Protein AF-A0ABD1CEY0-F1 (afdb_monomer)

Radius of gyration: 34.88 Å; Cα contacts (8 Å, |Δi|>4): 1159; chains: 1; bounding box: 70×97×86 Å

Mean predicted aligned error: 14.55 Å

Foldseek 3Di:
DADADEAEALAPVSLLVVLVCVLVPDDNYHYHHPDPDHHVQADWDDDDPFIDRPGDFFQFACAPGPLNVQCVVVVQKDFDPPPPDDWDADPVGDTDPPVLVCLLVVQQVCQLPDPCLLVAFFFQLVSRVVSSVVSCPDPVNVVPDPVNSVVVSVVVQVVCCVVVVDPGSRVHRSSNSVPDDTYHDRGGMGRNRPGPCVSVVSSCVVSVNDVVVVPPPPPPAFAAEAQAPDPDVQADWDDDPPAIDGFFDFFQFACAPFVLNVLQVVLVQKDAFLFPVDEWEFELQQDTDPRVLVVVLVVQQVCQLPDPCLLVDDAFQLVSRVVSSVVVCPDPVNPVPDPLNSVLVSLLVQLVVCQVFQHQTSRFHRSSQSVLADGYHDRTGMGRQRPGPCVSVCSVQVNDVSSVDDGNPVVVNYDHSFAWQAWEDAQDDPAFIWTAGPVGDIDTHQADEDAFALLLCLVRQPGHYVPHDPPQQVLLSVFWDFHAKKKKKFFAPDDFCLVPRFKYAYRYDPVRLVVCCVDPLVLCSQFSIWGDDGPRNRMIMTMGTHPSNQVVLPDDVVVVQVSVQVSCCSRNVVTDDDGTPDMDMDNQLPPSRHNHRWITGTPSCVVSVHALCSNQDFDAHNVRHRHYGYAYQRNASHRTRDPSRRVVSVVVVVVVNVVVVVD

Structure (mmCIF, N/CA/C/O backbone):
data_AF-A0ABD1CEY0-F1
#
_entry.id   AF-A0ABD1CEY0-F1
#
loop_
_atom_site.group_PDB
_atom_site.id
_atom_site.type_symbol
_atom_site.label_atom_id
_atom_site.label_alt_id
_atom_site.label_comp_id
_atom_site.label_asym_id
_atom_site.label_entity_id
_atom_site.label_seq_id
_atom_site.pdbx_PDB_ins_code
_atom_site.Cartn_x
_atom_site.Cartn_y
_atom_site.Cartn_z
_atom_site.occupancy
_atom_site.B_iso_or_equiv
_atom_site.auth_seq_id
_atom_site.auth_comp_id
_atom_site.auth_asym_id
_atom_site.auth_atom_id
_atom_site.pdbx_PDB_model_num
ATOM 1 N N . MET A 1 1 ? -22.272 -0.059 44.374 1.00 47.97 1 MET A N 1
ATOM 2 C CA . MET A 1 1 ? -20.973 -0.210 45.054 1.00 47.97 1 MET A CA 1
ATOM 3 C C . MET A 1 1 ? -19.928 0.180 44.034 1.00 47.97 1 MET A C 1
ATOM 5 O O . MET A 1 1 ? -19.949 -0.377 42.935 1.00 47.97 1 MET A O 1
ATOM 9 N N . ASP A 1 2 ? -19.142 1.200 44.369 1.00 63.88 2 ASP A N 1
ATOM 10 C CA . ASP A 1 2 ? -18.241 1.919 43.454 1.00 63.88 2 ASP A CA 1
ATOM 11 C C . ASP A 1 2 ? -16.777 1.483 43.612 1.00 63.88 2 ASP A C 1
ATOM 13 O O . ASP A 1 2 ? -15.894 1.976 42.911 1.00 63.88 2 ASP A O 1
ATOM 17 N N . GLU A 1 3 ? -16.506 0.536 44.511 1.00 74.69 3 GLU A N 1
ATOM 18 C CA . GLU A 1 3 ? -15.189 -0.036 44.741 1.00 74.69 3 GLU A CA 1
ATOM 19 C C . GLU A 1 3 ? -14.666 -0.714 43.471 1.00 74.69 3 GLU A C 1
ATOM 21 O O . GLU A 1 3 ? -15.310 -1.604 42.910 1.00 74.69 3 GLU A O 1
ATOM 26 N N . LYS A 1 4 ? -13.479 -0.290 43.027 1.00 82.62 4 LYS A N 1
ATOM 27 C CA . LYS A 1 4 ? -12.803 -0.863 41.864 1.00 82.62 4 LYS A CA 1
ATOM 28 C C . LYS A 1 4 ? -12.278 -2.257 42.200 1.00 82.62 4 LYS A C 1
ATOM 30 O O . LYS A 1 4 ? -11.431 -2.397 43.079 1.00 82.62 4 LYS A O 1
ATOM 35 N N . ILE A 1 5 ? -12.740 -3.273 41.475 1.00 84.12 5 ILE A N 1
ATOM 36 C CA . ILE A 1 5 ? -12.254 -4.653 41.596 1.00 84.12 5 ILE A CA 1
ATOM 37 C C . ILE A 1 5 ? -11.523 -5.025 40.310 1.00 84.12 5 ILE A C 1
ATOM 39 O O . ILE A 1 5 ? -12.107 -4.990 39.227 1.00 84.12 5 ILE A O 1
ATOM 43 N N . ILE A 1 6 ? -10.253 -5.400 40.448 1.00 86.50 6 ILE A N 1
ATOM 44 C CA . ILE A 1 6 ? -9.409 -5.848 39.340 1.00 86.50 6 ILE A CA 1
ATOM 45 C C . ILE A 1 6 ? -9.277 -7.370 39.403 1.00 86.50 6 ILE A C 1
ATOM 47 O O . ILE A 1 6 ? -8.931 -7.932 40.440 1.00 86.50 6 ILE A O 1
ATOM 51 N N . ILE A 1 7 ? -9.542 -8.029 38.281 1.00 87.25 7 ILE A N 1
ATOM 52 C CA . ILE A 1 7 ? -9.384 -9.467 38.074 1.00 87.25 7 ILE A CA 1
ATOM 53 C C . ILE A 1 7 ? -8.243 -9.657 37.076 1.00 87.25 7 ILE A C 1
ATOM 55 O O . ILE A 1 7 ? -8.235 -9.038 36.018 1.00 87.25 7 ILE A O 1
ATOM 59 N N . ILE A 1 8 ? -7.273 -10.511 37.389 1.00 92.19 8 ILE A N 1
ATOM 60 C CA . ILE A 1 8 ? -6.150 -10.799 36.490 1.00 92.19 8 ILE A CA 1
ATOM 61 C C . ILE A 1 8 ? -6.406 -12.150 35.815 1.00 92.19 8 ILE A C 1
ATOM 63 O O . ILE A 1 8 ? -6.554 -13.169 36.488 1.00 92.19 8 ILE A O 1
ATOM 67 N N . GLY A 1 9 ? -6.464 -12.138 34.486 1.00 86.81 9 GLY A N 1
ATOM 68 C CA . GLY A 1 9 ? -6.785 -13.262 33.613 1.00 86.81 9 GLY A CA 1
ATOM 69 C C . GLY A 1 9 ? -8.266 -13.309 33.230 1.00 86.81 9 GLY A C 1
ATOM 70 O O . GLY A 1 9 ? -9.138 -13.486 34.076 1.00 86.81 9 GLY A O 1
ATOM 71 N N . ALA A 1 10 ? -8.561 -13.242 31.932 1.00 88.56 10 ALA A N 1
ATOM 72 C CA . ALA A 1 10 ? -9.896 -13.406 31.354 1.00 88.56 10 ALA A CA 1
ATOM 73 C C . ALA A 1 10 ? -10.166 -14.855 30.906 1.00 88.56 10 ALA A C 1
ATOM 75 O O . ALA A 1 10 ? -10.847 -15.101 29.909 1.00 88.56 10 ALA A O 1
ATOM 76 N N . GLY A 1 11 ? -9.634 -15.837 31.639 1.00 90.38 11 GLY A N 1
ATOM 77 C CA . GLY A 1 11 ? -10.026 -17.243 31.515 1.00 90.38 11 GLY A CA 1
ATOM 78 C C . GLY A 1 11 ? -11.413 -17.523 32.106 1.00 90.38 11 GLY A C 1
ATOM 79 O O . GLY A 1 11 ? -12.067 -16.625 32.638 1.00 90.38 11 GLY A O 1
ATOM 80 N N . ALA A 1 12 ? -11.849 -18.787 32.074 1.00 88.56 12 ALA A N 1
ATOM 81 C CA . ALA A 1 12 ? -13.147 -19.198 32.626 1.00 88.56 12 ALA A CA 1
ATOM 82 C C . ALA A 1 12 ? -13.362 -18.718 34.078 1.00 88.56 12 ALA A C 1
ATOM 84 O O . ALA A 1 12 ? -14.429 -18.201 34.402 1.00 88.56 12 ALA A O 1
ATOM 85 N N . ALA A 1 13 ? -12.332 -18.813 34.928 1.00 90.62 13 ALA A N 1
ATOM 86 C CA . ALA A 1 13 ? -12.392 -18.375 36.324 1.00 90.62 13 ALA A CA 1
ATOM 87 C C . ALA A 1 13 ? -12.559 -16.852 36.472 1.00 90.62 13 ALA A C 1
ATOM 89 O O . ALA A 1 13 ? -13.371 -16.394 37.277 1.00 90.62 13 ALA A O 1
ATOM 90 N N . GLY A 1 14 ? -11.827 -16.058 35.684 1.00 89.94 14 GLY A N 1
ATOM 91 C CA . GLY A 1 14 ? -11.911 -14.598 35.736 1.00 89.94 14 GLY A CA 1
ATOM 92 C C . GLY A 1 14 ? -13.248 -14.072 35.219 1.00 89.94 14 GLY A C 1
ATOM 93 O O . GLY A 1 14 ? -13.874 -13.234 35.865 1.00 89.94 14 GLY A O 1
ATOM 94 N N . ILE A 1 15 ? -13.742 -14.643 34.117 1.00 87.19 15 ILE A N 1
ATOM 95 C CA . ILE A 1 15 ? -15.067 -14.324 33.568 1.00 87.19 15 ILE A CA 1
ATOM 96 C C . ILE A 1 15 ? -16.169 -14.711 34.559 1.00 87.19 15 ILE A C 1
ATOM 98 O O . ILE A 1 15 ? -17.038 -13.890 34.842 1.00 87.19 15 ILE A O 1
ATOM 102 N N . ALA A 1 16 ? -16.124 -15.915 35.141 1.00 86.38 16 ALA A N 1
ATOM 103 C CA . ALA A 1 16 ? -17.116 -16.349 36.127 1.00 86.38 16 ALA A CA 1
ATOM 104 C C . ALA A 1 16 ? -17.104 -15.472 37.394 1.00 86.38 16 ALA A C 1
ATOM 106 O O . ALA A 1 16 ? -18.159 -15.185 37.962 1.00 86.38 16 ALA A O 1
ATOM 107 N N . SER A 1 17 ? -15.923 -15.009 37.816 1.00 85.94 17 SER A N 1
ATOM 108 C CA . SER A 1 17 ? -15.769 -14.085 38.945 1.00 85.94 17 SER A CA 1
ATOM 109 C C . SER A 1 17 ? -16.394 -12.724 38.640 1.00 85.94 17 SER A C 1
ATOM 111 O O . SER A 1 17 ? -17.197 -12.224 39.429 1.00 85.94 17 SER A O 1
ATOM 113 N N . ALA A 1 18 ? -16.087 -12.151 37.472 1.00 84.44 18 ALA A N 1
ATOM 114 C CA . ALA A 1 18 ? -16.653 -10.882 37.025 1.00 84.44 18 ALA A CA 1
ATOM 115 C C . ALA A 1 18 ? -18.178 -10.953 36.901 1.00 84.44 18 ALA A C 1
ATOM 117 O O . ALA A 1 18 ? -18.881 -10.080 37.406 1.00 84.44 18 ALA A O 1
ATOM 118 N N . ALA A 1 19 ? -18.690 -12.026 36.300 1.00 78.06 19 ALA A N 1
ATOM 119 C CA . ALA A 1 19 ? -20.116 -12.267 36.136 1.00 78.06 19 ALA A CA 1
ATOM 120 C C . ALA A 1 19 ? -20.832 -12.347 37.494 1.00 78.06 19 ALA A C 1
ATOM 122 O O . ALA A 1 19 ? -21.793 -11.607 37.750 1.00 78.06 19 ALA A O 1
ATOM 123 N N . ARG A 1 20 ? -20.281 -13.124 38.437 1.00 82.50 20 ARG A N 1
ATOM 124 C CA . ARG A 1 20 ? -20.859 -13.265 39.777 1.00 82.50 20 ARG A CA 1
ATOM 125 C C . ARG A 1 20 ? -20.854 -11.944 40.550 1.00 82.50 20 ARG A C 1
ATOM 127 O O . ARG A 1 20 ? -21.849 -11.633 41.211 1.00 82.50 20 ARG A O 1
ATOM 134 N N . LEU A 1 21 ? -19.766 -11.172 40.476 1.00 80.06 21 LEU A N 1
ATOM 135 C CA . LEU A 1 21 ? -19.653 -9.843 41.094 1.00 80.06 21 LEU A CA 1
ATOM 136 C C . LEU A 1 21 ? -20.657 -8.863 40.482 1.00 80.06 21 LEU A C 1
ATOM 138 O O . LEU A 1 21 ? -21.376 -8.169 41.204 1.00 80.06 21 LEU A O 1
ATOM 142 N N . TYR A 1 22 ? -20.782 -8.868 39.158 1.00 77.25 22 TYR A N 1
ATOM 143 C CA . TYR A 1 22 ? -21.741 -8.032 38.451 1.00 77.25 22 TYR A CA 1
ATOM 144 C C . TYR A 1 22 ? -23.178 -8.341 38.881 1.00 77.25 22 TYR A C 1
ATOM 146 O O . TYR A 1 22 ? -23.940 -7.443 39.250 1.00 77.25 22 TYR A O 1
ATOM 154 N N . LYS A 1 23 ? -23.547 -9.620 38.975 1.00 72.31 23 LYS A N 1
ATOM 155 C CA . LYS A 1 23 ? -24.862 -10.040 39.476 1.00 72.31 23 LYS A CA 1
ATOM 156 C C . LYS A 1 23 ? -25.138 -9.590 40.916 1.00 72.31 23 LYS A C 1
ATOM 158 O O . LYS A 1 23 ? -26.290 -9.373 41.285 1.00 72.31 23 LYS A O 1
ATOM 163 N N . LYS A 1 24 ? -24.096 -9.430 41.735 1.00 79.31 24 LYS A N 1
ATOM 164 C CA . LYS A 1 24 ? -24.191 -8.939 43.120 1.00 79.31 24 LYS A CA 1
ATOM 165 C C . LYS A 1 24 ? -24.210 -7.410 43.244 1.00 79.31 24 LYS A C 1
ATOM 167 O O . LYS A 1 24 ? -24.276 -6.909 44.361 1.00 79.31 24 LYS A O 1
ATOM 172 N N . GLY A 1 25 ? -24.225 -6.679 42.128 1.00 73.44 25 GLY A N 1
ATOM 173 C CA . GLY A 1 25 ? -24.388 -5.221 42.111 1.00 73.44 25 GLY A CA 1
ATOM 174 C C . GLY A 1 25 ? -23.082 -4.428 42.045 1.00 73.44 25 GLY A C 1
ATOM 175 O O . GLY A 1 25 ? -23.121 -3.199 42.106 1.00 73.44 25 GLY A O 1
ATOM 176 N N . PHE A 1 26 ? -21.936 -5.097 41.890 1.00 75.62 26 PHE A N 1
ATOM 177 C CA . PHE A 1 26 ? -20.674 -4.425 41.587 1.00 75.62 26 PHE A CA 1
ATOM 178 C C . PHE A 1 26 ? -20.675 -3.981 40.123 1.00 75.62 26 PHE A C 1
ATOM 180 O O . PHE A 1 26 ? -21.121 -4.714 39.237 1.00 75.62 26 PHE A O 1
ATOM 187 N N . ARG A 1 27 ? -20.245 -2.746 39.866 1.00 79.31 27 ARG A N 1
ATOM 188 C CA . ARG A 1 27 ? -20.231 -2.163 38.512 1.00 79.31 27 ARG A CA 1
ATOM 189 C C . ARG A 1 27 ? -18.848 -1.671 38.093 1.00 79.31 27 ARG A C 1
ATOM 191 O O . ARG A 1 27 ? -18.568 -1.640 36.902 1.00 79.31 27 ARG A O 1
ATOM 198 N N . ASN A 1 28 ? -17.973 -1.367 39.052 1.00 80.75 28 ASN A N 1
ATOM 199 C CA . ASN A 1 28 ? -16.597 -0.944 38.806 1.00 80.75 28 ASN A CA 1
ATOM 200 C C . ASN A 1 28 ? -15.647 -2.158 38.733 1.00 80.75 28 ASN A C 1
ATOM 202 O O . ASN A 1 28 ? -14.872 -2.422 39.651 1.00 80.75 28 ASN A O 1
ATOM 206 N N . LEU A 1 29 ? -15.779 -2.953 37.666 1.00 80.19 29 LEU A N 1
ATOM 207 C CA . LEU A 1 29 ? -14.990 -4.169 37.438 1.00 80.19 29 LEU A CA 1
ATOM 208 C C . LEU A 1 29 ? -14.008 -3.972 36.277 1.00 80.19 29 LEU A C 1
ATOM 210 O O . LEU A 1 29 ? -14.391 -3.501 35.205 1.00 80.19 29 LEU A O 1
ATOM 214 N N . GLU A 1 30 ? -12.765 -4.403 36.466 1.00 84.88 30 GLU A N 1
ATOM 215 C CA . GLU A 1 30 ? -11.731 -4.437 35.432 1.00 84.88 30 GLU A CA 1
ATOM 216 C C . GLU A 1 30 ? -11.126 -5.842 35.349 1.00 84.88 30 GLU A C 1
ATOM 218 O O . GLU A 1 30 ? -10.833 -6.451 36.374 1.00 84.88 30 GLU A O 1
ATOM 223 N N . ILE A 1 31 ? -10.950 -6.369 34.134 1.00 84.50 31 ILE A N 1
ATOM 224 C CA . ILE A 1 31 ? -10.246 -7.635 33.902 1.00 84.50 31 ILE A CA 1
ATOM 225 C C . ILE A 1 31 ? -9.011 -7.342 33.055 1.00 84.50 31 ILE A C 1
ATOM 227 O O . ILE A 1 31 ? -9.139 -6.804 31.958 1.00 84.50 31 ILE A O 1
ATOM 231 N N . LEU A 1 32 ? -7.835 -7.716 33.551 1.00 76.31 32 LEU A N 1
ATOM 232 C CA . LEU A 1 32 ? -6.564 -7.592 32.844 1.00 76.31 32 LEU A CA 1
ATOM 233 C C . LEU A 1 32 ? -6.212 -8.940 32.216 1.00 76.31 32 LEU A C 1
ATOM 235 O O . LEU A 1 32 ? -6.010 -9.917 32.929 1.00 76.31 32 LEU A O 1
ATOM 239 N N . GLU A 1 33 ? -6.144 -9.005 30.891 1.00 87.94 33 GLU A N 1
ATOM 240 C CA . GLU A 1 33 ? -5.800 -10.215 30.139 1.00 87.94 33 GLU A CA 1
ATOM 241 C C . GLU A 1 33 ? -4.515 -9.976 29.346 1.00 87.94 33 GLU A C 1
ATOM 243 O O . GLU A 1 33 ? -4.362 -8.940 28.704 1.00 87.94 33 GLU A O 1
ATOM 248 N N . ALA A 1 34 ? -3.584 -10.929 29.412 1.00 76.56 34 ALA A N 1
ATOM 249 C CA . ALA A 1 34 ? -2.277 -10.803 28.769 1.00 76.56 34 ALA A CA 1
ATOM 250 C C . ALA A 1 34 ? -2.350 -10.980 27.243 1.00 76.56 34 ALA A C 1
ATOM 252 O O . ALA A 1 34 ? -1.450 -10.554 26.522 1.00 76.56 34 ALA A O 1
ATOM 253 N N . THR A 1 35 ? -3.404 -11.630 26.745 1.00 77.25 35 THR A N 1
ATOM 254 C CA . THR A 1 35 ? -3.609 -11.902 25.319 1.00 77.25 35 THR A CA 1
ATOM 255 C C . THR A 1 35 ? -4.671 -10.991 24.693 1.00 77.25 35 THR A C 1
ATOM 257 O O . THR A 1 35 ? -5.425 -10.296 25.366 1.00 77.25 35 THR A O 1
ATOM 260 N N . ASN A 1 36 ? -4.776 -11.004 23.361 1.00 77.38 36 ASN A N 1
ATOM 261 C CA . ASN A 1 36 ? -5.800 -10.252 22.624 1.00 77.38 36 ASN A CA 1
ATOM 262 C C . ASN A 1 36 ? -7.167 -10.966 22.557 1.00 77.38 36 ASN A C 1
ATOM 264 O O . ASN A 1 36 ? -8.027 -10.575 21.762 1.00 77.38 36 ASN A O 1
ATOM 268 N N . ARG A 1 37 ? -7.373 -12.027 23.350 1.00 82.62 37 ARG A N 1
ATOM 269 C CA . ARG A 1 37 ? -8.615 -12.802 23.397 1.00 82.62 37 ARG A CA 1
ATOM 270 C C . ARG A 1 37 ? -8.968 -13.187 24.829 1.00 82.62 37 ARG A C 1
ATOM 272 O O . ARG A 1 37 ? -8.101 -13.452 25.646 1.00 82.62 37 ARG A O 1
ATOM 279 N N . ILE A 1 38 ? -10.258 -13.315 25.103 1.00 81.50 38 ILE A N 1
ATOM 280 C CA . ILE A 1 38 ? -10.737 -13.911 26.353 1.00 81.50 38 ILE A CA 1
ATOM 281 C C . ILE A 1 38 ? -10.863 -15.438 26.209 1.00 81.50 38 ILE A C 1
ATOM 283 O O . ILE A 1 38 ? -10.803 -15.981 25.102 1.00 81.50 38 ILE A O 1
ATOM 287 N N . GLY A 1 39 ? -11.048 -16.135 27.328 1.00 84.94 39 GLY A N 1
ATOM 288 C CA . GLY A 1 39 ? -11.336 -17.570 27.385 1.00 84.94 39 GLY A CA 1
ATOM 289 C C . GLY A 1 39 ? -10.214 -18.442 27.945 1.00 84.94 39 GLY A C 1
ATOM 290 O O . GLY A 1 39 ? -10.469 -19.585 28.323 1.00 84.94 39 GLY A O 1
ATOM 291 N N . GLY A 1 40 ? -8.983 -17.933 28.072 1.00 88.69 40 GLY A N 1
ATOM 292 C CA . GLY A 1 40 ? -7.847 -18.729 28.557 1.00 88.69 40 GLY A CA 1
ATOM 293 C C . GLY A 1 40 ? -7.629 -19.968 27.678 1.00 88.69 40 GLY A C 1
ATOM 294 O O . GLY A 1 40 ? -7.502 -19.840 26.463 1.00 88.69 40 GLY A O 1
ATOM 295 N N . ARG A 1 41 ? -7.655 -21.180 28.251 1.00 91.12 41 ARG A N 1
ATOM 296 C CA . ARG A 1 41 ? -7.571 -22.439 27.476 1.00 91.12 41 ARG A CA 1
ATOM 297 C C . ARG A 1 41 ? -8.797 -22.724 26.593 1.00 91.12 41 ARG A C 1
ATOM 299 O O . ARG A 1 41 ? -8.734 -23.614 25.758 1.00 91.12 41 ARG A O 1
ATOM 306 N N . ILE A 1 42 ? -9.907 -22.004 26.748 1.00 91.75 42 ILE A N 1
ATOM 307 C CA . ILE A 1 42 ? -11.076 -22.166 25.875 1.00 91.75 42 ILE A CA 1
ATOM 308 C C . ILE A 1 42 ? -10.822 -21.380 24.587 1.00 91.75 42 ILE A C 1
ATOM 310 O O . ILE A 1 42 ? -10.845 -20.147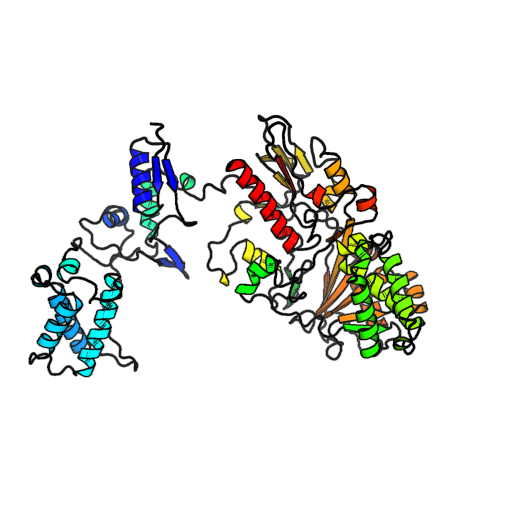 24.590 1.00 91.75 42 ILE A O 1
ATOM 314 N N . GLN A 1 43 ? -10.557 -22.095 23.493 1.00 91.00 43 GLN A N 1
ATOM 315 C CA . GLN A 1 43 ? -10.278 -21.506 22.185 1.00 91.00 43 GLN A CA 1
ATOM 316 C C . GLN A 1 43 ? -10.897 -22.339 21.062 1.00 91.00 43 GLN A C 1
ATOM 318 O O . GLN A 1 43 ? -10.234 -23.151 20.425 1.00 91.00 43 GLN A O 1
ATOM 323 N N . THR A 1 44 ? -12.169 -22.077 20.790 1.00 90.88 44 THR A N 1
ATOM 324 C CA . THR A 1 44 ? -12.867 -22.601 19.615 1.00 90.88 44 THR A CA 1
ATOM 325 C C . THR A 1 44 ? -12.534 -21.754 18.389 1.00 90.88 44 THR A C 1
ATOM 327 O O . THR A 1 44 ? -12.757 -20.538 18.399 1.00 90.88 44 THR A O 1
ATOM 330 N N . VAL A 1 45 ? -12.028 -22.379 17.327 1.00 89.50 45 VAL A N 1
ATOM 331 C CA . VAL A 1 45 ? -11.709 -21.728 16.048 1.00 89.50 45 VAL A CA 1
ATOM 332 C C . VAL A 1 45 ? -12.518 -22.334 14.900 1.00 89.50 45 VAL A C 1
ATOM 334 O O . VAL A 1 45 ? -12.797 -23.532 14.917 1.00 89.50 45 VAL A O 1
ATOM 337 N N . PRO A 1 46 ? -12.896 -21.548 13.877 1.00 87.62 46 PRO A N 1
ATOM 338 C CA . PRO A 1 46 ? -13.484 -22.095 12.659 1.00 87.62 46 PRO A CA 1
ATOM 339 C C . PRO A 1 46 ? -12.502 -23.029 11.942 1.00 87.62 46 PRO A C 1
ATOM 341 O O . PRO A 1 46 ? -11.338 -22.677 11.752 1.00 87.62 46 PRO A O 1
ATOM 344 N N . PHE A 1 47 ? -12.980 -24.188 11.496 1.00 87.31 47 PHE A N 1
ATOM 345 C CA . PHE A 1 47 ? -12.198 -25.146 10.722 1.00 87.31 47 PHE A CA 1
ATOM 346 C C . PHE A 1 47 ? -13.092 -25.889 9.720 1.00 87.31 47 PHE A C 1
ATOM 348 O O . PHE A 1 47 ? -13.944 -26.706 10.077 1.00 87.31 47 PHE A O 1
ATOM 355 N N . GLY A 1 48 ? -12.911 -25.586 8.432 1.00 87.44 48 GLY A N 1
ATOM 356 C CA . GLY A 1 48 ? -13.788 -26.091 7.376 1.00 87.44 48 GLY A CA 1
ATOM 357 C C . GLY A 1 48 ? -15.233 -25.613 7.560 1.00 87.44 48 GLY A C 1
ATOM 358 O O . GLY A 1 48 ? -15.476 -24.421 7.732 1.00 87.44 48 GLY A O 1
ATOM 359 N N . ALA A 1 49 ? -16.188 -26.545 7.509 1.00 84.44 49 ALA A N 1
ATOM 360 C CA . ALA A 1 49 ? -17.611 -26.270 7.737 1.00 84.44 49 ALA A CA 1
ATOM 361 C C . ALA A 1 49 ? -18.017 -26.285 9.227 1.00 84.44 49 ALA A C 1
ATOM 363 O O . ALA A 1 49 ? -19.183 -26.057 9.534 1.00 84.44 49 ALA A O 1
ATOM 364 N N . ASN A 1 50 ? -17.072 -26.560 10.132 1.00 84.94 50 ASN A N 1
ATOM 365 C CA . ASN A 1 50 ? -17.298 -26.740 11.566 1.00 84.94 50 ASN A CA 1
ATOM 366 C C . ASN A 1 50 ? -16.332 -25.871 12.386 1.00 84.94 50 ASN A C 1
ATOM 368 O O . ASN A 1 50 ? -15.680 -24.959 11.871 1.00 84.94 50 ASN A O 1
ATOM 372 N N . VAL A 1 51 ? -16.261 -26.144 13.685 1.00 88.81 51 VAL A N 1
ATOM 373 C CA . VAL A 1 51 ? -15.281 -25.567 14.599 1.00 88.81 51 VAL A CA 1
ATOM 374 C C . VAL A 1 51 ? -14.402 -26.656 15.203 1.00 88.81 51 VAL A C 1
ATOM 376 O O . VAL A 1 51 ? -14.816 -27.810 15.291 1.00 88.81 51 VAL A O 1
ATOM 379 N N . VAL A 1 52 ? -13.201 -26.275 15.628 1.00 90.75 52 VAL A N 1
ATOM 380 C CA . VAL A 1 52 ? -12.268 -27.118 16.381 1.00 90.75 52 VAL A CA 1
ATOM 381 C C . VAL A 1 52 ? -11.846 -26.367 17.636 1.00 90.75 52 VAL A C 1
ATOM 383 O O . VAL A 1 52 ? -11.617 -25.157 17.596 1.00 90.75 52 VAL A O 1
ATOM 386 N N . ASP A 1 53 ? -11.734 -27.079 18.749 1.00 91.56 53 ASP A N 1
ATOM 387 C CA . ASP A 1 53 ? -11.199 -26.538 19.991 1.00 91.56 53 ASP A CA 1
ATOM 388 C C . ASP A 1 53 ? -9.686 -26.755 20.056 1.00 91.56 53 ASP A C 1
ATOM 390 O O . ASP A 1 53 ? -9.209 -27.884 20.021 1.00 91.56 53 ASP A O 1
ATOM 394 N N . LEU A 1 54 ? -8.925 -25.663 20.154 1.00 90.19 54 LEU A N 1
ATOM 395 C CA . LEU A 1 54 ? -7.463 -25.685 20.298 1.00 90.19 54 LEU A CA 1
ATOM 396 C C . LEU A 1 54 ? -7.007 -25.851 21.758 1.00 90.19 54 LEU A C 1
ATOM 398 O O . LEU A 1 54 ? -5.817 -25.757 22.049 1.00 90.19 54 LEU A O 1
ATOM 402 N N . GLY A 1 55 ? -7.949 -26.038 22.682 1.00 88.38 55 GLY A N 1
ATOM 403 C CA . GLY A 1 55 ? -7.681 -26.253 24.100 1.00 88.38 55 GLY A CA 1
ATOM 404 C C . GLY A 1 55 ? -8.719 -27.188 24.711 1.00 88.38 55 GLY A C 1
ATOM 405 O O . GLY A 1 55 ? -8.798 -28.335 24.297 1.00 88.38 55 GLY A O 1
ATOM 406 N N . GLY A 1 56 ? -9.502 -26.728 25.694 1.00 85.44 56 GLY A N 1
ATOM 407 C CA . GLY A 1 56 ? -10.526 -27.578 26.329 1.00 85.44 56 GLY A CA 1
ATOM 408 C C . GLY A 1 56 ? -11.492 -28.182 25.302 1.00 85.44 56 GLY A C 1
ATOM 409 O O . GLY A 1 56 ? -12.009 -27.442 24.469 1.00 85.44 56 GLY A O 1
ATOM 410 N N . HIS A 1 57 ? -11.710 -29.501 25.361 1.00 85.69 57 HIS A N 1
ATOM 411 C CA . HIS A 1 57 ? -12.402 -30.258 24.311 1.00 85.69 57 HIS A CA 1
ATOM 412 C C . HIS A 1 57 ? -13.662 -30.983 24.815 1.00 85.69 57 HIS A C 1
ATOM 414 O O . HIS A 1 57 ? -14.742 -30.771 24.264 1.00 85.69 57 HIS A O 1
ATOM 420 N N . TRP A 1 58 ? -13.560 -31.755 25.902 1.00 88.88 58 TRP A N 1
ATOM 421 C CA . TRP A 1 58 ? -14.670 -32.545 26.456 1.00 88.88 58 TRP A CA 1
ATOM 422 C C . TRP A 1 58 ? -15.250 -31.965 27.743 1.00 88.88 58 TRP A C 1
ATOM 424 O O . TRP A 1 58 ? -14.543 -31.367 28.555 1.00 88.88 58 TRP A O 1
ATOM 434 N N . CYS A 1 59 ? -16.553 -32.160 27.935 1.00 91.12 59 CYS A N 1
ATOM 435 C CA . CYS A 1 59 ? -17.206 -31.970 29.223 1.00 91.12 59 CYS A CA 1
ATOM 436 C C . CYS A 1 59 ? -17.286 -33.322 29.949 1.00 91.12 59 CYS A C 1
ATOM 438 O O . CYS A 1 59 ? -18.017 -34.206 29.518 1.00 91.12 59 CYS A O 1
ATOM 440 N N . HIS A 1 60 ? -16.555 -33.464 31.055 1.00 91.00 60 HIS A N 1
ATOM 441 C CA . HIS A 1 60 ? -16.447 -34.723 31.798 1.00 91.00 60 HIS A CA 1
ATOM 442 C C . HIS A 1 60 ? -17.559 -34.873 32.849 1.00 91.00 60 HIS A C 1
ATOM 444 O O . HIS A 1 60 ? -17.567 -34.156 33.854 1.00 91.00 60 HIS A O 1
ATOM 450 N N . GLY A 1 61 ? -18.506 -35.778 32.617 1.00 91.69 61 GLY A N 1
ATOM 451 C CA . GLY A 1 61 ? -19.574 -36.128 33.548 1.00 91.69 61 GLY A CA 1
ATOM 452 C C . GLY A 1 61 ? -20.803 -35.216 33.488 1.00 91.69 61 GLY A C 1
ATOM 453 O O . GLY A 1 61 ? -20.754 -34.035 33.129 1.00 91.69 61 GLY A O 1
ATOM 454 N N . GLU A 1 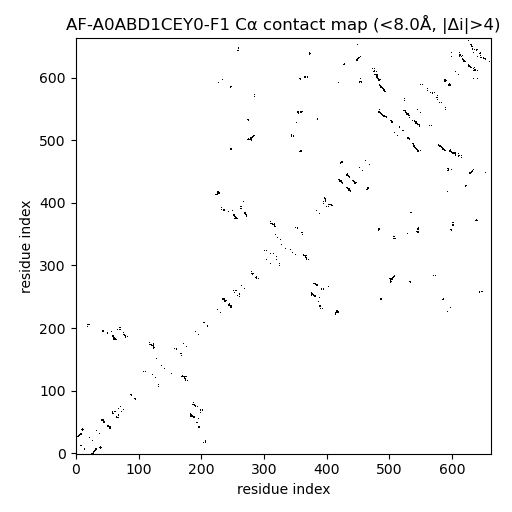62 ? -21.937 -35.778 33.901 1.00 93.38 62 GLU A N 1
ATOM 455 C CA . GLU A 1 62 ? -23.252 -35.126 33.895 1.00 93.38 62 GLU A CA 1
ATOM 456 C C . GLU A 1 62 ? -23.679 -34.654 35.292 1.00 93.38 62 GLU A C 1
ATOM 458 O O . GLU A 1 62 ? -24.505 -33.747 35.438 1.00 93.38 62 GLU A O 1
ATOM 463 N N . LYS A 1 63 ? -23.106 -35.240 36.349 1.00 90.62 63 LYS A N 1
ATOM 464 C CA . LYS A 1 63 ? -23.377 -34.861 37.741 1.00 90.62 63 LYS A CA 1
ATOM 465 C C . LYS A 1 63 ? -22.145 -34.247 38.382 1.00 90.62 63 LYS A C 1
ATOM 467 O O . LYS A 1 63 ? -21.030 -34.678 38.148 1.00 90.62 63 LYS A O 1
ATOM 472 N N . GLY A 1 64 ? -22.346 -33.217 39.201 1.00 86.12 64 GLY A N 1
ATOM 473 C CA . GLY A 1 64 ? -21.243 -32.494 39.851 1.00 86.12 64 GLY A CA 1
ATOM 474 C C . GLY A 1 64 ? -20.472 -31.535 38.931 1.00 86.12 64 GLY A C 1
ATOM 475 O O . GLY A 1 64 ? -19.837 -30.612 39.432 1.00 86.12 64 GLY A O 1
ATOM 476 N N . ASN A 1 65 ? -20.612 -31.647 37.605 1.00 91.25 65 ASN A N 1
ATOM 477 C CA . ASN A 1 65 ? -19.926 -30.780 36.650 1.00 91.25 65 ASN A CA 1
ATOM 478 C C . ASN A 1 65 ? -20.699 -29.470 36.364 1.00 91.25 65 ASN A C 1
ATOM 480 O O . ASN A 1 65 ? -21.806 -29.469 35.819 1.00 91.25 65 ASN A O 1
ATOM 484 N N . VAL A 1 66 ? -20.092 -28.321 36.684 1.00 90.12 66 VAL A N 1
ATOM 485 C CA . VAL A 1 66 ? -20.683 -26.984 36.461 1.00 90.12 66 VAL A CA 1
ATOM 486 C C . VAL A 1 66 ? -20.880 -26.665 34.972 1.00 90.12 66 VAL A C 1
ATOM 488 O O . VAL A 1 66 ? -21.842 -25.989 34.611 1.00 90.12 66 VAL A O 1
ATOM 491 N N . VAL A 1 67 ? -20.003 -27.151 34.094 1.00 91.44 67 VAL A N 1
ATOM 492 C CA . VAL A 1 67 ? -20.121 -26.973 32.640 1.00 91.44 67 VAL A CA 1
ATOM 493 C C . VAL A 1 67 ? -21.356 -27.702 32.114 1.00 91.44 67 VAL A C 1
ATOM 495 O O . VAL A 1 67 ? -22.156 -27.092 31.400 1.00 91.44 67 VAL A O 1
ATOM 498 N N . TYR A 1 68 ? -21.579 -28.950 32.538 1.00 92.06 68 TYR A N 1
ATOM 499 C CA . TYR A 1 68 ? -22.790 -29.690 32.180 1.00 92.06 68 TYR A CA 1
ATOM 500 C C . TYR A 1 68 ? -24.052 -29.001 32.709 1.00 92.06 68 TYR A C 1
ATOM 502 O O . TYR A 1 68 ? -25.011 -28.804 31.967 1.00 92.06 68 TYR A O 1
ATOM 510 N N . GLN A 1 69 ? -24.042 -28.532 33.961 1.00 90.19 69 GLN A N 1
ATOM 511 C CA . GLN A 1 69 ? -25.172 -27.790 34.540 1.00 90.19 69 GLN A CA 1
ATOM 512 C C . GLN A 1 69 ? -25.542 -26.528 33.740 1.00 90.19 69 GLN A C 1
ATOM 514 O O . GLN A 1 69 ? -26.702 -26.103 33.750 1.00 90.19 69 GLN A O 1
ATOM 519 N N . LEU A 1 70 ? -24.570 -25.911 33.061 1.00 85.88 70 LEU A N 1
ATOM 520 C CA . LEU A 1 70 ? -24.792 -24.756 32.194 1.00 85.88 70 LEU A CA 1
ATOM 521 C C . LEU A 1 70 ? -25.295 -25.160 30.802 1.00 85.88 70 LEU A C 1
ATOM 523 O O . LEU A 1 70 ? -26.246 -24.554 30.309 1.00 85.88 70 LEU A O 1
ATOM 527 N N . ALA A 1 71 ? -24.658 -26.147 30.171 1.00 89.88 71 ALA A N 1
ATOM 528 C CA . ALA A 1 71 ? -24.842 -26.458 28.753 1.00 89.88 71 ALA A CA 1
ATOM 529 C C . ALA A 1 71 ? -25.828 -27.609 28.474 1.00 89.88 71 ALA A C 1
ATOM 531 O O . ALA A 1 71 ? -26.566 -27.558 27.487 1.00 89.88 71 ALA A O 1
ATOM 532 N N . GLY A 1 72 ? -25.878 -28.617 29.346 1.00 87.88 72 GLY A N 1
ATOM 533 C CA . GLY A 1 72 ? -26.704 -29.821 29.210 1.00 87.88 72 GLY A CA 1
ATOM 534 C C . GLY A 1 72 ? -28.200 -29.522 29.063 1.00 87.88 72 GLY A C 1
ATOM 535 O O . GLY A 1 72 ? -28.788 -29.917 28.056 1.00 87.88 72 GLY A O 1
ATOM 536 N N . PRO A 1 73 ? -28.824 -28.728 29.962 1.00 88.75 73 PRO A N 1
ATOM 537 C CA . PRO A 1 73 ? -30.243 -28.364 29.853 1.00 88.75 73 PRO A CA 1
ATOM 538 C C . PRO A 1 73 ? -30.614 -27.590 28.579 1.00 88.75 73 PRO A C 1
ATOM 540 O O . PRO A 1 73 ? -31.790 -27.487 28.241 1.00 88.75 73 PRO A O 1
ATOM 543 N N . LEU A 1 74 ? -29.625 -27.019 27.885 1.00 87.00 74 LEU A N 1
ATOM 544 C CA . LEU A 1 74 ? -29.806 -26.297 26.623 1.00 87.00 74 LEU A CA 1
ATOM 545 C C . LEU A 1 74 ? -29.622 -27.202 25.398 1.00 87.00 74 LEU A C 1
ATOM 547 O O . LEU A 1 74 ? -29.704 -26.730 24.266 1.00 87.00 74 LEU A O 1
ATOM 551 N N . GLY A 1 75 ? -29.358 -28.493 25.615 1.00 90.25 75 GLY A N 1
ATOM 552 C CA . GLY A 1 75 ? -29.169 -29.476 24.558 1.00 90.25 75 GLY A CA 1
ATOM 553 C C . GLY A 1 75 ? -27.891 -29.270 23.748 1.00 90.25 75 GLY A C 1
ATOM 554 O O . GLY A 1 75 ? -27.845 -29.726 22.607 1.00 90.25 75 GLY A O 1
ATOM 555 N N . LEU A 1 76 ? -26.875 -28.597 24.301 1.00 89.88 76 LEU A N 1
ATOM 556 C CA . LEU A 1 76 ? -25.618 -28.281 23.603 1.00 89.88 76 LEU A CA 1
ATOM 557 C C . LEU A 1 76 ? -24.590 -29.422 23.609 1.00 89.88 76 LEU A C 1
ATOM 559 O O . LEU A 1 76 ? -23.597 -29.325 22.895 1.00 89.88 76 LEU A O 1
ATOM 563 N N . LEU A 1 77 ? -24.829 -30.470 24.401 1.00 93.12 77 LEU A N 1
ATOM 564 C CA . LEU A 1 77 ? -23.912 -31.593 24.591 1.00 93.12 77 LEU A CA 1
ATOM 565 C C . LEU A 1 77 ? -24.482 -32.905 24.023 1.00 93.12 77 LEU A C 1
ATOM 567 O O . LEU A 1 77 ? -25.706 -33.088 24.003 1.00 93.12 77 LEU A O 1
ATOM 571 N N . GLU A 1 78 ? -23.600 -33.787 23.551 1.00 91.38 78 GLU A N 1
ATOM 572 C CA . GLU A 1 78 ? -23.861 -35.188 23.163 1.00 91.38 78 GLU A CA 1
ATOM 573 C C . GLU A 1 78 ? -22.633 -36.070 23.404 1.00 91.38 78 GLU A C 1
ATOM 575 O O . GLU A 1 78 ? -21.515 -35.559 23.378 1.00 91.38 78 GLU A O 1
ATOM 580 N N . SER A 1 79 ? -22.830 -37.376 23.583 1.00 89.69 79 SER A N 1
ATOM 581 C CA . SER A 1 79 ? -21.741 -38.354 23.687 1.00 89.69 79 SER A CA 1
ATOM 582 C C . SER A 1 79 ? -20.824 -38.299 22.463 1.00 89.69 79 SER A C 1
ATOM 584 O O . SER A 1 79 ? -21.294 -38.223 21.324 1.00 89.69 79 SER A O 1
ATOM 586 N N . SER A 1 80 ? -19.514 -38.286 22.699 1.00 83.56 80 SER A N 1
ATOM 587 C CA . SER A 1 80 ? -18.499 -38.337 21.648 1.00 83.56 80 SER A CA 1
ATOM 588 C C . SER A 1 80 ? -18.560 -39.667 20.892 1.00 83.56 80 SER A C 1
ATOM 590 O O . SER A 1 80 ? -18.820 -40.712 21.469 1.00 83.56 80 SER A O 1
ATOM 592 N N . ILE A 1 81 ? -18.267 -39.632 19.591 1.00 76.31 81 ILE A N 1
ATOM 593 C CA . ILE A 1 81 ? -18.150 -40.835 18.746 1.00 76.31 81 ILE A CA 1
ATOM 594 C C . ILE A 1 81 ? -16.789 -41.539 18.886 1.00 76.31 81 ILE A C 1
ATOM 596 O O . ILE A 1 81 ? -16.519 -42.496 18.169 1.00 76.31 81 ILE A O 1
ATOM 600 N N . VAL A 1 82 ? -15.890 -41.004 19.717 1.00 68.00 82 VAL A N 1
ATOM 601 C CA . VAL A 1 82 ? -14.483 -41.433 19.807 1.00 68.00 82 VAL A CA 1
ATOM 602 C C . VAL A 1 82 ? -14.305 -42.666 20.707 1.00 68.00 82 VAL A C 1
ATOM 604 O O . VAL A 1 82 ? -13.316 -43.375 20.544 1.00 68.00 82 VAL A O 1
ATOM 607 N N . SER A 1 83 ? -15.256 -42.976 21.593 1.00 58.38 83 SER A N 1
ATOM 608 C CA . SER A 1 83 ? -15.099 -44.027 22.608 1.00 58.38 83 SER A CA 1
ATOM 609 C C . SER A 1 83 ? -15.212 -45.466 22.091 1.00 58.38 83 SER A C 1
ATOM 611 O O . SER A 1 83 ? -14.688 -46.374 22.731 1.00 58.38 83 SER A O 1
ATOM 613 N N . ASP A 1 84 ? -15.879 -45.705 20.958 1.00 58.12 84 ASP A N 1
ATOM 614 C CA . ASP A 1 84 ? -16.453 -47.036 20.705 1.00 58.12 84 ASP A CA 1
ATOM 615 C C . ASP A 1 84 ? -15.586 -47.980 19.842 1.00 58.12 84 ASP A C 1
ATOM 617 O O . ASP A 1 84 ? -15.845 -49.179 19.842 1.00 58.12 84 ASP A O 1
ATOM 621 N N . ASP A 1 85 ? -14.529 -47.496 19.167 1.00 67.69 85 ASP A N 1
ATOM 622 C CA . ASP A 1 85 ? -13.754 -48.284 18.179 1.00 67.69 85 ASP A CA 1
ATOM 623 C C . ASP A 1 85 ? -12.232 -47.970 18.167 1.00 67.69 85 ASP A C 1
ATOM 625 O O . ASP A 1 85 ? -11.616 -47.746 17.117 1.00 67.69 85 ASP A O 1
ATOM 629 N N . ASN A 1 86 ? -11.581 -47.929 19.335 1.00 74.44 86 ASN A N 1
ATOM 630 C CA . ASN A 1 86 ? -10.137 -47.667 19.410 1.00 74.44 86 ASN A CA 1
ATOM 631 C C . ASN A 1 86 ? -9.295 -48.841 18.869 1.00 74.44 86 ASN A C 1
ATOM 633 O O . ASN A 1 86 ? -9.410 -49.979 19.326 1.00 74.44 86 ASN A O 1
ATOM 637 N N . VAL A 1 87 ? -8.377 -48.547 17.939 1.00 86.06 87 VAL A N 1
ATOM 638 C CA . VAL A 1 87 ? -7.425 -49.521 17.376 1.00 86.06 87 VAL A CA 1
ATOM 639 C C . VAL A 1 87 ? -5.978 -49.133 17.667 1.00 86.06 87 VAL A C 1
ATOM 641 O O . VAL A 1 87 ? -5.596 -47.967 17.565 1.00 86.06 87 VAL A O 1
ATOM 644 N N . ILE A 1 88 ? -5.136 -50.124 17.974 1.00 88.31 88 ILE A N 1
ATOM 645 C CA . ILE A 1 88 ? -3.696 -49.922 18.181 1.00 88.31 88 ILE A CA 1
ATOM 646 C C . ILE A 1 88 ? -2.940 -50.332 16.915 1.00 88.31 88 ILE A C 1
ATOM 648 O O . ILE A 1 88 ? -3.041 -51.466 16.445 1.00 88.31 88 ILE A O 1
ATOM 652 N N . LEU A 1 89 ? -2.147 -49.405 16.377 1.00 89.81 89 LEU A N 1
ATOM 653 C CA . LEU A 1 89 ? -1.340 -49.599 15.172 1.00 89.81 89 LEU A CA 1
ATOM 654 C C . LEU A 1 89 ? 0.148 -49.674 15.508 1.00 89.81 89 LEU A C 1
ATOM 656 O O . LEU A 1 89 ? 0.675 -48.913 16.321 1.00 89.81 89 LEU A O 1
ATOM 660 N N . ARG A 1 90 ? 0.853 -50.564 14.815 1.00 90.00 90 ARG A N 1
ATOM 661 C CA . ARG A 1 90 ? 2.315 -50.610 14.795 1.00 90.00 90 ARG A CA 1
ATOM 662 C C . ARG A 1 90 ? 2.861 -49.585 13.797 1.00 90.00 90 ARG A C 1
ATOM 664 O O . ARG A 1 90 ? 2.194 -49.197 12.841 1.00 90.00 90 ARG A O 1
ATOM 671 N N . SER A 1 91 ? 4.124 -49.190 13.965 1.00 89.19 91 SER A N 1
ATOM 672 C CA . SER A 1 91 ? 4.795 -48.231 13.069 1.00 89.19 91 SER A CA 1
ATOM 673 C C . SER A 1 91 ? 4.970 -48.727 11.626 1.00 89.19 91 SER A C 1
ATOM 675 O O . SER A 1 91 ? 5.215 -47.921 10.734 1.00 89.19 91 SER A O 1
ATOM 677 N N . ASN A 1 92 ? 4.832 -50.033 11.384 1.00 90.88 92 ASN A N 1
ATOM 678 C CA . ASN A 1 92 ? 4.805 -50.634 10.049 1.00 90.88 92 ASN A CA 1
ATOM 679 C C . ASN A 1 92 ? 3.405 -50.604 9.395 1.00 90.88 92 ASN A C 1
ATOM 681 O O . ASN A 1 92 ? 3.261 -51.077 8.271 1.00 90.88 92 ASN A O 1
ATOM 685 N N . GLY A 1 93 ? 2.392 -50.057 10.075 1.00 90.69 93 GLY A N 1
ATOM 686 C CA . GLY A 1 93 ? 1.013 -49.966 9.591 1.00 90.69 93 GLY A CA 1
ATOM 687 C C . GLY A 1 93 ? 0.139 -51.186 9.898 1.00 90.69 93 GLY A C 1
ATOM 688 O O . GLY A 1 93 ? -1.030 -51.186 9.525 1.00 90.69 93 GLY A O 1
ATOM 689 N N . GLU A 1 94 ? 0.663 -52.212 10.571 1.00 93.56 94 GLU A N 1
ATOM 690 C CA . GLU A 1 94 ? -0.123 -53.385 10.966 1.00 93.56 94 GLU A CA 1
ATOM 691 C C . GLU A 1 94 ? -0.939 -53.114 12.236 1.00 93.56 94 GLU A C 1
ATOM 693 O O . GLU A 1 94 ? -0.451 -52.507 13.193 1.00 93.56 94 GLU A O 1
ATOM 698 N N . LEU A 1 95 ? -2.177 -53.609 12.261 1.00 93.81 95 LEU A N 1
ATOM 699 C CA . LEU A 1 95 ? -3.029 -53.584 13.448 1.00 93.81 95 LEU A CA 1
ATOM 700 C C . LEU A 1 95 ? -2.537 -54.604 14.479 1.00 93.81 95 LEU A C 1
ATOM 702 O O . LEU A 1 95 ? -2.194 -55.740 14.139 1.00 93.81 95 LEU A O 1
ATOM 706 N N . VAL A 1 96 ? -2.540 -54.217 15.752 1.00 93.50 96 VAL A N 1
ATOM 707 C CA . VAL A 1 96 ? -2.469 -55.181 16.854 1.00 93.50 96 VAL A CA 1
ATOM 708 C C . VAL A 1 96 ? -3.811 -55.923 16.905 1.00 93.50 96 VAL A C 1
ATOM 710 O O . VAL A 1 96 ? -4.846 -55.259 16.841 1.00 93.50 96 VAL A O 1
ATOM 713 N N . PRO A 1 97 ? -3.835 -57.270 16.999 1.00 93.94 97 PRO A N 1
ATOM 714 C CA . PRO A 1 97 ? -5.084 -58.016 17.138 1.00 93.94 97 PRO A CA 1
ATOM 715 C C . PRO A 1 97 ? -5.942 -57.464 18.280 1.00 93.94 97 PRO A C 1
ATOM 717 O O . PRO A 1 97 ? -5.424 -57.230 19.374 1.00 93.94 97 PRO A O 1
ATOM 720 N N . GLN A 1 98 ? -7.233 -57.241 18.019 1.00 91.56 98 GLN A N 1
ATOM 721 C CA . GLN A 1 98 ? -8.120 -56.539 18.952 1.00 91.56 98 GLN A CA 1
ATOM 722 C C . GLN A 1 98 ? -8.172 -57.229 20.321 1.00 91.56 98 GLN A C 1
ATOM 724 O O . GLN A 1 98 ? -8.037 -56.571 21.342 1.00 91.56 98 GLN A O 1
ATOM 729 N N . ASP A 1 99 ? -8.221 -58.563 20.359 1.00 92.19 99 ASP A N 1
ATOM 730 C CA . ASP A 1 99 ? -8.227 -59.336 21.606 1.00 92.19 99 ASP A CA 1
ATOM 731 C C . ASP A 1 99 ? -6.946 -59.154 22.446 1.00 92.19 99 ASP A C 1
ATOM 733 O O . ASP A 1 99 ? -6.975 -59.278 23.672 1.00 92.19 99 ASP A O 1
ATOM 737 N N . ILE A 1 100 ? -5.807 -58.875 21.803 1.00 93.81 100 ILE A N 1
ATOM 738 C CA . ILE A 1 100 ? -4.538 -58.572 22.473 1.00 93.81 100 ILE A CA 1
ATOM 739 C C . ILE A 1 100 ? -4.554 -57.129 22.984 1.00 93.81 100 ILE A C 1
ATOM 741 O O . ILE A 1 100 ? -4.177 -56.887 24.132 1.00 93.81 100 ILE A O 1
ATOM 745 N N . ALA A 1 101 ? -4.998 -56.181 22.152 1.00 92.38 101 ALA A N 1
ATOM 746 C CA . ALA A 1 101 ? -5.119 -54.774 22.525 1.00 92.38 101 ALA A CA 1
ATOM 747 C C . ALA A 1 101 ? -6.061 -54.597 23.728 1.00 92.38 101 ALA A C 1
ATOM 749 O O . ALA A 1 101 ? -5.649 -54.024 24.737 1.00 92.38 101 ALA A O 1
ATOM 750 N N . ASP A 1 102 ? -7.253 -55.193 23.671 1.00 91.25 102 ASP A N 1
ATOM 751 C CA . ASP A 1 102 ? -8.259 -55.165 24.735 1.00 91.25 102 ASP A CA 1
ATOM 752 C C . ASP A 1 102 ? -7.711 -55.758 26.039 1.00 91.25 102 ASP A C 1
ATOM 754 O O . ASP A 1 102 ? -7.913 -55.207 27.119 1.00 91.25 102 ASP A O 1
ATOM 758 N N . ARG A 1 103 ? -6.959 -56.868 25.966 1.00 93.44 103 ARG A N 1
ATOM 759 C CA . ARG A 1 103 ? -6.333 -57.475 27.153 1.00 93.44 103 ARG A CA 1
ATOM 760 C C . ARG A 1 103 ? -5.292 -56.565 27.796 1.00 93.44 103 ARG A C 1
ATOM 762 O O . ARG A 1 103 ? -5.245 -56.502 29.025 1.00 93.44 103 ARG A O 1
ATOM 769 N N . MET A 1 104 ? -4.452 -55.898 27.003 1.00 94.94 104 MET A N 1
ATOM 770 C CA . MET A 1 104 ? -3.459 -54.959 27.533 1.00 94.94 104 MET A CA 1
ATOM 771 C C . MET A 1 104 ? -4.138 -53.726 28.134 1.00 94.94 104 MET A C 1
ATOM 773 O O . MET A 1 104 ? -3.816 -53.372 29.264 1.00 94.94 104 MET A O 1
ATOM 777 N N . MET A 1 105 ? -5.122 -53.140 27.444 1.00 93.00 105 MET A N 1
ATOM 778 C CA . MET A 1 105 ? -5.896 -51.993 27.936 1.00 93.00 105 MET A CA 1
ATOM 779 C C . MET A 1 105 ? -6.654 -52.318 29.229 1.00 93.00 105 MET A C 1
ATOM 781 O O . MET A 1 105 ? -6.485 -51.611 30.216 1.00 93.00 105 MET A O 1
ATOM 785 N N . ALA A 1 106 ? -7.360 -53.451 29.296 1.00 93.06 106 ALA A N 1
ATOM 786 C CA . ALA A 1 106 ? -8.089 -53.864 30.498 1.00 93.06 106 ALA A CA 1
ATOM 787 C C . ALA A 1 106 ? -7.168 -54.114 31.708 1.00 93.06 106 ALA A C 1
ATOM 789 O O . ALA A 1 106 ? -7.555 -53.927 32.863 1.00 93.06 106 ALA A O 1
ATOM 790 N N . VAL A 1 107 ? -5.933 -54.575 31.473 1.00 95.56 107 VAL A N 1
ATOM 791 C CA . VAL A 1 107 ? -4.923 -54.666 32.537 1.00 95.56 107 VAL A CA 1
ATOM 792 C C . VAL A 1 107 ? -4.481 -53.271 32.973 1.00 95.56 107 VAL A C 1
ATOM 794 O O . VAL A 1 107 ? -4.372 -53.045 34.178 1.00 95.56 107 VAL A O 1
ATOM 797 N N . SER A 1 108 ? -4.242 -52.359 32.030 1.00 94.88 108 SER A N 1
ATOM 798 C CA . SER A 1 108 ? -3.862 -50.974 32.316 1.00 94.88 108 SER A CA 1
ATOM 799 C C . SER A 1 108 ? -4.917 -50.249 33.147 1.00 94.88 108 SER A C 1
ATOM 801 O O . SER A 1 108 ? -4.584 -49.738 34.212 1.00 94.88 108 SER A O 1
ATOM 803 N N . GLU A 1 109 ? -6.180 -50.277 32.717 1.00 91.38 109 GLU A N 1
ATOM 804 C CA . GLU A 1 109 ? -7.326 -49.687 33.425 1.00 91.38 109 GLU A CA 1
ATOM 805 C C . GLU A 1 109 ? -7.409 -50.217 34.854 1.00 91.38 109 GLU A C 1
ATOM 807 O O . GLU A 1 109 ? -7.357 -49.453 35.813 1.00 91.38 109 GLU A O 1
ATOM 812 N N . LYS A 1 110 ? -7.375 -51.544 35.025 1.00 94.31 110 LYS A N 1
ATOM 813 C CA . LYS A 1 110 ? -7.411 -52.167 36.353 1.00 94.31 110 LYS A CA 1
ATOM 814 C C . LYS A 1 110 ? -6.259 -51.726 37.263 1.00 94.31 110 LYS A C 1
ATOM 816 O O . LYS A 1 110 ? -6.420 -51.691 38.485 1.00 94.31 110 LYS A O 1
ATOM 821 N N . ILE A 1 111 ? -5.074 -51.481 36.704 1.00 94.75 111 ILE A N 1
ATOM 822 C CA . ILE A 1 111 ? -3.929 -50.980 37.473 1.00 94.75 111 ILE A CA 1
ATOM 823 C C . ILE A 1 111 ? -4.176 -49.525 37.882 1.00 94.75 111 ILE A C 1
ATOM 825 O O . ILE A 1 111 ? -3.954 -49.200 39.047 1.00 94.75 111 ILE A O 1
ATOM 829 N N . MET A 1 112 ? -4.644 -48.684 36.960 1.00 90.06 112 MET A N 1
ATOM 830 C CA . MET A 1 112 ? -4.891 -47.258 37.196 1.00 90.06 112 MET A CA 1
ATOM 831 C C . MET A 1 112 ? -6.054 -47.012 38.172 1.00 90.06 112 MET A C 1
ATOM 833 O O . MET A 1 112 ? -5.944 -46.157 39.042 1.00 90.06 112 MET A O 1
ATOM 837 N N . GLU A 1 113 ? -7.114 -47.821 38.115 1.00 89.12 113 GLU A N 1
ATOM 838 C CA . GLU A 1 113 ? -8.287 -47.748 39.005 1.00 89.12 113 GLU A CA 1
ATOM 839 C C . GLU A 1 113 ? -8.056 -48.372 40.396 1.00 89.12 113 GLU A C 1
ATOM 841 O O . GLU A 1 113 ? -8.920 -48.346 41.281 1.00 89.12 113 GLU A O 1
ATOM 846 N N . SER A 1 114 ? -6.903 -49.005 40.617 1.00 90.94 114 SER A N 1
ATOM 847 C CA . SER A 1 114 ? -6.630 -49.700 41.870 1.00 90.94 114 SER A CA 1
ATOM 848 C C . SER A 1 114 ? -6.446 -48.719 43.022 1.00 90.94 114 SER A C 1
ATOM 850 O O . SER A 1 114 ? -5.480 -47.966 43.049 1.00 90.94 114 SER A O 1
ATOM 852 N N . LYS A 1 115 ? -7.249 -48.844 44.086 1.00 88.69 115 LYS A N 1
ATOM 853 C CA . LYS A 1 115 ? -7.069 -48.077 45.341 1.00 88.69 115 LYS A CA 1
ATOM 854 C C . LYS A 1 115 ? -5.696 -48.248 46.000 1.00 88.69 115 LYS A C 1
ATOM 856 O O . LYS A 1 115 ? -5.335 -47.500 46.904 1.00 88.69 115 LYS A O 1
ATOM 861 N N . GLU A 1 116 ? -4.916 -49.254 45.601 1.00 90.19 116 GLU A N 1
ATOM 862 C CA . GLU A 1 116 ? -3.538 -49.394 46.077 1.00 90.19 116 GLU A CA 1
ATOM 863 C C . GLU A 1 116 ? -2.629 -48.254 45.604 1.00 90.19 116 GLU A C 1
ATOM 865 O O . GLU A 1 116 ? -1.609 -47.997 46.246 1.00 90.19 116 GLU A O 1
ATOM 870 N N . ILE A 1 117 ? -2.980 -47.589 44.499 1.00 90.94 117 ILE A N 1
ATOM 871 C CA . ILE A 1 117 ? -2.200 -46.501 43.908 1.00 90.94 117 ILE A CA 1
ATOM 872 C C . ILE A 1 117 ? -2.068 -45.308 44.871 1.00 90.94 117 ILE A C 1
ATOM 874 O O . ILE A 1 117 ? -0.979 -44.755 45.012 1.00 90.94 117 ILE A O 1
ATOM 878 N N . GLU A 1 118 ? -3.111 -45.031 45.665 1.00 89.88 118 GLU A N 1
ATOM 879 C CA . GLU A 1 118 ? -3.145 -44.009 46.727 1.00 89.88 118 GLU A CA 1
ATOM 880 C C . GLU A 1 118 ? -2.095 -44.238 47.828 1.00 89.88 118 GLU A C 1
ATOM 882 O O . GLU A 1 118 ? -1.678 -43.307 48.516 1.00 89.88 118 GLU A O 1
ATOM 887 N N . ARG A 1 119 ? -1.679 -45.494 48.036 1.00 91.06 119 ARG A N 1
ATOM 888 C CA . ARG A 1 119 ? -0.762 -45.891 49.119 1.00 91.06 119 ARG A CA 1
ATOM 889 C C . ARG A 1 119 ? 0.672 -46.089 48.646 1.00 91.06 119 ARG A C 1
ATOM 891 O O . ARG A 1 119 ? 1.552 -46.339 49.471 1.00 91.06 119 ARG A O 1
ATOM 898 N N . TYR A 1 120 ? 0.919 -46.030 47.340 1.00 93.69 120 TYR A N 1
ATOM 899 C CA . TYR A 1 120 ? 2.248 -46.236 46.788 1.00 93.69 120 TYR A CA 1
ATOM 900 C C . TYR A 1 120 ? 3.081 -44.955 46.880 1.00 93.69 120 TYR A C 1
ATOM 902 O O . TYR A 1 120 ? 2.656 -43.882 46.462 1.00 93.69 120 TYR A O 1
ATOM 910 N N . THR A 1 121 ? 4.288 -45.075 47.432 1.00 92.31 121 THR A N 1
ATOM 911 C CA . THR A 1 121 ? 5.175 -43.936 47.718 1.00 92.31 121 THR A CA 1
ATOM 912 C C . THR A 1 121 ? 6.120 -43.580 46.572 1.00 92.31 121 THR A C 1
ATOM 914 O O . THR A 1 121 ? 6.775 -42.542 46.631 1.00 92.31 121 THR A O 1
ATOM 917 N N . GLY A 1 122 ? 6.221 -44.438 45.554 1.00 94.12 122 GLY A N 1
ATOM 918 C CA . GLY A 1 122 ? 7.020 -44.188 44.358 1.00 94.12 122 GLY A CA 1
ATOM 919 C C . GLY A 1 122 ? 6.253 -43.426 43.275 1.00 94.12 122 GLY A C 1
ATOM 920 O O . GLY A 1 122 ? 5.158 -42.893 43.481 1.00 94.12 122 GLY A O 1
ATOM 921 N N . THR A 1 123 ? 6.848 -43.386 42.091 1.00 96.06 123 THR A N 1
ATOM 922 C CA . THR A 1 123 ? 6.293 -42.663 40.944 1.00 96.06 123 THR A CA 1
ATOM 923 C C . THR A 1 123 ? 5.202 -43.482 40.253 1.00 96.06 123 THR A C 1
ATOM 925 O O . THR A 1 123 ? 5.171 -44.712 40.370 1.00 96.06 123 THR A O 1
ATOM 928 N N . LEU A 1 124 ? 4.307 -42.821 39.516 1.00 94.44 124 LEU A N 1
ATOM 929 C CA . LEU A 1 124 ? 3.261 -43.488 38.739 1.00 94.44 124 LEU A CA 1
ATOM 930 C C . LEU A 1 124 ? 3.875 -44.490 37.751 1.00 94.44 124 LEU A C 1
ATOM 932 O O . LEU A 1 124 ? 3.438 -45.637 37.668 1.00 94.44 124 LEU A O 1
ATOM 936 N N . GLY A 1 125 ? 4.953 -44.096 37.072 1.00 95.12 125 GLY A N 1
ATOM 937 C CA . GLY A 1 125 ? 5.651 -44.965 36.132 1.00 95.12 125 GLY A CA 1
ATOM 938 C C . GLY A 1 125 ? 6.241 -46.217 36.776 1.00 95.12 125 GLY A C 1
ATOM 939 O O . GLY A 1 125 ? 6.163 -47.295 36.187 1.00 95.12 125 GLY A O 1
ATOM 940 N N . GLN A 1 126 ? 6.795 -46.117 37.991 1.00 96.25 126 GLN A N 1
ATOM 941 C CA . GLN A 1 126 ? 7.268 -47.290 38.739 1.00 96.25 126 GLN A CA 1
ATOM 942 C C . GLN A 1 126 ? 6.098 -48.202 39.118 1.00 96.25 126 GLN A C 1
ATOM 944 O O . GLN A 1 126 ? 6.133 -49.399 38.831 1.00 96.25 126 GLN A O 1
ATOM 949 N N . TYR A 1 127 ? 5.039 -47.621 39.693 1.00 96.38 127 TYR A N 1
ATOM 950 C CA . TYR A 1 127 ? 3.839 -48.347 40.104 1.00 96.38 127 TYR A CA 1
ATOM 951 C C . TYR A 1 127 ? 3.236 -49.154 38.954 1.00 96.38 127 TYR A C 1
ATOM 953 O O . TYR A 1 127 ? 2.969 -50.352 39.115 1.00 96.38 127 TYR A O 1
ATOM 961 N N . PHE A 1 128 ? 3.043 -48.491 37.810 1.00 96.62 128 PHE A N 1
ATOM 962 C CA . PHE A 1 128 ? 2.428 -49.071 36.629 1.00 96.62 128 PHE A CA 1
ATOM 963 C C . PHE A 1 128 ? 3.329 -50.126 35.995 1.00 96.62 128 PHE A C 1
ATOM 965 O O . PHE A 1 128 ? 2.900 -51.264 35.823 1.00 96.62 128 PHE A O 1
ATOM 972 N N . THR A 1 129 ? 4.591 -49.788 35.701 1.00 96.44 129 THR A N 1
ATOM 973 C CA . THR A 1 129 ? 5.510 -50.687 34.980 1.00 96.44 129 THR A CA 1
ATOM 974 C C . THR A 1 129 ? 5.695 -52.006 35.728 1.00 96.44 129 THR A C 1
ATOM 976 O O . THR A 1 129 ? 5.584 -53.076 35.133 1.00 96.44 129 THR A O 1
ATOM 979 N N . GLU A 1 130 ? 5.912 -51.957 37.047 1.00 95.81 130 GLU A N 1
ATOM 980 C CA . GLU A 1 130 ? 6.097 -53.163 37.863 1.00 95.81 130 GLU A CA 1
ATOM 981 C C . GLU A 1 130 ? 4.873 -54.086 37.836 1.00 95.81 130 GLU A C 1
ATOM 983 O O . GLU A 1 130 ? 5.011 -55.311 37.790 1.00 95.81 130 GLU A O 1
ATOM 988 N N . ARG A 1 131 ? 3.665 -53.515 37.889 1.00 96.94 131 ARG A N 1
ATOM 989 C CA . ARG A 1 131 ? 2.409 -54.278 37.919 1.00 96.94 131 ARG A CA 1
ATOM 990 C C . ARG A 1 131 ? 2.017 -54.782 36.541 1.00 96.94 131 ARG A C 1
ATOM 992 O O . ARG A 1 131 ? 1.577 -55.924 36.427 1.00 96.94 131 ARG A O 1
ATOM 999 N N . PHE A 1 132 ? 2.218 -53.964 35.516 1.00 97.38 132 PHE A N 1
ATOM 1000 C CA . PHE A 1 132 ? 1.922 -54.317 34.138 1.00 97.38 132 PHE A CA 1
ATOM 1001 C C . PHE A 1 132 ? 2.806 -55.476 33.675 1.00 97.38 132 PHE A C 1
ATOM 1003 O O . PHE A 1 132 ? 2.285 -56.490 33.217 1.00 97.38 132 PHE A O 1
ATOM 1010 N N . MET A 1 133 ? 4.122 -55.401 33.911 1.00 96.25 133 MET A N 1
ATOM 1011 C CA . MET A 1 133 ? 5.050 -56.488 33.572 1.00 96.25 133 MET A CA 1
ATOM 1012 C C . MET A 1 133 ? 4.673 -57.798 34.276 1.00 96.25 133 MET A C 1
ATOM 1014 O O . MET A 1 133 ? 4.536 -58.830 33.623 1.00 96.25 133 MET A O 1
ATOM 1018 N N . LYS A 1 134 ? 4.376 -57.750 35.583 1.00 95.50 134 LYS A N 1
ATOM 1019 C CA . LYS A 1 134 ? 3.892 -58.927 36.331 1.00 95.50 134 LYS A CA 1
ATOM 1020 C C . LYS A 1 134 ? 2.581 -59.486 35.775 1.00 95.50 134 LYS A C 1
ATOM 1022 O O . LYS A 1 134 ? 2.376 -60.698 35.774 1.00 95.50 134 LYS A O 1
ATOM 1027 N N . ALA A 1 135 ? 1.674 -58.628 35.313 1.00 96.00 135 ALA A N 1
ATOM 1028 C CA . ALA A 1 135 ? 0.418 -59.062 34.714 1.00 96.00 135 ALA A CA 1
ATOM 1029 C C . ALA A 1 135 ? 0.621 -59.733 33.344 1.00 96.00 135 ALA A C 1
ATOM 1031 O O . ALA A 1 135 ? -0.148 -60.636 33.001 1.00 96.00 135 ALA A O 1
ATOM 1032 N N . MET A 1 136 ? 1.645 -59.346 32.579 1.00 95.56 136 MET A N 1
ATOM 1033 C CA . MET A 1 136 ? 1.975 -59.968 31.289 1.00 95.56 136 MET A CA 1
ATOM 1034 C C . MET A 1 136 ? 2.589 -61.373 31.434 1.00 95.56 136 MET A C 1
ATOM 1036 O O . MET A 1 136 ? 2.441 -62.201 30.543 1.00 95.56 136 MET A O 1
ATOM 1040 N N . GLU A 1 137 ? 3.170 -61.713 32.589 1.00 93.88 137 GLU A N 1
ATOM 1041 C CA . GLU A 1 137 ? 3.710 -63.060 32.867 1.00 93.88 137 GLU A CA 1
ATOM 1042 C C . GLU A 1 137 ? 2.626 -64.136 33.120 1.00 93.88 137 GLU A C 1
ATOM 1044 O O . GLU A 1 137 ? 2.904 -65.350 33.101 1.00 93.88 137 GLU A O 1
ATOM 1049 N N . LEU A 1 138 ? 1.379 -63.712 33.371 1.00 94.50 138 LEU A N 1
ATOM 1050 C CA . LEU A 1 138 ? 0.256 -64.604 33.666 1.00 94.50 138 LEU A CA 1
ATOM 1051 C C . LEU A 1 138 ? -0.085 -65.494 32.457 1.00 94.50 138 LEU A C 1
ATOM 1053 O O . LEU A 1 138 ? -0.089 -65.003 31.332 1.00 94.50 138 LEU A O 1
ATOM 1057 N N . PRO A 1 139 ? -0.478 -66.774 32.654 1.00 93.56 139 PRO A N 1
ATOM 1058 C CA . PRO A 1 139 ? -0.715 -67.723 31.557 1.00 93.56 139 PRO A CA 1
ATOM 1059 C C . PRO A 1 139 ? -1.636 -67.222 30.438 1.00 93.56 139 PRO A C 1
A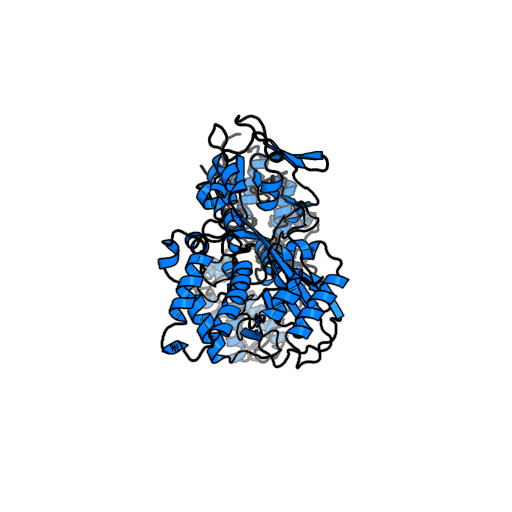TOM 1061 O O . PRO A 1 139 ? -1.421 -67.559 29.281 1.00 93.56 139 PRO A O 1
ATOM 1064 N N . LYS A 1 140 ? -2.632 -66.397 30.779 1.00 92.50 140 LYS A N 1
ATOM 1065 C CA . LYS A 1 140 ? -3.607 -65.815 29.844 1.00 92.50 140 LYS A CA 1
ATOM 1066 C C . LYS A 1 140 ? -3.058 -64.715 28.918 1.00 92.50 140 LYS A C 1
ATOM 1068 O O . LYS A 1 140 ? -3.793 -64.282 28.041 1.00 92.50 140 LYS A O 1
ATOM 1073 N N . ASN A 1 141 ? -1.842 -64.228 29.170 1.00 93.62 141 ASN A N 1
ATOM 1074 C CA . ASN A 1 141 ? -1.195 -63.138 28.432 1.00 93.62 141 ASN A CA 1
ATOM 1075 C C . ASN A 1 141 ? 0.137 -63.579 27.794 1.00 93.62 141 ASN A C 1
ATOM 1077 O O . ASN A 1 141 ? 0.805 -62.775 27.157 1.00 93.62 141 ASN A O 1
ATOM 1081 N N . ARG A 1 142 ? 0.544 -64.849 27.957 1.00 89.25 142 ARG A N 1
ATOM 1082 C CA . ARG A 1 142 ? 1.838 -65.365 27.462 1.00 89.25 142 ARG A CA 1
ATOM 1083 C C . ARG A 1 142 ? 1.927 -65.485 25.943 1.00 89.25 142 ARG A C 1
ATOM 1085 O O . ARG A 1 142 ? 3.008 -65.708 25.414 1.00 89.25 142 ARG A O 1
ATOM 1092 N N . ASP A 1 143 ? 0.794 -65.403 25.263 1.00 92.69 143 ASP A N 1
ATOM 1093 C CA . ASP A 1 143 ? 0.692 -65.314 23.810 1.00 92.69 143 ASP A CA 1
ATOM 1094 C C . ASP A 1 143 ? 1.014 -63.906 23.276 1.00 92.69 143 ASP A C 1
ATOM 1096 O O . ASP A 1 143 ? 1.176 -63.738 22.068 1.00 92.69 143 ASP A O 1
ATOM 1100 N N . ILE A 1 144 ? 1.144 -62.906 24.157 1.00 94.19 144 ILE A N 1
ATOM 1101 C CA . ILE A 1 144 ? 1.551 -61.546 23.805 1.00 94.19 144 ILE A CA 1
ATOM 1102 C C . ILE A 1 144 ? 3.079 -61.480 23.788 1.00 94.19 144 ILE A C 1
ATOM 1104 O O . ILE A 1 144 ? 3.745 -61.716 24.794 1.00 94.19 144 ILE A O 1
ATOM 1108 N N . ASP A 1 145 ? 3.628 -61.154 22.624 1.00 90.31 145 ASP A N 1
ATOM 1109 C CA . ASP A 1 145 ? 5.067 -61.041 22.409 1.00 90.31 145 ASP A CA 1
ATOM 1110 C C . ASP A 1 145 ? 5.721 -59.954 23.294 1.00 90.31 145 ASP A C 1
ATOM 1112 O O . ASP A 1 145 ? 5.175 -58.863 23.477 1.00 90.31 145 ASP A O 1
ATOM 1116 N N . GLU A 1 146 ? 6.913 -60.239 23.827 1.00 92.06 146 GLU A N 1
ATOM 1117 C CA . GLU A 1 146 ? 7.628 -59.355 24.764 1.00 92.06 146 GLU A CA 1
ATOM 1118 C C . GLU A 1 146 ? 7.978 -57.997 24.136 1.00 92.06 146 GLU A C 1
ATOM 1120 O O . GLU A 1 146 ? 7.891 -56.956 24.792 1.00 92.06 146 GLU A O 1
ATOM 1125 N N . GLU A 1 147 ? 8.315 -57.974 22.845 1.00 92.38 147 GLU A N 1
ATOM 1126 C CA . GLU A 1 147 ? 8.595 -56.732 22.128 1.00 92.38 147 GLU A CA 1
ATOM 1127 C C . GLU A 1 147 ? 7.334 -55.861 22.037 1.00 92.38 147 GLU A C 1
ATOM 1129 O O . GLU A 1 147 ? 7.401 -54.637 22.189 1.00 92.38 147 GLU A O 1
ATOM 1134 N N . LEU A 1 148 ? 6.167 -56.481 21.822 1.00 93.44 148 LEU A N 1
ATOM 1135 C CA . LEU A 1 148 ? 4.882 -55.781 21.840 1.00 93.44 148 LEU A CA 1
ATOM 1136 C C . LEU A 1 148 ? 4.568 -55.212 23.231 1.00 93.44 148 LEU A C 1
ATOM 1138 O O . LEU A 1 148 ? 4.136 -54.064 23.309 1.00 93.44 148 LEU A O 1
ATOM 1142 N N . VAL A 1 149 ? 4.840 -55.952 24.310 1.00 95.12 149 VAL A N 1
ATOM 1143 C CA . VAL A 1 149 ? 4.660 -55.477 25.697 1.00 95.12 149 VAL A CA 1
ATOM 1144 C C . VAL A 1 149 ? 5.492 -54.218 25.968 1.00 95.12 149 VAL A C 1
ATOM 1146 O O . VAL A 1 149 ? 4.968 -53.223 26.474 1.00 95.12 149 VAL A O 1
ATOM 1149 N N . GLN A 1 150 ? 6.771 -54.212 25.579 1.00 94.06 150 GLN A N 1
ATOM 1150 C CA . GLN A 1 150 ? 7.647 -53.045 25.757 1.00 94.06 150 GLN A CA 1
ATOM 1151 C C . GLN A 1 150 ? 7.187 -51.839 24.927 1.00 94.06 150 GLN A C 1
ATOM 1153 O O . GLN A 1 150 ? 7.181 -50.702 25.404 1.00 94.06 150 GLN A O 1
ATOM 1158 N N . LYS A 1 151 ? 6.755 -52.074 23.682 1.00 94.06 151 LYS A N 1
ATOM 1159 C CA . LYS A 1 151 ? 6.195 -51.022 22.820 1.00 94.06 151 LYS A CA 1
ATOM 1160 C C . LYS A 1 151 ? 4.894 -50.455 23.383 1.00 94.06 151 LYS A C 1
ATOM 1162 O O . LYS A 1 151 ? 4.684 -49.246 23.310 1.00 94.06 151 LYS A O 1
ATOM 1167 N N . PHE A 1 152 ? 4.055 -51.303 23.973 1.00 94.94 152 PHE A N 1
ATOM 1168 C CA . PHE A 1 152 ? 2.820 -50.881 24.618 1.00 94.94 152 PHE A CA 1
ATOM 1169 C C . PHE A 1 152 ? 3.090 -50.011 25.851 1.00 94.94 152 PHE A C 1
ATOM 1171 O O . PHE A 1 152 ? 2.436 -48.988 26.009 1.00 94.94 152 PHE A O 1
ATOM 1178 N N . LEU A 1 153 ? 4.099 -50.329 26.672 1.00 95.00 153 LEU A N 1
ATOM 1179 C CA . LEU A 1 153 ? 4.501 -49.466 27.793 1.00 95.00 153 LEU A CA 1
ATOM 1180 C C . LEU A 1 153 ? 4.884 -48.055 27.330 1.00 95.00 153 LEU A C 1
ATOM 1182 O O . LEU A 1 153 ? 4.475 -47.071 27.941 1.00 95.00 153 LEU A O 1
ATOM 1186 N N . ALA A 1 154 ? 5.633 -47.943 26.231 1.00 93.94 154 ALA A N 1
ATOM 1187 C CA . ALA A 1 154 ? 5.982 -46.646 25.656 1.00 93.94 154 ALA A CA 1
ATOM 1188 C C . ALA A 1 154 ? 4.755 -45.904 25.091 1.00 93.94 154 ALA A C 1
ATOM 1190 O O . ALA A 1 154 ? 4.649 -44.688 25.251 1.00 93.94 154 ALA A O 1
ATOM 1191 N N . TYR A 1 155 ? 3.831 -46.623 24.446 1.00 94.19 155 TYR A N 1
ATOM 1192 C CA . TYR A 1 155 ? 2.552 -46.075 23.987 1.00 94.19 155 TYR A CA 1
ATOM 1193 C C . TYR A 1 155 ? 1.723 -45.539 25.160 1.00 94.19 155 TYR A C 1
ATOM 1195 O O . TYR A 1 155 ? 1.365 -44.365 25.158 1.00 94.19 155 TYR A O 1
ATOM 1203 N N . PHE A 1 156 ? 1.496 -46.363 26.183 1.00 93.88 156 PHE A N 1
ATOM 1204 C CA . PHE A 1 156 ? 0.668 -46.018 27.333 1.00 93.88 156 PHE A CA 1
ATOM 1205 C C . PHE A 1 156 ? 1.292 -44.886 28.153 1.00 93.88 156 PHE A C 1
ATOM 1207 O O . PHE A 1 156 ? 0.605 -43.954 28.546 1.00 93.88 156 PHE A O 1
ATOM 1214 N N . HIS A 1 157 ? 2.620 -44.869 28.314 1.00 94.31 157 HIS A N 1
ATOM 1215 C CA . HIS A 1 157 ? 3.306 -43.720 28.904 1.00 94.31 157 HIS A CA 1
ATOM 1216 C C . HIS A 1 157 ? 3.010 -42.422 28.131 1.00 94.31 157 HIS A C 1
ATOM 1218 O O . HIS A 1 157 ? 2.717 -41.400 28.743 1.00 94.31 157 HIS A O 1
ATOM 1224 N N . ASN A 1 158 ? 3.055 -42.440 26.795 1.00 92.94 158 ASN A N 1
ATOM 1225 C CA . ASN A 1 158 ? 2.740 -41.255 25.989 1.00 92.94 158 ASN A CA 1
ATOM 1226 C C . ASN A 1 158 ? 1.263 -40.848 26.059 1.00 92.94 158 ASN A C 1
ATOM 1228 O O . ASN A 1 158 ? 0.970 -39.655 26.051 1.00 92.94 158 ASN A O 1
ATOM 1232 N N . GLU A 1 159 ? 0.353 -41.814 26.142 1.00 90.50 159 GLU A N 1
ATOM 1233 C CA . GLU A 1 159 ? -1.080 -41.573 26.317 1.00 90.50 159 GLU A CA 1
ATOM 1234 C C . GLU A 1 159 ? -1.354 -40.890 27.670 1.00 90.50 159 GLU A C 1
ATOM 1236 O O . GLU A 1 159 ? -1.919 -39.796 27.698 1.00 90.50 159 GLU A O 1
ATOM 1241 N N . GLN A 1 160 ? -0.776 -41.402 28.760 1.00 90.00 160 GLN A N 1
ATOM 1242 C CA . GLN A 1 160 ? -0.853 -40.789 30.092 1.00 90.00 160 GLN A CA 1
ATOM 1243 C C . GLN A 1 160 ? -0.229 -39.386 30.156 1.00 90.00 160 GLN A C 1
ATOM 1245 O O . GLN A 1 160 ? -0.770 -38.489 30.805 1.00 90.00 160 GLN A O 1
ATOM 1250 N N . ARG A 1 161 ? 0.887 -39.151 29.449 1.00 90.81 161 ARG A N 1
ATOM 1251 C CA . ARG A 1 161 ? 1.473 -37.802 29.313 1.00 90.81 161 ARG A CA 1
ATOM 1252 C C . ARG A 1 161 ? 0.499 -36.822 28.661 1.00 90.81 161 ARG A C 1
ATOM 1254 O O . ARG A 1 161 ? 0.459 -35.660 29.059 1.00 90.81 161 ARG A O 1
ATOM 1261 N N . GLY A 1 162 ? -0.275 -37.286 27.678 1.00 86.25 162 GLY A N 1
ATOM 1262 C CA . GLY A 1 162 ? -1.314 -36.500 27.017 1.00 86.25 162 GLY A CA 1
ATOM 1263 C C . GLY A 1 162 ? -2.516 -36.223 27.918 1.00 86.25 162 GLY A C 1
ATOM 1264 O O . GLY A 1 162 ? -2.999 -35.093 27.944 1.00 86.25 162 GLY A O 1
ATOM 1265 N N . PHE A 1 163 ? -2.958 -37.225 28.681 1.00 83.69 163 PHE A N 1
ATOM 1266 C CA . PHE A 1 163 ? -4.131 -37.124 29.550 1.00 83.69 163 PHE A CA 1
ATOM 1267 C C . PHE A 1 163 ? -3.880 -36.251 30.792 1.00 83.69 163 PHE A C 1
ATOM 1269 O O . PHE A 1 163 ? -4.642 -35.328 31.070 1.00 83.69 163 PHE A O 1
ATOM 1276 N N . ILE A 1 164 ? -2.768 -36.479 31.502 1.00 84.75 164 ILE A N 1
ATOM 1277 C CA . ILE A 1 164 ? -2.464 -35.827 32.794 1.00 84.75 164 ILE A CA 1
ATOM 1278 C C . ILE A 1 164 ? -1.573 -34.576 32.620 1.00 84.75 164 ILE A C 1
ATOM 1280 O O . ILE A 1 164 ? -1.361 -33.815 33.562 1.00 84.75 164 ILE A O 1
ATOM 1284 N N . ALA A 1 165 ? -1.070 -34.318 31.406 1.00 88.00 165 ALA A N 1
ATOM 1285 C CA . ALA A 1 165 ? -0.186 -33.193 31.076 1.00 88.00 165 ALA A CA 1
ATOM 1286 C C . ALA A 1 165 ? 1.126 -33.173 31.892 1.00 88.00 165 ALA A C 1
ATOM 1288 O O . ALA A 1 165 ? 1.475 -32.176 32.528 1.00 88.00 165 ALA A O 1
ATOM 1289 N N . ILE A 1 166 ? 1.867 -34.282 31.840 1.00 88.12 166 ILE A N 1
ATOM 1290 C CA . ILE A 1 166 ? 3.166 -34.468 32.509 1.00 88.12 166 ILE A CA 1
ATOM 1291 C C . ILE A 1 166 ? 4.279 -34.777 31.499 1.00 88.12 166 ILE A C 1
ATOM 1293 O O . ILE A 1 166 ? 4.037 -35.388 30.456 1.00 88.12 166 ILE A O 1
ATOM 1297 N N . ASP A 1 167 ? 5.520 -34.390 31.811 1.00 90.88 167 ASP A N 1
ATOM 1298 C CA . ASP A 1 167 ? 6.679 -34.687 30.955 1.00 90.88 167 ASP A CA 1
ATOM 1299 C C . ASP A 1 167 ? 7.048 -36.171 30.990 1.00 90.88 167 ASP A C 1
ATOM 1301 O O . ASP A 1 167 ? 7.408 -36.745 29.960 1.00 90.88 167 ASP A O 1
ATOM 1305 N N . SER A 1 168 ? 6.900 -36.799 32.153 1.00 93.50 168 SER A N 1
ATOM 1306 C CA . SER A 1 168 ? 7.060 -38.231 32.353 1.00 93.50 168 SER A CA 1
ATOM 1307 C C . SER A 1 168 ? 6.181 -38.704 33.504 1.00 93.50 168 SER A C 1
ATOM 1309 O O . SER A 1 168 ? 6.085 -38.049 34.540 1.00 93.50 168 SER A O 1
ATOM 1311 N N . TRP A 1 169 ? 5.600 -39.898 33.392 1.00 93.06 169 TRP A N 1
ATOM 1312 C CA . TRP A 1 169 ? 4.923 -40.554 34.521 1.00 93.06 169 TRP A CA 1
ATOM 1313 C C . TRP A 1 169 ? 5.865 -40.901 35.685 1.00 93.06 169 TRP A C 1
ATOM 1315 O O . TRP A 1 169 ? 5.412 -41.252 36.772 1.00 93.06 169 TRP A O 1
ATOM 1325 N N . TYR A 1 170 ? 7.181 -40.781 35.488 1.00 94.50 170 TYR A N 1
ATOM 1326 C CA . TYR A 1 170 ? 8.166 -40.900 36.557 1.00 94.50 170 TYR A CA 1
ATOM 1327 C C . TYR A 1 170 ? 8.323 -39.590 37.351 1.00 94.50 170 TYR A C 1
ATOM 1329 O O . TYR A 1 170 ? 8.944 -39.614 38.407 1.00 94.50 170 TYR A O 1
ATOM 1337 N N . ASP A 1 171 ? 7.728 -38.483 36.896 1.00 91.81 171 ASP A N 1
ATOM 1338 C CA . ASP A 1 171 ? 7.742 -37.191 37.599 1.00 91.81 171 ASP A CA 1
ATOM 1339 C C . ASP A 1 171 ? 6.484 -36.977 38.463 1.00 91.81 171 ASP A C 1
ATOM 1341 O O . ASP A 1 171 ? 6.428 -36.054 39.274 1.00 91.81 171 ASP A O 1
ATOM 1345 N N . LEU A 1 172 ? 5.477 -37.845 38.316 1.00 90.25 172 LEU A N 1
ATOM 1346 C CA . LEU A 1 172 ? 4.227 -37.818 39.073 1.00 90.25 172 LEU A CA 1
ATOM 1347 C C . LEU A 1 172 ? 4.237 -38.905 40.152 1.00 90.25 172 LEU A C 1
ATOM 1349 O O . LEU A 1 172 ? 4.622 -40.048 39.897 1.00 90.25 172 LEU A O 1
ATOM 1353 N N . THR A 1 173 ? 3.792 -38.579 41.365 1.00 92.81 173 THR A N 1
ATOM 1354 C CA . THR A 1 173 ? 3.591 -39.593 42.408 1.00 92.81 173 THR A CA 1
ATOM 1355 C C . THR A 1 173 ? 2.359 -40.432 42.081 1.00 92.81 173 THR A C 1
ATOM 1357 O O . THR A 1 173 ? 1.335 -39.898 41.656 1.00 92.81 173 THR A O 1
ATOM 1360 N N . ALA A 1 174 ? 2.424 -41.745 42.314 1.00 90.44 174 ALA A N 1
ATOM 1361 C CA . ALA A 1 174 ? 1.272 -42.620 42.084 1.00 90.44 174 ALA A CA 1
ATOM 1362 C C . ALA A 1 174 ? 0.052 -42.159 42.907 1.00 90.44 174 ALA A C 1
ATOM 1364 O O . ALA A 1 174 ? -1.037 -41.976 42.370 1.00 90.44 174 ALA A O 1
ATOM 1365 N N . ALA A 1 175 ? 0.262 -41.829 44.184 1.00 86.69 175 ALA A N 1
ATOM 1366 C CA . ALA A 1 175 ? -0.794 -41.286 45.034 1.00 86.69 175 ALA A CA 1
ATOM 1367 C C . ALA A 1 175 ? -1.363 -39.945 44.529 1.00 86.69 175 ALA A C 1
ATOM 1369 O O . ALA A 1 175 ? -2.553 -39.695 44.682 1.00 86.69 175 ALA A O 1
ATOM 1370 N N . GLY A 1 176 ? -0.539 -39.093 43.907 1.00 82.19 176 GLY A N 1
ATOM 1371 C CA . GLY A 1 176 ? -0.982 -37.820 43.334 1.00 82.19 176 GLY A CA 1
ATOM 1372 C C . GLY A 1 176 ? -1.882 -37.993 42.111 1.00 82.19 176 GLY A C 1
ATOM 1373 O O . GLY A 1 176 ? -2.803 -37.205 41.934 1.00 82.19 176 GLY A O 1
ATOM 1374 N N . SER A 1 177 ? -1.664 -39.046 41.313 1.00 81.44 177 SER A N 1
ATOM 1375 C CA . SER A 1 177 ? -2.542 -39.385 40.179 1.00 81.44 177 SER A CA 1
ATOM 1376 C C . SER A 1 177 ? -3.921 -39.902 40.601 1.00 81.44 177 SER A C 1
ATOM 1378 O O . SER A 1 177 ? -4.864 -39.826 39.829 1.00 81.44 177 SER A O 1
ATOM 1380 N N . ALA A 1 178 ? -4.044 -40.382 41.840 1.00 78.06 178 ALA A N 1
ATOM 1381 C CA . ALA A 1 178 ? -5.267 -40.956 42.399 1.00 78.06 178 ALA A CA 1
ATOM 1382 C C . ALA A 1 178 ? -6.208 -39.920 43.032 1.00 78.06 178 ALA A C 1
ATOM 1384 O O . ALA A 1 178 ? -7.284 -40.270 43.504 1.00 78.06 178 ALA A O 1
ATOM 1385 N N . ALA A 1 179 ? -5.755 -38.670 43.154 1.00 71.75 179 ALA A N 1
ATOM 1386 C CA . ALA A 1 179 ? -6.455 -37.638 43.912 1.00 71.75 179 ALA A CA 1
ATOM 1387 C C . ALA A 1 179 ? -7.597 -36.969 43.128 1.00 71.75 179 ALA A C 1
ATOM 1389 O O . ALA A 1 179 ? -8.276 -36.110 43.692 1.00 71.75 179 ALA A O 1
ATOM 1390 N N . ASP A 1 180 ? -7.776 -37.312 41.850 1.00 69.88 180 ASP A N 1
ATOM 1391 C CA . ASP A 1 180 ? -8.837 -36.758 41.012 1.00 69.88 180 ASP A CA 1
ATOM 1392 C C . ASP A 1 180 ? -10.148 -37.529 41.228 1.00 69.88 180 ASP A C 1
ATOM 1394 O O . ASP A 1 180 ? -10.174 -38.760 41.199 1.00 69.88 180 ASP A O 1
ATOM 1398 N N . GLU A 1 181 ? -11.239 -36.805 41.478 1.00 77.12 181 GLU A N 1
ATOM 1399 C CA . GLU A 1 181 ? -12.578 -37.382 41.620 1.00 77.12 181 GLU A CA 1
ATOM 1400 C C . GLU A 1 181 ? -13.368 -37.116 40.337 1.00 77.12 181 GLU A C 1
ATOM 1402 O O . GLU A 1 181 ? -13.774 -35.983 40.060 1.00 77.12 181 GLU A O 1
ATOM 1407 N N . GLU A 1 182 ? -13.613 -38.166 39.553 1.00 80.94 182 GLU A N 1
ATOM 1408 C CA . GLU A 1 182 ? -14.392 -38.049 38.322 1.00 80.94 182 GLU A CA 1
ATOM 1409 C C . GLU A 1 182 ? -15.866 -37.725 38.607 1.00 80.94 182 GLU A C 1
ATOM 1411 O O . GLU A 1 182 ? -16.510 -38.259 39.516 1.00 80.94 182 GLU A O 1
ATOM 1416 N N . CYS A 1 183 ? -16.430 -36.837 37.792 1.00 89.06 183 CYS A N 1
ATOM 1417 C CA . CYS A 1 183 ? -17.849 -36.500 37.846 1.00 89.06 183 CYS A CA 1
ATOM 1418 C C . CYS A 1 183 ? -18.687 -37.672 37.316 1.00 89.06 183 CYS A C 1
ATOM 1420 O O . CYS A 1 183 ? -18.396 -38.177 36.245 1.00 89.06 183 CYS A O 1
ATOM 1422 N N . GLU A 1 184 ? -19.771 -38.088 37.981 1.00 90.44 184 GLU A N 1
ATOM 1423 C CA . GLU A 1 184 ? -20.578 -39.215 37.474 1.00 90.44 184 GLU A CA 1
ATOM 1424 C C . GLU A 1 184 ? -21.219 -38.914 36.103 1.00 90.44 184 GLU A C 1
ATOM 1426 O O . GLU A 1 184 ? -21.736 -37.815 35.871 1.00 90.44 184 GLU A O 1
ATOM 1431 N N . GLY A 1 185 ? -21.298 -39.929 35.240 1.00 90.50 185 GLY A N 1
ATOM 1432 C CA . GLY A 1 185 ? -21.969 -39.874 33.937 1.00 90.50 185 GLY A CA 1
ATOM 1433 C C . GLY A 1 185 ? -21.002 -40.083 32.776 1.00 90.50 185 GLY A C 1
ATOM 1434 O O . GLY A 1 185 ? -19.921 -40.639 32.954 1.00 90.50 185 GLY A O 1
ATOM 1435 N N . ASP A 1 186 ? -21.409 -39.640 31.591 1.00 88.69 186 ASP A N 1
ATOM 1436 C CA . ASP A 1 186 ? -20.587 -39.688 30.381 1.00 88.69 186 ASP A CA 1
ATOM 1437 C C . ASP A 1 186 ? -19.366 -38.756 30.505 1.00 88.69 186 ASP A C 1
ATOM 1439 O O . ASP A 1 186 ? -19.521 -37.545 30.689 1.00 88.69 186 ASP A O 1
ATOM 1443 N N . GLN A 1 187 ? -18.156 -39.320 30.424 1.00 87.44 187 GLN A N 1
ATOM 1444 C CA . GLN A 1 187 ? -16.902 -38.567 30.532 1.00 87.44 187 GLN A CA 1
ATOM 1445 C C . GLN A 1 187 ? -16.495 -37.870 29.231 1.00 87.44 187 GLN A C 1
ATOM 1447 O O . GLN A 1 187 ? -15.600 -37.033 29.256 1.00 87.44 187 GLN A O 1
ATOM 1452 N N . GLU A 1 188 ? -17.136 -38.150 28.102 1.00 88.38 188 GLU A N 1
ATOM 1453 C CA . GLU A 1 188 ? -16.697 -37.683 26.788 1.00 88.38 188 GLU A CA 1
ATOM 1454 C C . GLU A 1 188 ? -17.788 -36.882 26.073 1.00 88.38 188 GLU A C 1
ATOM 1456 O O . GLU A 1 188 ? -18.027 -37.028 24.875 1.00 88.38 188 GLU A O 1
ATOM 1461 N N . LEU A 1 189 ? -18.457 -35.970 26.779 1.00 91.12 189 LEU A N 1
ATOM 1462 C CA . LEU A 1 189 ? -19.480 -35.140 26.148 1.00 91.12 189 LEU A CA 1
ATOM 1463 C C . LEU A 1 189 ? -18.850 -34.078 25.236 1.00 91.12 189 LEU A C 1
ATOM 1465 O O . LEU A 1 189 ? -18.018 -33.265 25.651 1.00 91.12 189 LEU A O 1
ATOM 1469 N N . SER A 1 190 ? -19.304 -34.058 23.986 1.00 90.19 190 SER A N 1
ATOM 1470 C CA . SER A 1 190 ? -18.897 -33.153 22.913 1.00 90.19 190 SER A CA 1
ATOM 1471 C C . SER A 1 190 ? -19.942 -32.059 22.641 1.00 90.19 190 SER A C 1
ATOM 1473 O O . SER A 1 190 ? -21.094 -32.143 23.060 1.00 90.19 190 SER A O 1
ATOM 1475 N N . TRP A 1 191 ? -19.548 -31.006 21.916 1.00 91.50 191 TRP A N 1
ATOM 1476 C CA . TRP A 1 191 ? -20.300 -29.745 21.803 1.00 91.50 191 TRP A CA 1
ATOM 1477 C C . TRP A 1 191 ? -21.221 -29.608 20.577 1.00 91.50 191 TRP A C 1
ATOM 1479 O O . TRP A 1 191 ? -21.476 -28.479 20.150 1.00 91.50 191 TRP A O 1
ATOM 1489 N N . LYS A 1 192 ? -21.679 -30.695 19.937 1.00 88.38 192 LYS A N 1
ATOM 1490 C CA . LYS A 1 192 ? -22.581 -30.640 18.753 1.00 88.38 192 LYS A CA 1
ATOM 1491 C C . LYS A 1 192 ? -22.127 -29.667 17.649 1.00 88.38 192 LYS A C 1
ATOM 1493 O O . LYS A 1 192 ? -22.923 -28.918 17.072 1.00 88.38 192 LYS A O 1
ATOM 1498 N N . GLY A 1 193 ? -20.817 -29.580 17.412 1.00 84.38 193 GLY A N 1
ATOM 1499 C CA . GLY A 1 193 ? -20.227 -28.654 16.436 1.00 84.38 193 GLY A CA 1
ATOM 1500 C C . GLY A 1 193 ? -20.308 -27.162 16.800 1.00 84.38 193 GLY A C 1
ATOM 1501 O O . GLY A 1 193 ? -20.104 -26.312 15.933 1.00 84.38 193 GLY A O 1
ATOM 1502 N N . LYS A 1 194 ? -20.616 -26.811 18.055 1.00 85.88 194 LYS A N 1
ATOM 1503 C CA . LYS A 1 194 ? -20.586 -25.427 18.575 1.00 85.88 194 LYS A CA 1
ATOM 1504 C C . LYS A 1 194 ? -19.261 -25.068 19.246 1.00 85.88 194 LYS A C 1
ATOM 1506 O O . LYS A 1 194 ? -18.907 -23.892 19.297 1.00 85.88 194 LYS A O 1
ATOM 1511 N N . GLY A 1 195 ? -18.534 -26.085 19.703 1.00 90.12 195 GLY A N 1
ATOM 1512 C CA . GLY A 1 195 ? -17.258 -25.969 20.403 1.00 90.12 195 GLY A CA 1
ATOM 1513 C C . GLY A 1 195 ? -17.381 -25.443 21.833 1.00 90.12 195 GLY A C 1
ATOM 1514 O O . GLY A 1 195 ? -18.419 -24.914 22.257 1.00 90.12 195 GLY A O 1
ATOM 1515 N N . TYR A 1 196 ? -16.285 -25.576 22.573 1.00 91.69 196 TYR A N 1
ATOM 1516 C CA . TYR A 1 196 ? -16.201 -25.296 24.007 1.00 91.69 196 TYR A CA 1
ATOM 1517 C C . TYR A 1 196 ? -16.453 -23.824 24.371 1.00 91.69 196 TYR A C 1
ATOM 1519 O O . TYR A 1 196 ? -16.853 -23.495 25.491 1.00 91.69 196 TYR A O 1
ATOM 1527 N N . ARG A 1 197 ? -16.289 -22.900 23.414 1.00 90.38 197 ARG A N 1
ATOM 1528 C CA . ARG A 1 197 ? -16.615 -21.473 23.569 1.00 90.38 197 ARG A CA 1
ATOM 1529 C C . ARG A 1 197 ? -18.056 -21.238 24.014 1.00 90.38 197 ARG A C 1
ATOM 1531 O O . ARG A 1 197 ? -18.302 -20.245 24.697 1.00 90.38 197 ARG A O 1
ATOM 1538 N N . SER A 1 198 ? -18.965 -22.164 23.720 1.00 88.38 198 SER A N 1
ATOM 1539 C CA . SER A 1 198 ? -20.355 -22.118 24.182 1.00 88.38 198 SER A CA 1
ATOM 1540 C C . SER A 1 198 ? -20.464 -21.861 25.693 1.00 88.38 198 SER A C 1
ATOM 1542 O O . SER A 1 198 ? -21.351 -21.134 26.126 1.00 88.38 198 SER A O 1
ATOM 1544 N N . VAL A 1 199 ? -19.527 -22.362 26.510 1.00 87.19 199 VAL A N 1
ATOM 1545 C CA . VAL A 1 199 ? -19.490 -22.093 27.962 1.00 87.19 199 VAL A CA 1
ATOM 1546 C C . VAL A 1 199 ? -19.294 -20.613 28.273 1.00 87.19 199 VAL A C 1
ATOM 1548 O O . VAL A 1 199 ? -19.967 -20.072 29.149 1.00 87.19 199 VAL A O 1
ATOM 1551 N N . LEU A 1 200 ? -18.380 -19.950 27.562 1.00 84.94 200 LEU A N 1
ATOM 1552 C CA . LEU A 1 200 ? -18.115 -18.524 27.749 1.00 84.94 200 LEU A CA 1
ATOM 1553 C C . LEU A 1 200 ? -19.343 -17.705 27.374 1.00 84.94 200 LEU A C 1
ATOM 1555 O O . LEU A 1 200 ? -19.740 -16.813 28.120 1.00 84.94 200 LEU A O 1
ATOM 1559 N N . ASP A 1 201 ? -19.968 -18.049 26.250 1.00 83.50 201 ASP A N 1
ATOM 1560 C CA . ASP A 1 201 ? -21.166 -17.365 25.781 1.00 83.50 201 ASP A CA 1
ATOM 1561 C C . ASP A 1 201 ? -22.303 -17.510 26.806 1.00 83.50 201 ASP A C 1
ATOM 1563 O O . ASP A 1 201 ? -22.976 -16.530 27.117 1.00 83.50 201 ASP A O 1
ATOM 1567 N N . LEU A 1 202 ? -22.469 -18.687 27.420 1.00 81.75 202 LEU A N 1
ATOM 1568 C CA . LEU A 1 202 ? -23.453 -18.902 28.486 1.00 81.75 202 LEU A CA 1
ATOM 1569 C C . LEU A 1 202 ? -23.155 -18.104 29.756 1.00 81.75 202 LEU A C 1
ATOM 1571 O O . LEU A 1 202 ? -24.077 -17.523 30.329 1.00 81.75 202 LEU A O 1
ATOM 1575 N N . LEU A 1 203 ? -21.894 -18.051 30.193 1.00 77.00 203 LEU A N 1
ATOM 1576 C CA . LEU A 1 203 ? -21.493 -17.257 31.359 1.00 77.00 203 LEU A CA 1
ATOM 1577 C C . LEU A 1 203 ? -21.777 -15.763 31.151 1.00 77.00 203 LEU A C 1
ATOM 1579 O O . LEU A 1 203 ? -22.216 -15.087 32.078 1.00 77.00 203 LEU A O 1
ATOM 1583 N N . LEU A 1 204 ? -21.582 -15.261 29.931 1.00 71.75 204 LEU A N 1
ATOM 1584 C CA . LEU A 1 204 ? -21.837 -13.862 29.591 1.00 71.75 204 LEU A CA 1
ATOM 1585 C C . LEU A 1 204 ? -23.346 -13.582 29.437 1.00 71.75 204 LEU A C 1
ATOM 1587 O O . LEU A 1 204 ? -23.872 -12.639 30.029 1.00 71.75 204 LEU A O 1
ATOM 1591 N N . LEU A 1 205 ? -24.080 -14.445 28.724 1.00 65.25 205 LEU A N 1
ATOM 1592 C CA . LEU A 1 205 ? -25.508 -14.262 28.428 1.00 65.25 205 LEU A CA 1
ATOM 1593 C C . LEU A 1 205 ? -26.421 -14.423 29.653 1.00 65.25 205 LEU A C 1
ATOM 1595 O O . LEU A 1 205 ? -27.368 -13.652 29.814 1.00 65.25 205 LEU A O 1
ATOM 1599 N N . ARG A 1 206 ? -26.174 -15.411 30.526 1.00 55.00 206 ARG A N 1
ATOM 1600 C CA . ARG A 1 206 ? -27.066 -15.712 31.667 1.00 55.00 206 ARG A CA 1
ATOM 1601 C C . ARG A 1 206 ? -26.969 -14.681 32.794 1.00 55.00 206 ARG A C 1
ATOM 1603 O O . ARG A 1 206 ? -27.872 -14.605 33.626 1.00 55.00 206 ARG A O 1
ATOM 1610 N N . GLU A 1 207 ? -25.889 -13.902 32.834 1.00 54.22 207 GLU A N 1
ATOM 1611 C CA . GLU A 1 207 ? -25.606 -12.948 33.915 1.00 54.22 207 GLU A CA 1
ATOM 1612 C C . GLU A 1 207 ? -25.784 -11.479 33.497 1.00 54.22 207 GLU A C 1
ATOM 1614 O O . GLU A 1 207 ? -25.388 -10.573 34.228 1.00 54.22 207 GLU A O 1
ATOM 1619 N N . SER A 1 208 ? -26.463 -11.213 32.370 1.00 44.25 208 SER A N 1
ATOM 1620 C CA . SER A 1 208 ? -26.683 -9.859 31.821 1.00 44.25 208 SER A CA 1
ATOM 1621 C C . SER A 1 208 ? -25.394 -9.048 31.635 1.00 44.25 208 SER A C 1
ATOM 1623 O O . SER A 1 208 ? -25.430 -7.821 31.611 1.00 44.25 208 SER A O 1
ATOM 1625 N N . LEU A 1 209 ? -24.259 -9.730 31.463 1.00 42.50 209 LEU A N 1
ATOM 1626 C CA . LEU A 1 209 ? -23.073 -9.124 30.883 1.00 42.50 209 LEU A CA 1
ATOM 1627 C C . LEU A 1 209 ? -23.318 -9.129 29.379 1.00 42.50 209 LEU A C 1
ATOM 1629 O O . LEU A 1 209 ? -23.128 -10.145 28.708 1.00 42.50 209 LEU A O 1
ATOM 1633 N N . GLN A 1 210 ? -23.817 -8.023 28.829 1.00 40.72 210 GLN A N 1
ATOM 1634 C CA . GLN A 1 210 ? -23.881 -7.920 27.378 1.00 40.72 210 GLN A CA 1
ATOM 1635 C C . GLN A 1 210 ? -22.461 -8.153 26.850 1.00 40.72 210 GLN A C 1
ATOM 1637 O O . GLN A 1 210 ? -21.519 -7.522 27.313 1.00 40.72 210 GLN A O 1
ATOM 1642 N N . LEU A 1 211 ? -22.283 -9.063 25.888 1.00 38.31 211 LEU A N 1
ATOM 1643 C CA . LEU A 1 211 ? -20.984 -9.322 25.245 1.00 38.31 211 LEU A CA 1
ATOM 1644 C C . LEU A 1 211 ? -20.338 -8.039 24.687 1.00 38.31 211 LEU A C 1
ATOM 1646 O O . LEU A 1 211 ? -19.126 -8.003 24.506 1.00 38.31 211 LEU A O 1
ATOM 1650 N N . HIS A 1 212 ? -21.134 -6.984 24.478 1.00 39.19 212 HIS A N 1
ATOM 1651 C CA . HIS A 1 212 ? -20.661 -5.640 24.150 1.00 39.19 212 HIS A CA 1
ATOM 1652 C C . HIS A 1 212 ? -19.804 -5.003 25.258 1.00 39.19 212 HIS A C 1
ATOM 1654 O O . HIS A 1 212 ? -18.933 -4.203 24.944 1.00 39.19 212 HIS A O 1
ATOM 1660 N N . ASP A 1 213 ? -19.948 -5.399 26.522 1.00 39.66 213 ASP A N 1
ATOM 1661 C CA . ASP A 1 213 ? -19.151 -4.859 27.631 1.00 39.66 213 ASP A CA 1
ATOM 1662 C C . ASP A 1 213 ? -17.746 -5.491 27.734 1.00 39.66 213 ASP A C 1
ATOM 1664 O O . ASP A 1 213 ? -16.870 -4.930 28.398 1.00 39.66 213 ASP A O 1
ATOM 1668 N N . PHE A 1 214 ? -17.498 -6.619 27.045 1.00 36.69 214 PHE A N 1
ATOM 1669 C CA . PHE A 1 214 ? -16.215 -7.353 27.070 1.00 36.69 214 PHE A CA 1
ATOM 1670 C C . PHE A 1 214 ? -15.595 -7.615 25.688 1.00 36.69 214 PHE A C 1
ATOM 1672 O O . PHE A 1 214 ? -14.478 -8.126 25.595 1.00 36.69 214 PHE A O 1
ATOM 1679 N N . THR A 1 215 ? -16.257 -7.242 24.591 1.00 37.47 215 THR A N 1
ATOM 1680 C CA . THR A 1 215 ? -15.629 -7.177 23.264 1.00 37.47 215 THR A CA 1
ATOM 1681 C C . THR A 1 215 ? -14.678 -5.991 23.186 1.00 37.47 215 THR A C 1
ATOM 1683 O O . THR A 1 215 ? -15.146 -4.860 23.261 1.00 37.47 215 THR A O 1
ATOM 1686 N N . LEU A 1 216 ? -13.375 -6.267 23.005 1.00 42.38 216 LEU A N 1
ATOM 1687 C CA . LEU A 1 216 ? -12.324 -5.337 22.554 1.00 42.38 216 LEU A CA 1
ATOM 1688 C C . LEU A 1 216 ? -12.652 -3.866 22.866 1.00 42.38 216 LEU A C 1
ATOM 1690 O O . LEU A 1 216 ? -13.059 -3.115 21.977 1.00 42.38 216 LEU A O 1
ATOM 1694 N N . LYS A 1 217 ? -12.454 -3.449 24.123 1.00 39.16 217 LYS A N 1
ATOM 1695 C CA . LYS A 1 217 ? -12.673 -2.067 24.596 1.00 39.16 217 LYS A CA 1
ATOM 1696 C C . LYS A 1 217 ? -11.833 -0.987 23.875 1.00 39.16 217 LYS A C 1
ATOM 1698 O O . LYS A 1 217 ? -11.847 0.159 24.297 1.00 39.16 217 LYS A O 1
ATOM 1703 N N . GLY A 1 218 ? -11.146 -1.308 22.775 1.00 40.38 218 GLY A N 1
ATOM 1704 C CA . GLY A 1 218 ? -10.412 -0.349 21.945 1.00 40.38 218 GLY A CA 1
ATOM 1705 C C . GLY A 1 218 ? -11.132 0.146 20.680 1.00 40.38 218 GLY A C 1
ATOM 1706 O O . GLY A 1 218 ? -10.680 1.127 20.103 1.00 40.38 218 GLY A O 1
ATOM 1707 N N . PHE A 1 219 ? -12.223 -0.486 20.211 1.00 42.50 219 PHE A N 1
ATOM 1708 C CA . PHE A 1 219 ? -12.738 -0.230 18.843 1.00 42.50 219 PHE A CA 1
ATOM 1709 C C . PHE A 1 219 ? -14.249 0.032 18.705 1.00 42.50 219 PHE A C 1
ATOM 1711 O O . PHE A 1 219 ? -14.779 -0.075 17.602 1.00 42.50 219 PHE A O 1
ATOM 1718 N N . GLN A 1 220 ? -14.977 0.390 19.768 1.00 48.09 220 GLN A N 1
ATOM 1719 C CA . GLN A 1 220 ? -16.425 0.649 19.629 1.00 48.09 220 GLN A CA 1
ATOM 1720 C C . GLN A 1 220 ? -16.768 1.984 18.946 1.00 48.09 220 GLN A C 1
ATOM 1722 O O . GLN A 1 220 ? -17.853 2.107 18.388 1.00 48.09 220 GLN A O 1
ATOM 1727 N N . ASN A 1 221 ? -15.835 2.943 18.907 1.00 70.00 221 ASN A N 1
ATOM 1728 C CA . ASN A 1 221 ? -16.070 4.301 18.398 1.00 70.00 221 ASN A CA 1
ATOM 1729 C C . ASN A 1 221 ? -15.100 4.685 17.261 1.00 70.00 221 ASN A C 1
ATOM 1731 O O . ASN A 1 221 ? -14.541 5.780 17.264 1.00 70.00 221 ASN A O 1
ATOM 1735 N N . LEU A 1 222 ? -14.858 3.776 16.308 1.00 80.69 222 LEU A N 1
ATOM 1736 C CA . LEU A 1 222 ? -14.053 4.048 15.110 1.00 80.69 222 LEU A CA 1
ATOM 1737 C C . LEU A 1 222 ? -14.940 4.107 13.862 1.00 80.69 222 LEU A C 1
ATOM 1739 O O . LEU A 1 222 ? -15.649 3.151 13.554 1.00 80.69 222 LEU A O 1
ATOM 1743 N N . GLU A 1 223 ? -14.815 5.188 13.093 1.00 90.12 223 GLU A N 1
ATOM 1744 C CA . GLU A 1 223 ? -15.378 5.295 11.747 1.00 90.12 223 GLU A CA 1
ATOM 1745 C C . GLU A 1 223 ? -14.290 5.675 10.737 1.00 90.12 223 GLU A C 1
ATOM 1747 O O . GLU A 1 223 ? -13.489 6.580 10.967 1.00 90.12 223 GLU A O 1
ATOM 1752 N N . ILE A 1 224 ? -14.285 4.999 9.590 1.00 92.69 224 ILE A N 1
ATOM 1753 C CA . ILE A 1 224 ? -13.439 5.298 8.435 1.00 92.69 224 ILE A CA 1
ATOM 1754 C C . ILE A 1 224 ? -14.348 5.825 7.329 1.00 92.69 224 ILE A C 1
ATOM 1756 O O . ILE A 1 224 ? -15.268 5.137 6.891 1.00 92.69 224 ILE A O 1
ATOM 1760 N N . LEU A 1 225 ? -14.088 7.040 6.854 1.00 94.19 225 LEU A N 1
ATOM 1761 C CA . LEU A 1 225 ? -14.823 7.643 5.743 1.00 94.19 225 LEU A CA 1
ATOM 1762 C C . LEU A 1 225 ? -13.999 7.482 4.463 1.00 94.19 225 LEU A C 1
ATOM 1764 O O . LEU A 1 225 ? -12.979 8.145 4.283 1.00 94.19 225 LEU A O 1
ATOM 1768 N N . GLU A 1 226 ? -14.423 6.571 3.590 1.00 96.31 226 GLU A N 1
ATOM 1769 C CA . GLU A 1 226 ? -13.745 6.265 2.329 1.00 96.31 226 GLU A CA 1
ATOM 1770 C C . GLU A 1 226 ? -14.491 6.948 1.182 1.00 96.31 226 GLU A C 1
ATOM 1772 O O . GLU A 1 226 ? -15.671 6.691 0.944 1.00 96.31 226 GLU A O 1
ATOM 1777 N N . ALA A 1 227 ? -13.807 7.843 0.467 1.00 93.06 227 ALA A N 1
ATOM 1778 C CA . ALA A 1 227 ? -14.411 8.636 -0.601 1.00 93.06 227 ALA A CA 1
ATOM 1779 C C . ALA A 1 227 ? -14.796 7.793 -1.827 1.00 93.06 227 ALA A C 1
ATOM 1781 O O . ALA A 1 227 ? -15.685 8.176 -2.590 1.00 93.06 227 ALA A O 1
ATOM 1782 N N . THR A 1 228 ? -14.140 6.650 -2.017 1.00 90.88 228 THR A N 1
ATOM 1783 C CA . THR A 1 228 ? -14.424 5.700 -3.091 1.00 90.88 228 THR A CA 1
ATOM 1784 C C . THR A 1 228 ? -15.352 4.574 -2.622 1.00 90.88 228 THR A C 1
ATOM 1786 O O . THR A 1 228 ? -15.793 4.518 -1.475 1.00 90.88 228 THR A O 1
ATOM 1789 N N . ASN A 1 229 ? -15.670 3.647 -3.524 1.00 89.69 229 ASN A N 1
ATOM 1790 C CA . ASN A 1 229 ? -16.427 2.434 -3.220 1.00 89.69 229 ASN A CA 1
ATOM 1791 C C . ASN A 1 229 ? -15.526 1.229 -2.887 1.00 89.69 229 ASN A C 1
ATOM 1793 O O . ASN A 1 229 ? -15.999 0.093 -2.920 1.00 89.69 229 ASN A O 1
ATOM 1797 N N . ARG A 1 230 ? -14.230 1.450 -2.622 1.00 91.69 230 ARG A N 1
ATOM 1798 C CA . ARG A 1 230 ? -13.261 0.386 -2.336 1.00 91.69 230 ARG A CA 1
ATOM 1799 C C . ARG A 1 230 ? -12.235 0.811 -1.293 1.00 91.69 230 ARG A C 1
ATOM 1801 O O . ARG A 1 230 ? -11.861 1.971 -1.210 1.00 91.69 230 ARG A O 1
ATOM 1808 N N . ILE A 1 231 ? -11.701 -0.160 -0.563 1.00 88.56 231 ILE A N 1
ATOM 1809 C CA . ILE A 1 231 ? -10.531 0.051 0.297 1.00 88.56 231 ILE A CA 1
ATOM 1810 C C . ILE A 1 231 ? -9.257 0.029 -0.565 1.00 88.56 231 ILE A C 1
ATOM 1812 O O . ILE A 1 231 ? -9.199 -0.615 -1.618 1.00 88.56 231 ILE A O 1
ATOM 1816 N N . GLY A 1 232 ? -8.218 0.727 -0.103 1.00 86.94 232 GLY A N 1
ATOM 1817 C CA . GLY A 1 232 ? -6.840 0.535 -0.561 1.00 86.94 232 GLY A CA 1
ATOM 1818 C C . GLY A 1 232 ? -6.146 1.789 -1.079 1.00 86.94 232 GLY A C 1
ATOM 1819 O O . GLY A 1 232 ? -4.940 1.753 -1.312 1.00 86.94 232 GLY A O 1
ATOM 1820 N N . GLY A 1 233 ? -6.858 2.908 -1.250 1.00 91.94 233 GLY A N 1
ATOM 1821 C CA . GLY A 1 233 ? -6.260 4.147 -1.752 1.00 91.94 233 GLY A CA 1
ATOM 1822 C C . GLY A 1 233 ? -5.523 3.917 -3.078 1.00 91.94 233 GLY A C 1
ATOM 1823 O O . GLY A 1 233 ? -6.099 3.381 -4.028 1.00 91.94 233 GLY A O 1
ATOM 1824 N N . ARG A 1 234 ? -4.230 4.265 -3.147 1.00 93.81 234 ARG A N 1
ATOM 1825 C CA . ARG A 1 234 ? -3.404 4.015 -4.346 1.00 93.81 234 ARG A CA 1
ATOM 1826 C C . ARG A 1 234 ? -2.915 2.571 -4.497 1.00 93.81 234 ARG A C 1
ATOM 1828 O O . ARG A 1 234 ? -2.405 2.220 -5.554 1.00 93.81 234 ARG A O 1
ATOM 1835 N N . ILE A 1 235 ? -3.103 1.702 -3.505 1.00 94.81 235 ILE A N 1
ATOM 1836 C CA . ILE A 1 235 ? -2.937 0.258 -3.699 1.00 94.81 235 ILE A CA 1
ATOM 1837 C C . ILE A 1 235 ? -4.165 -0.226 -4.473 1.00 94.81 235 ILE A C 1
ATOM 1839 O O . ILE A 1 235 ? -5.289 -0.239 -3.966 1.00 94.81 235 ILE A O 1
ATOM 1843 N N . ASN A 1 236 ? -3.953 -0.543 -5.748 1.00 92.50 236 ASN A N 1
ATOM 1844 C CA . ASN A 1 236 ? -5.012 -0.912 -6.679 1.00 92.50 236 ASN A CA 1
ATOM 1845 C C . ASN A 1 236 ? -4.559 -2.077 -7.561 1.00 92.50 236 ASN A C 1
ATOM 1847 O O . ASN A 1 236 ? -4.095 -1.890 -8.688 1.00 92.50 236 ASN A O 1
ATOM 1851 N N . THR A 1 237 ? -4.673 -3.274 -6.997 1.00 93.81 237 THR A N 1
ATOM 1852 C CA . THR A 1 237 ? -4.421 -4.533 -7.693 1.00 93.81 237 THR A CA 1
ATOM 1853 C C . THR A 1 237 ? -5.707 -5.024 -8.341 1.00 93.81 237 THR A C 1
ATOM 1855 O O . THR A 1 237 ? -6.718 -5.204 -7.661 1.00 93.81 237 THR A O 1
ATOM 1858 N N . ILE A 1 238 ? -5.664 -5.308 -9.639 1.00 92.12 238 ILE A N 1
ATOM 1859 C CA . ILE A 1 238 ? -6.831 -5.748 -10.408 1.00 92.12 238 ILE A CA 1
ATOM 1860 C C . ILE A 1 238 ? -6.536 -7.012 -11.218 1.00 92.12 238 ILE A C 1
ATOM 1862 O O . ILE A 1 238 ? -5.385 -7.322 -11.533 1.00 92.12 238 ILE A O 1
ATOM 1866 N N . ARG A 1 239 ? -7.598 -7.729 -11.599 1.00 92.69 239 ARG A N 1
ATOM 1867 C CA . ARG A 1 239 ? -7.516 -8.761 -12.639 1.00 92.69 239 ARG A CA 1
ATOM 1868 C C . ARG A 1 239 ? -7.507 -8.102 -14.016 1.00 92.69 239 ARG A C 1
ATOM 1870 O O . ARG A 1 239 ? -8.337 -7.240 -14.294 1.00 92.69 239 ARG A O 1
ATOM 1877 N N . PHE A 1 240 ? -6.604 -8.544 -14.882 1.00 91.44 240 PHE A N 1
ATOM 1878 C CA . PHE A 1 240 ? -6.463 -8.051 -16.247 1.00 91.44 240 PHE A CA 1
ATOM 1879 C C . PHE A 1 240 ? -6.162 -9.218 -17.191 1.00 91.44 240 PHE A C 1
ATOM 1881 O O . PHE A 1 240 ? -5.043 -9.727 -17.244 1.00 91.44 240 PHE A O 1
ATOM 1888 N N . GLY A 1 241 ? -7.187 -9.689 -17.906 1.00 87.94 241 GLY A N 1
ATOM 1889 C CA . GLY A 1 241 ? -7.096 -10.958 -18.633 1.00 87.94 241 GLY A CA 1
ATOM 1890 C C . GLY A 1 241 ? -6.895 -12.127 -17.663 1.00 87.94 241 GLY A C 1
ATOM 1891 O O . GLY A 1 241 ? -7.615 -12.234 -16.671 1.00 87.94 241 GLY A O 1
ATOM 1892 N N . ALA A 1 242 ? -5.905 -12.978 -17.931 1.00 86.75 242 ALA A N 1
ATOM 1893 C CA . ALA A 1 242 ? -5.500 -14.061 -17.026 1.00 86.75 242 ALA A CA 1
ATOM 1894 C C . ALA A 1 242 ? -4.572 -13.593 -15.884 1.00 86.75 242 ALA A C 1
ATOM 1896 O O . ALA A 1 242 ? -4.190 -14.389 -15.027 1.00 86.75 242 ALA A O 1
ATOM 1897 N N . ASN A 1 243 ? -4.215 -12.307 -15.867 1.00 88.12 243 ASN A N 1
ATOM 1898 C CA . ASN A 1 243 ? -3.108 -11.776 -15.085 1.00 88.12 243 ASN A CA 1
ATOM 1899 C C . ASN A 1 243 ? -3.609 -10.937 -13.902 1.00 88.12 243 ASN A C 1
ATOM 1901 O O . ASN A 1 243 ? -4.764 -10.502 -13.857 1.00 88.12 243 ASN A O 1
ATOM 1905 N N . VAL A 1 244 ? -2.710 -10.672 -12.957 1.00 90.94 244 VAL A N 1
ATOM 1906 C CA . VAL A 1 244 ? -2.912 -9.721 -11.857 1.00 90.94 244 VAL A CA 1
ATOM 1907 C C . VAL A 1 244 ? -1.920 -8.582 -12.033 1.00 90.94 244 VAL A C 1
ATOM 1909 O O . VAL A 1 244 ? -0.737 -8.838 -12.251 1.00 90.94 244 VAL A O 1
ATOM 1912 N N . VAL A 1 245 ? -2.404 -7.341 -11.981 1.00 92.38 245 VAL A N 1
ATOM 1913 C CA . VAL A 1 245 ? -1.583 -6.149 -12.224 1.00 92.38 245 VAL A CA 1
ATOM 1914 C C . VAL A 1 245 ? -1.855 -5.053 -11.202 1.00 92.38 245 VAL A C 1
ATOM 1916 O O . VAL A 1 245 ? -2.983 -4.901 -10.730 1.00 92.38 245 VAL A O 1
ATOM 1919 N N . ASP A 1 246 ? -0.822 -4.268 -10.904 1.00 93.94 246 ASP A N 1
ATOM 1920 C CA . ASP A 1 246 ? -0.878 -3.150 -9.966 1.00 93.94 246 ASP A CA 1
ATOM 1921 C C . ASP A 1 246 ? -0.901 -1.808 -10.700 1.00 93.94 246 ASP A C 1
ATOM 1923 O O . ASP A 1 246 ? 0.090 -1.394 -11.309 1.00 93.94 246 ASP A O 1
ATOM 1927 N N . LEU A 1 247 ? -2.025 -1.092 -10.600 1.00 92.94 247 LEU A N 1
ATOM 1928 C CA . LEU A 1 247 ? -2.193 0.242 -11.190 1.00 92.94 247 LEU A CA 1
ATOM 1929 C C . LEU A 1 247 ? -1.571 1.370 -10.345 1.00 92.94 247 LEU A C 1
ATOM 1931 O O . LEU A 1 247 ? -1.487 2.504 -10.812 1.00 92.94 247 LEU A O 1
ATOM 1935 N N . GLY A 1 248 ? -1.139 1.071 -9.116 1.00 91.19 248 GLY A N 1
ATOM 1936 C CA . GLY A 1 248 ? -0.432 2.002 -8.228 1.00 91.19 248 GLY A CA 1
ATOM 1937 C C . GLY A 1 248 ? 0.862 1.399 -7.687 1.00 91.19 248 GLY A C 1
ATOM 1938 O O . GLY A 1 248 ? 1.728 1.037 -8.481 1.00 91.19 248 GLY A O 1
ATOM 1939 N N . GLY A 1 249 ? 1.009 1.280 -6.362 1.00 87.00 249 GLY A N 1
ATOM 1940 C CA . GLY A 1 249 ? 2.209 0.686 -5.746 1.00 87.00 249 GLY A CA 1
ATOM 1941 C C . GLY A 1 249 ? 2.499 -0.723 -6.280 1.00 87.00 249 GLY A C 1
ATOM 1942 O O . GLY A 1 249 ? 1.566 -1.506 -6.432 1.00 87.00 249 GLY A O 1
ATOM 1943 N N . GLN A 1 250 ? 3.763 -1.025 -6.601 1.00 87.00 250 GLN A N 1
ATOM 1944 C CA . GLN A 1 250 ? 4.161 -2.280 -7.267 1.00 87.00 250 GLN A CA 1
ATOM 1945 C C . GLN A 1 250 ? 5.322 -3.010 -6.587 1.00 87.00 250 GLN A C 1
ATOM 1947 O O . GLN A 1 250 ? 5.263 -4.235 -6.486 1.00 87.00 250 GLN A O 1
ATOM 1952 N N . TRP A 1 251 ? 6.316 -2.291 -6.058 1.00 90.88 251 TRP A N 1
ATOM 1953 C CA . TRP A 1 251 ? 7.484 -2.899 -5.412 1.00 90.88 251 TRP A CA 1
ATOM 1954 C C . TRP A 1 251 ? 7.618 -2.555 -3.927 1.00 90.88 251 TRP A C 1
ATOM 1956 O O . TRP A 1 251 ? 7.186 -1.499 -3.448 1.00 90.88 251 TRP A O 1
ATOM 1966 N N . CYS A 1 252 ? 8.153 -3.504 -3.167 1.00 93.31 252 CYS A N 1
ATOM 1967 C CA . CYS A 1 252 ? 8.612 -3.269 -1.808 1.00 93.31 252 CYS A CA 1
ATOM 1968 C C . CYS A 1 252 ? 10.103 -2.920 -1.861 1.00 93.31 252 CYS A C 1
ATOM 1970 O O . CYS A 1 252 ? 10.900 -3.718 -2.348 1.00 93.31 252 CYS A O 1
ATOM 1972 N N . HIS A 1 253 ? 10.455 -1.733 -1.363 1.00 92.56 253 HIS A N 1
ATOM 1973 C CA . HIS A 1 253 ? 11.816 -1.201 -1.422 1.00 92.56 253 HIS A CA 1
ATOM 1974 C C . HIS A 1 253 ? 12.576 -1.428 -0.117 1.00 92.56 253 HIS A C 1
ATOM 1976 O O . HIS A 1 253 ? 12.282 -0.776 0.883 1.00 92.56 253 HIS A O 1
ATOM 1982 N N . GLY A 1 254 ? 13.521 -2.367 -0.119 1.00 93.19 254 GLY A N 1
ATOM 1983 C CA . GLY A 1 254 ? 14.358 -2.705 1.028 1.00 93.19 254 GLY A CA 1
ATOM 1984 C C . GLY A 1 254 ? 13.785 -3.808 1.920 1.00 93.19 254 GLY A C 1
ATOM 1985 O O . GLY A 1 254 ? 12.574 -4.014 2.030 1.00 93.19 254 GLY A O 1
ATOM 1986 N N . GLU A 1 255 ? 14.700 -4.501 2.591 1.00 94.31 255 GLU A N 1
ATOM 1987 C CA . GLU A 1 255 ? 14.458 -5.629 3.497 1.00 94.31 255 GLU A CA 1
ATOM 1988 C C . GLU A 1 255 ? 14.608 -5.228 4.974 1.00 94.31 255 GLU A C 1
ATOM 1990 O O . GLU A 1 255 ? 14.119 -5.914 5.871 1.00 94.31 255 GLU A O 1
ATOM 1995 N N . ARG A 1 256 ? 15.278 -4.104 5.257 1.00 92.94 256 ARG A N 1
ATOM 1996 C CA . ARG A 1 256 ? 15.457 -3.575 6.617 1.00 92.94 256 ARG A CA 1
ATOM 1997 C C . ARG A 1 256 ? 14.999 -2.127 6.701 1.00 92.94 256 ARG A C 1
ATOM 1999 O O . ARG A 1 256 ? 15.246 -1.334 5.800 1.00 92.94 256 ARG A O 1
ATOM 2006 N N . GLY A 1 257 ? 14.322 -1.791 7.799 1.00 88.00 257 GLY A N 1
ATOM 2007 C CA . GLY A 1 257 ? 13.692 -0.478 7.987 1.00 88.00 257 GLY A CA 1
ATOM 2008 C C . GLY A 1 257 ? 12.378 -0.288 7.217 1.00 88.00 257 GLY A C 1
ATOM 2009 O O . GLY A 1 257 ? 11.783 0.779 7.300 1.00 88.00 257 GLY A O 1
ATOM 2010 N N . ASN A 1 258 ? 11.895 -1.316 6.509 1.00 94.31 258 ASN A N 1
ATOM 2011 C CA . ASN A 1 258 ? 10.653 -1.271 5.743 1.00 94.31 258 ASN A CA 1
ATOM 2012 C C . ASN A 1 258 ? 9.560 -2.132 6.403 1.00 94.31 258 ASN A C 1
ATOM 2014 O O . ASN A 1 258 ? 9.657 -3.359 6.445 1.00 94.31 258 ASN A O 1
ATOM 2018 N N . VAL A 1 259 ? 8.481 -1.493 6.864 1.00 92.88 259 VAL A N 1
ATOM 2019 C CA . VAL A 1 259 ? 7.358 -2.166 7.544 1.00 92.88 259 VAL A CA 1
ATOM 2020 C C . VAL A 1 259 ? 6.571 -3.124 6.639 1.00 92.88 259 VAL A C 1
ATOM 2022 O O . VAL A 1 259 ? 6.022 -4.114 7.112 1.00 92.88 259 VAL A O 1
ATOM 2025 N N . VAL A 1 260 ? 6.548 -2.888 5.324 1.00 94.94 260 VAL A N 1
ATOM 2026 C CA . VAL A 1 260 ? 5.940 -3.813 4.352 1.00 94.94 260 VAL A CA 1
ATOM 2027 C C . VAL A 1 260 ? 6.745 -5.106 4.295 1.00 94.94 260 VAL A C 1
ATOM 2029 O O . VAL A 1 260 ? 6.161 -6.189 4.338 1.00 94.94 260 VAL A O 1
ATOM 2032 N N . TYR A 1 261 ? 8.078 -5.011 4.265 1.00 95.81 261 TYR A N 1
ATOM 2033 C CA . TYR A 1 261 ? 8.933 -6.194 4.318 1.00 95.81 261 TYR A CA 1
ATOM 2034 C C . TYR A 1 261 ? 8.824 -6.915 5.662 1.00 95.81 261 TYR A C 1
ATOM 2036 O O . TYR A 1 261 ? 8.737 -8.137 5.684 1.00 95.81 261 TYR A O 1
ATOM 2044 N N . GLN A 1 262 ? 8.757 -6.190 6.781 1.00 93.31 262 GLN A N 1
ATOM 2045 C CA . GLN A 1 262 ? 8.566 -6.803 8.103 1.00 93.31 262 GLN A CA 1
ATOM 2046 C C . GLN A 1 262 ? 7.292 -7.659 8.171 1.00 93.31 262 GLN A C 1
ATOM 2048 O O . GLN A 1 262 ? 7.311 -8.731 8.769 1.00 93.31 262 GLN A O 1
ATOM 2053 N N . LEU A 1 263 ? 6.209 -7.226 7.516 1.00 90.38 263 LEU A N 1
ATOM 2054 C CA . LEU A 1 263 ? 4.955 -7.982 7.446 1.00 90.38 263 LEU A CA 1
ATOM 2055 C C . LEU A 1 263 ? 5.016 -9.155 6.453 1.00 90.38 263 LEU A C 1
ATOM 2057 O O . LEU A 1 263 ? 4.488 -10.231 6.724 1.00 90.38 263 LEU A O 1
ATOM 2061 N N . ALA A 1 264 ? 5.618 -8.952 5.279 1.00 94.31 264 ALA A N 1
ATOM 2062 C CA . ALA A 1 264 ? 5.517 -9.884 4.152 1.00 94.31 264 ALA A CA 1
ATOM 2063 C C . ALA A 1 264 ? 6.712 -10.848 4.012 1.00 94.31 264 ALA A C 1
ATOM 2065 O O . ALA A 1 264 ? 6.559 -11.972 3.522 1.00 94.31 264 ALA A O 1
ATOM 2066 N N . GLY A 1 265 ? 7.900 -10.412 4.427 1.00 92.94 265 GLY A N 1
ATOM 2067 C CA . GLY A 1 265 ? 9.176 -11.116 4.315 1.00 92.94 265 GLY A CA 1
ATOM 2068 C C . GLY A 1 265 ? 9.216 -12.435 5.093 1.00 92.94 265 GLY A C 1
ATOM 2069 O O . GLY A 1 265 ? 9.483 -13.467 4.472 1.00 92.94 265 GLY A O 1
ATOM 2070 N N . PRO A 1 266 ? 8.873 -12.465 6.400 1.00 92.00 266 PRO A N 1
ATOM 2071 C CA . PRO A 1 266 ? 8.832 -13.706 7.187 1.00 92.00 266 PRO A CA 1
ATOM 2072 C C . PRO A 1 266 ? 7.887 -14.766 6.605 1.00 92.00 266 PRO A C 1
ATOM 2074 O O . PRO A 1 266 ? 8.160 -15.962 6.675 1.00 92.00 266 PRO A O 1
ATOM 2077 N N . LEU A 1 267 ? 6.810 -14.321 5.953 1.00 92.75 267 LEU A N 1
ATOM 2078 C CA . LEU A 1 267 ? 5.823 -15.170 5.281 1.00 92.75 267 LEU A CA 1
ATOM 2079 C C . LEU A 1 267 ? 6.238 -15.562 3.850 1.00 92.75 267 LEU A C 1
ATOM 2081 O O . LEU A 1 267 ? 5.480 -16.223 3.140 1.00 92.75 267 LEU A O 1
ATOM 2085 N N . ARG A 1 268 ? 7.437 -15.154 3.409 1.00 93.12 268 ARG A N 1
ATOM 2086 C CA . ARG A 1 268 ? 8.008 -15.410 2.078 1.00 93.12 268 ARG A CA 1
ATOM 2087 C C . ARG A 1 268 ? 7.086 -14.970 0.938 1.00 93.12 268 ARG A C 1
ATOM 2089 O O . ARG A 1 268 ? 7.023 -15.635 -0.099 1.00 93.12 268 ARG A O 1
ATOM 2096 N N . LEU A 1 269 ? 6.383 -13.853 1.106 1.00 92.75 269 LEU A N 1
ATOM 2097 C CA . LEU A 1 269 ? 5.460 -13.320 0.093 1.00 92.75 269 LEU A CA 1
ATOM 2098 C C . LEU A 1 269 ? 6.153 -12.438 -0.952 1.00 92.75 269 LEU A C 1
ATOM 2100 O O . LEU A 1 269 ? 5.579 -12.172 -2.007 1.00 92.75 269 LEU A O 1
ATOM 2104 N N . LEU A 1 270 ? 7.391 -12.035 -0.673 1.00 94.44 270 LEU A N 1
ATOM 2105 C CA . LEU A 1 270 ? 8.221 -11.202 -1.534 1.00 94.44 270 LEU A CA 1
ATOM 2106 C C . LEU A 1 270 ? 9.340 -12.018 -2.199 1.00 94.44 270 LEU A C 1
ATOM 2108 O O . LEU A 1 270 ? 9.755 -13.062 -1.686 1.00 94.44 270 LEU A O 1
ATOM 2112 N N . GLU A 1 271 ? 9.809 -11.552 -3.354 1.00 91.94 271 GLU A N 1
ATOM 2113 C CA . GLU A 1 271 ? 11.004 -12.048 -4.049 1.00 91.94 271 GLU A CA 1
ATOM 2114 C C . GLU A 1 271 ? 11.691 -10.927 -4.838 1.00 91.94 271 GLU A C 1
ATOM 2116 O O . GLU A 1 271 ? 11.001 -9.988 -5.236 1.00 91.94 271 GLU A O 1
ATOM 2121 N N . PRO A 1 272 ? 13.004 -11.022 -5.113 1.00 91.62 272 PRO A N 1
ATOM 2122 C CA . PRO A 1 272 ? 13.669 -10.132 -6.060 1.00 91.62 272 PRO A CA 1
ATOM 2123 C C . PRO A 1 272 ? 12.935 -10.084 -7.406 1.00 91.62 272 PRO A C 1
ATOM 2125 O O . PRO A 1 272 ? 12.648 -11.122 -8.007 1.00 91.62 272 PRO A O 1
ATOM 2128 N N . SER A 1 273 ? 12.602 -8.882 -7.868 1.00 86.75 273 SER A N 1
ATOM 2129 C CA . SER A 1 273 ? 12.018 -8.664 -9.184 1.00 86.75 273 SER A CA 1
ATOM 2130 C C . SER A 1 273 ? 13.094 -8.861 -10.244 1.00 86.75 273 SER A C 1
ATOM 2132 O O . SER A 1 273 ? 14.121 -8.187 -10.233 1.00 86.75 273 SER A O 1
ATOM 2134 N N . PHE A 1 274 ? 12.838 -9.730 -11.220 1.00 80.25 274 PHE A N 1
ATOM 2135 C CA . PHE A 1 274 ? 13.736 -9.866 -12.368 1.00 80.25 274 PHE A CA 1
ATOM 2136 C C . PHE A 1 274 ? 13.628 -8.672 -13.328 1.00 80.25 274 PHE A C 1
ATOM 2138 O O . PHE A 1 274 ? 14.411 -8.552 -14.275 1.00 80.25 274 PHE A O 1
ATOM 2145 N N . THR A 1 275 ? 12.642 -7.791 -13.123 1.00 77.44 275 THR A N 1
ATOM 2146 C CA . THR A 1 275 ? 12.359 -6.666 -14.014 1.00 77.44 275 THR A CA 1
ATOM 2147 C C . THR A 1 275 ? 13.602 -5.804 -14.246 1.00 77.44 275 THR A C 1
ATOM 2149 O O . THR A 1 275 ? 13.865 -5.451 -15.389 1.00 77.44 275 THR A O 1
ATOM 2152 N N . PHE A 1 276 ? 14.422 -5.543 -13.227 1.00 76.06 276 PHE A N 1
ATOM 2153 C CA . PHE A 1 276 ? 15.559 -4.618 -13.334 1.00 76.06 276 PHE A CA 1
ATOM 2154 C C . PHE A 1 276 ? 16.914 -5.289 -13.613 1.00 76.06 276 PHE A C 1
ATOM 2156 O O . PHE A 1 276 ? 17.916 -4.600 -13.759 1.00 76.06 276 PHE A O 1
ATOM 2163 N N . GLU A 1 277 ? 16.961 -6.616 -13.782 1.00 74.69 277 GLU A N 1
ATOM 2164 C CA . GLU A 1 277 ? 18.215 -7.353 -14.033 1.00 74.69 277 GLU A CA 1
ATOM 2165 C C . GLU A 1 277 ? 18.931 -6.938 -15.327 1.00 74.69 277 GLU A C 1
ATOM 2167 O O . GLU A 1 277 ? 20.139 -7.124 -15.464 1.00 74.69 277 GLU A O 1
ATOM 2172 N N . LYS A 1 278 ? 18.187 -6.421 -16.314 1.00 79.75 278 LYS A N 1
ATOM 2173 C CA . LYS A 1 278 ? 18.744 -6.035 -17.613 1.00 79.75 278 LYS A CA 1
ATOM 2174 C C . LYS A 1 278 ? 18.024 -4.827 -18.196 1.00 79.75 278 LYS A C 1
ATOM 2176 O O . LYS A 1 278 ? 16.999 -4.978 -18.870 1.00 79.75 278 LYS A O 1
ATOM 2181 N N . VAL A 1 279 ? 18.600 -3.649 -17.981 1.00 88.44 279 VAL A N 1
ATOM 2182 C CA . VAL A 1 279 ? 18.183 -2.397 -18.621 1.00 88.44 279 VAL A CA 1
ATOM 2183 C C . VAL A 1 279 ? 18.844 -2.279 -19.989 1.00 88.44 279 VAL A C 1
ATOM 2185 O O . VAL A 1 279 ? 20.046 -2.489 -20.138 1.00 88.44 279 VAL A O 1
ATOM 2188 N N . VAL A 1 280 ? 18.046 -1.959 -21.002 1.00 93.81 280 VAL A N 1
ATOM 2189 C CA . VAL A 1 280 ? 18.504 -1.751 -22.373 1.00 93.81 280 VAL A CA 1
ATOM 2190 C C . VAL A 1 280 ? 18.075 -0.368 -22.835 1.00 93.81 280 VAL A C 1
ATOM 2192 O O . VAL A 1 280 ? 16.885 -0.061 -22.842 1.00 93.81 280 VAL A O 1
ATOM 2195 N N . LEU A 1 281 ? 19.035 0.446 -23.273 1.00 95.69 281 LEU A N 1
ATOM 2196 C CA . LEU A 1 281 ? 18.750 1.740 -23.885 1.00 95.69 281 LEU A CA 1
ATOM 2197 C C . LEU A 1 281 ? 18.614 1.580 -25.399 1.00 95.69 281 LEU A C 1
ATOM 2199 O O . LEU A 1 281 ? 19.492 1.023 -26.066 1.00 95.69 281 LEU A O 1
ATOM 2203 N N . ILE A 1 282 ? 17.496 2.055 -25.938 1.00 95.62 282 ILE A N 1
ATOM 2204 C CA . ILE A 1 282 ? 17.159 1.951 -27.356 1.00 95.62 282 ILE A CA 1
ATOM 2205 C C . ILE A 1 282 ? 17.011 3.355 -27.912 1.00 95.62 282 ILE A C 1
ATOM 2207 O O . ILE A 1 282 ? 16.297 4.189 -27.355 1.00 95.62 282 ILE A O 1
ATOM 2211 N N . ARG A 1 283 ? 17.681 3.608 -29.031 1.00 96.75 283 ARG A N 1
ATOM 2212 C CA . ARG A 1 283 ? 17.598 4.876 -29.742 1.00 96.75 283 ARG A CA 1
ATOM 2213 C C . ARG A 1 283 ? 16.371 4.910 -30.650 1.00 96.75 283 ARG A C 1
ATOM 2215 O O . ARG A 1 283 ? 15.979 3.886 -31.209 1.00 96.75 283 ARG A O 1
ATOM 2222 N N . SER A 1 284 ? 15.779 6.083 -30.872 1.00 97.06 284 SER A N 1
ATOM 2223 C CA . SER A 1 284 ? 14.605 6.230 -31.759 1.00 97.06 284 SER A CA 1
ATOM 2224 C C . SER A 1 284 ? 14.910 5.945 -33.240 1.00 97.06 284 SER A C 1
ATOM 2226 O O . SER A 1 284 ? 13.999 5.820 -34.068 1.00 97.06 284 SER A O 1
ATOM 2228 N N . ASN A 1 285 ? 16.190 5.788 -33.595 1.00 95.25 285 ASN A N 1
ATOM 2229 C CA . ASN A 1 285 ? 16.608 5.264 -34.890 1.00 95.25 285 ASN A CA 1
ATOM 2230 C C . ASN A 1 285 ? 16.432 3.731 -35.012 1.00 95.25 285 ASN A C 1
ATOM 2232 O O . ASN A 1 285 ? 16.422 3.239 -36.138 1.00 95.25 285 ASN A O 1
ATOM 2236 N N . GLY A 1 286 ? 16.203 3.012 -33.907 1.00 94.56 286 GLY A N 1
ATOM 2237 C CA . GLY A 1 286 ? 16.016 1.559 -33.835 1.00 94.56 286 GLY A CA 1
ATOM 2238 C C . GLY A 1 286 ? 17.238 0.774 -33.342 1.00 94.56 286 GLY A C 1
ATOM 2239 O O . GLY A 1 286 ? 17.159 -0.451 -33.222 1.00 94.56 286 GLY A O 1
ATOM 2240 N N . GLU A 1 287 ? 18.361 1.445 -33.080 1.00 94.38 287 GLU A N 1
ATOM 2241 C CA . GLU A 1 287 ? 19.599 0.823 -32.607 1.00 94.38 287 GLU A CA 1
ATOM 2242 C C . GLU A 1 287 ? 19.626 0.707 -31.081 1.00 94.38 287 GLU A C 1
ATOM 2244 O O . GLU A 1 287 ? 19.193 1.600 -30.353 1.00 94.38 287 GLU A O 1
ATOM 2249 N N . GLN A 1 288 ? 20.184 -0.396 -30.590 1.00 94.69 288 GLN A N 1
ATOM 2250 C CA . GLN A 1 288 ? 20.463 -0.584 -29.173 1.00 94.69 288 GLN A CA 1
ATOM 2251 C C . GLN A 1 288 ? 21.831 0.021 -28.833 1.00 94.69 288 GLN A C 1
ATOM 2253 O O . GLN A 1 288 ? 22.805 -0.215 -29.547 1.00 94.69 288 GLN A O 1
ATOM 2258 N N . VAL A 1 289 ? 21.920 0.757 -27.724 1.00 95.69 289 VAL A N 1
ATOM 2259 C CA . VAL A 1 289 ? 23.212 1.215 -27.193 1.00 95.69 289 VAL A CA 1
ATOM 2260 C C . VAL A 1 289 ? 23.995 0.003 -26.668 1.00 95.69 289 VAL A C 1
ATOM 2262 O O . VAL A 1 289 ? 23.406 -0.818 -25.957 1.00 95.69 289 VAL A O 1
ATOM 2265 N N . PRO A 1 290 ? 25.296 -0.148 -26.991 1.00 95.56 290 PRO A N 1
ATOM 2266 C CA . PRO A 1 290 ? 26.109 -1.238 -26.457 1.00 95.56 290 PRO A CA 1
ATOM 2267 C C . PRO A 1 290 ? 26.045 -1.295 -24.926 1.00 95.56 290 PRO A C 1
ATOM 2269 O O . PRO A 1 290 ? 26.202 -0.271 -24.262 1.00 95.56 290 PRO A O 1
ATOM 2272 N N . GLN A 1 291 ? 25.829 -2.493 -24.371 1.00 93.56 291 GLN A N 1
ATOM 2273 C CA . GLN A 1 291 ? 25.541 -2.666 -22.941 1.00 93.56 291 GLN A CA 1
ATOM 2274 C C . GLN A 1 291 ? 26.649 -2.092 -22.044 1.00 93.56 291 GLN A C 1
ATOM 2276 O O . GLN A 1 291 ? 26.368 -1.406 -21.073 1.00 93.56 291 GLN A O 1
ATOM 2281 N N . ASN A 1 292 ? 27.918 -2.294 -22.410 1.00 94.62 292 ASN A N 1
ATOM 2282 C CA . ASN A 1 292 ? 29.059 -1.751 -21.672 1.00 94.62 292 ASN A CA 1
ATOM 2283 C C . ASN A 1 292 ? 29.061 -0.211 -21.616 1.00 94.62 292 ASN A C 1
ATOM 2285 O O . ASN A 1 292 ? 29.526 0.357 -20.632 1.00 94.62 292 ASN A O 1
ATOM 2289 N N . ILE A 1 293 ? 28.554 0.460 -22.655 1.00 96.31 293 ILE A N 1
ATOM 2290 C CA . ILE A 1 293 ? 28.455 1.923 -22.722 1.00 96.31 293 ILE A CA 1
ATOM 2291 C C . ILE A 1 293 ? 27.263 2.409 -21.895 1.00 96.31 293 ILE A C 1
ATOM 2293 O O . ILE A 1 293 ? 27.412 3.331 -21.093 1.00 96.31 293 ILE A O 1
ATOM 2297 N N . SER A 1 294 ? 26.093 1.770 -22.032 1.00 95.25 294 SER A N 1
ATOM 2298 C CA . SER A 1 294 ? 24.921 2.123 -21.223 1.00 95.25 294 SER A CA 1
ATOM 2299 C C . SER A 1 294 ? 25.168 1.908 -19.731 1.00 95.25 294 SER A C 1
ATOM 2301 O O . SER A 1 294 ? 24.853 2.792 -18.942 1.00 95.25 294 SER A O 1
ATOM 2303 N N . ASP A 1 295 ? 25.790 0.791 -19.344 1.00 94.44 295 ASP A N 1
ATOM 2304 C CA . ASP A 1 295 ? 26.086 0.476 -17.942 1.00 94.44 295 ASP A CA 1
ATOM 2305 C C . ASP A 1 295 ? 27.051 1.500 -17.333 1.00 94.44 295 ASP A C 1
ATOM 2307 O O . ASP A 1 295 ? 26.894 1.895 -16.179 1.00 94.44 295 ASP A O 1
ATOM 2311 N N . ARG A 1 296 ? 28.030 1.980 -18.112 1.00 95.38 296 ARG A N 1
ATOM 2312 C CA . ARG A 1 296 ? 28.959 3.032 -17.674 1.00 95.38 296 ARG A CA 1
ATOM 2313 C C . ARG A 1 296 ? 28.252 4.363 -17.441 1.00 95.38 296 ARG A C 1
ATOM 2315 O O . ARG A 1 296 ? 28.444 4.951 -16.380 1.00 95.38 296 ARG A O 1
ATOM 2322 N N . MET A 1 297 ? 27.409 4.809 -18.374 1.00 97.25 297 MET A N 1
ATOM 2323 C CA . MET A 1 297 ? 26.635 6.047 -18.201 1.00 97.25 297 MET A CA 1
ATOM 2324 C C . MET A 1 297 ? 25.668 5.953 -17.012 1.00 97.25 297 MET A C 1
ATOM 2326 O O . MET A 1 297 ? 25.642 6.855 -16.178 1.00 97.25 297 MET A O 1
ATOM 2330 N N . MET A 1 298 ? 24.933 4.841 -16.879 1.00 95.62 298 MET A N 1
ATOM 2331 C CA . MET A 1 298 ? 24.035 4.603 -15.740 1.00 95.62 298 MET A CA 1
ATOM 2332 C C . MET A 1 298 ? 24.798 4.623 -14.413 1.00 95.62 298 MET A C 1
ATOM 2334 O O . MET A 1 298 ? 24.404 5.334 -13.492 1.00 95.62 298 MET A O 1
ATOM 2338 N N . LYS A 1 299 ? 25.944 3.933 -14.336 1.00 95.75 299 LYS A N 1
ATOM 2339 C CA . LYS A 1 299 ? 26.787 3.898 -13.134 1.00 95.75 299 LYS A CA 1
ATOM 2340 C C . LYS A 1 299 ? 27.280 5.285 -12.724 1.00 95.75 299 LYS A C 1
ATOM 2342 O O . LYS A 1 299 ? 27.257 5.600 -11.537 1.00 95.75 299 LYS A O 1
ATOM 2347 N N . VAL A 1 300 ? 27.717 6.112 -13.675 1.00 97.31 300 VAL A N 1
ATOM 2348 C CA . VAL A 1 300 ? 28.118 7.500 -13.386 1.00 97.31 300 VAL A CA 1
ATOM 2349 C C . VAL A 1 300 ? 26.923 8.307 -12.876 1.00 97.31 300 VAL A C 1
ATOM 2351 O O . VAL A 1 300 ? 27.038 8.993 -11.860 1.00 97.31 300 VAL A O 1
ATOM 2354 N N . GLY A 1 301 ? 25.758 8.178 -13.518 1.00 96.62 301 GLY A N 1
ATOM 2355 C CA . GLY A 1 301 ? 24.526 8.827 -13.066 1.00 96.62 301 GLY A CA 1
ATOM 2356 C C . GLY A 1 301 ? 24.161 8.451 -11.626 1.00 96.62 301 GLY A C 1
ATOM 2357 O O . GLY A 1 301 ? 23.966 9.326 -10.782 1.00 96.62 301 GLY A O 1
ATOM 2358 N N . GLU A 1 302 ? 24.159 7.157 -11.305 1.00 94.25 302 GLU A N 1
ATOM 2359 C CA . GLU A 1 302 ? 23.902 6.656 -9.951 1.00 94.25 302 GLU A CA 1
ATOM 2360 C C . GLU A 1 302 ? 24.916 7.174 -8.922 1.00 94.25 302 GLU A C 1
ATOM 2362 O O . GLU A 1 302 ? 24.536 7.546 -7.811 1.00 94.25 302 GLU A O 1
ATOM 2367 N N . GLN A 1 303 ? 26.205 7.222 -9.271 1.00 96.00 303 GLN A N 1
ATOM 2368 C CA . GLN A 1 303 ? 27.255 7.734 -8.386 1.00 96.00 303 GLN A CA 1
ATOM 2369 C C . GLN A 1 303 ? 27.063 9.217 -8.062 1.00 96.00 303 GLN A C 1
ATOM 2371 O O . GLN A 1 303 ? 27.239 9.620 -6.909 1.00 96.00 303 GLN A O 1
ATOM 2376 N N . ILE A 1 304 ? 26.663 10.020 -9.051 1.00 96.75 304 ILE A N 1
ATOM 2377 C CA . ILE A 1 304 ? 26.342 11.437 -8.852 1.00 96.75 304 ILE A CA 1
ATOM 2378 C C . ILE A 1 304 ? 25.139 11.574 -7.914 1.00 96.75 304 ILE A C 1
ATOM 2380 O O . ILE A 1 304 ? 25.206 12.341 -6.952 1.00 96.75 304 ILE A O 1
ATOM 2384 N N . MET A 1 305 ? 24.077 10.795 -8.134 1.00 94.94 305 MET A N 1
ATOM 2385 C CA . MET A 1 305 ? 22.869 10.828 -7.300 1.00 94.94 305 MET A CA 1
ATOM 2386 C C . MET A 1 305 ? 23.125 10.383 -5.853 1.00 94.94 305 MET A C 1
ATOM 2388 O O . MET A 1 305 ? 22.565 10.960 -4.923 1.00 94.94 305 MET A O 1
ATOM 2392 N N . LYS A 1 306 ? 24.016 9.407 -5.643 1.00 92.62 306 LYS A N 1
ATOM 2393 C CA . LYS A 1 306 ? 24.399 8.891 -4.314 1.00 92.62 306 LYS A CA 1
ATOM 2394 C C . LYS A 1 306 ? 25.502 9.709 -3.629 1.00 92.62 306 LYS A C 1
ATOM 2396 O O . LYS A 1 306 ? 25.921 9.389 -2.513 1.00 92.62 306 LYS A O 1
ATOM 2401 N N . SER A 1 307 ? 26.002 10.765 -4.269 1.00 94.38 307 SER A N 1
ATOM 2402 C CA . SER A 1 307 ? 27.078 11.586 -3.721 1.00 94.38 307 SER A CA 1
ATOM 2403 C C . SER A 1 307 ? 26.633 12.350 -2.476 1.00 94.38 307 SER A C 1
ATOM 2405 O O . SER A 1 307 ? 25.684 13.127 -2.509 1.00 94.38 307 SER A O 1
ATOM 2407 N N . LYS A 1 308 ? 27.405 12.266 -1.384 1.00 92.38 308 LYS A N 1
ATOM 2408 C CA . LYS A 1 308 ? 27.165 13.072 -0.167 1.00 92.38 308 LYS A CA 1
ATOM 2409 C C . LYS A 1 308 ? 27.216 14.585 -0.419 1.00 92.38 308 LYS A C 1
ATOM 2411 O O . LYS A 1 308 ? 26.732 15.362 0.404 1.00 92.38 308 LYS A O 1
ATOM 2416 N N . ALA A 1 309 ? 27.821 15.020 -1.527 1.00 93.06 309 ALA A N 1
ATOM 2417 C CA . ALA A 1 309 ? 27.893 16.430 -1.890 1.00 93.06 309 ALA A CA 1
ATOM 2418 C C . ALA A 1 309 ? 26.531 17.006 -2.315 1.00 93.06 309 ALA A C 1
ATOM 2420 O O . ALA A 1 309 ? 26.333 18.213 -2.175 1.00 93.06 309 ALA A O 1
ATOM 2421 N N . ILE A 1 310 ? 25.595 16.169 -2.784 1.00 93.75 310 ILE A N 1
ATOM 2422 C CA . ILE A 1 310 ? 24.287 16.605 -3.297 1.00 93.75 310 ILE A CA 1
ATOM 2423 C C . ILE A 1 310 ? 23.475 17.370 -2.238 1.00 93.75 310 ILE A C 1
ATOM 2425 O O . ILE A 1 310 ? 22.887 18.408 -2.525 1.00 93.75 310 ILE A O 1
ATOM 2429 N N . VAL A 1 311 ? 23.571 16.943 -0.972 1.00 90.62 311 VAL A N 1
ATOM 2430 C CA . VAL A 1 311 ? 22.882 17.541 0.187 1.00 90.62 311 VAL A CA 1
ATOM 2431 C C . VAL A 1 311 ? 23.330 18.984 0.452 1.00 90.62 311 VAL A C 1
ATOM 2433 O O . VAL A 1 311 ? 22.596 19.776 1.038 1.00 90.62 311 VAL A O 1
ATOM 2436 N N . ARG A 1 312 ? 24.551 19.345 0.039 1.00 91.81 312 ARG A N 1
ATOM 2437 C CA . ARG A 1 312 ? 25.140 20.674 0.277 1.00 91.81 312 ARG A CA 1
ATOM 2438 C C . ARG A 1 312 ? 24.978 21.619 -0.910 1.00 91.81 312 ARG A C 1
ATOM 2440 O O . ARG A 1 312 ? 25.280 22.806 -0.774 1.00 91.81 312 ARG A O 1
ATOM 2447 N N . PHE A 1 313 ? 24.551 21.111 -2.064 1.00 92.88 313 PHE A N 1
ATOM 2448 C CA . PHE A 1 313 ? 24.420 21.921 -3.263 1.00 92.88 313 PHE A CA 1
ATOM 2449 C C . PHE A 1 313 ? 23.212 22.854 -3.162 1.00 92.88 313 PHE A C 1
ATOM 2451 O O . PHE A 1 313 ? 22.097 22.437 -2.848 1.00 92.88 313 PHE A O 1
ATOM 2458 N N . LYS A 1 314 ? 23.447 24.138 -3.439 1.00 88.88 314 LYS A N 1
ATOM 2459 C CA . LYS A 1 314 ? 22.416 25.175 -3.447 1.00 88.88 314 LYS A CA 1
ATOM 2460 C C . LYS A 1 314 ? 21.983 25.426 -4.885 1.00 88.88 314 LYS A C 1
ATOM 2462 O O . LYS A 1 314 ? 22.553 26.275 -5.557 1.00 88.88 314 LYS A O 1
ATOM 2467 N N . GLY A 1 315 ? 20.992 24.668 -5.328 1.00 91.12 315 GLY A N 1
ATOM 2468 C CA . GLY A 1 315 ? 20.422 24.769 -6.664 1.00 91.12 315 GLY A CA 1
ATOM 2469 C C . GLY A 1 315 ? 19.475 23.612 -6.947 1.00 91.12 315 GLY A C 1
ATOM 2470 O O . GLY A 1 315 ? 19.131 22.817 -6.060 1.00 91.12 315 GLY A O 1
ATOM 2471 N N . THR A 1 316 ? 19.043 23.538 -8.192 1.00 94.81 316 THR A N 1
ATOM 2472 C CA . THR A 1 316 ? 18.177 22.475 -8.687 1.00 94.81 316 THR A CA 1
ATOM 2473 C C . THR A 1 316 ? 18.945 21.170 -8.876 1.00 94.81 316 THR A C 1
ATOM 2475 O O . THR A 1 316 ? 20.174 21.152 -8.989 1.00 94.81 316 THR A O 1
ATOM 2478 N N . LEU A 1 317 ? 18.215 20.059 -8.921 1.00 95.62 317 LEU A N 1
ATOM 2479 C CA . LEU A 1 317 ? 18.794 18.758 -9.226 1.00 95.62 317 LEU A CA 1
ATOM 2480 C C . LEU A 1 317 ? 19.386 18.731 -10.642 1.00 95.62 317 LEU A C 1
ATOM 2482 O O . LEU A 1 317 ? 20.482 18.210 -10.831 1.00 95.62 317 LEU A O 1
ATOM 2486 N N . GLY A 1 318 ? 18.704 19.340 -11.616 1.00 96.75 318 GLY A N 1
ATOM 2487 C CA . GLY A 1 318 ? 19.190 19.418 -12.995 1.00 96.75 318 GLY A CA 1
ATOM 2488 C C . GLY A 1 318 ? 20.519 20.168 -13.129 1.00 96.75 318 GLY A C 1
ATOM 2489 O O . GLY A 1 318 ? 21.425 19.678 -13.797 1.00 96.75 318 GLY A O 1
ATOM 2490 N N . GLU A 1 319 ? 20.683 21.314 -12.458 1.00 96.75 319 GLU A N 1
ATOM 2491 C CA . GLU A 1 319 ? 21.965 22.044 -12.434 1.00 96.75 319 GLU A CA 1
ATOM 2492 C C . GLU A 1 319 ? 23.081 21.193 -11.820 1.00 96.75 319 GLU A C 1
ATOM 2494 O O . GLU A 1 319 ? 24.167 21.091 -12.389 1.00 96.75 319 GLU A O 1
ATOM 2499 N N . TYR A 1 320 ? 22.801 20.543 -10.685 1.00 97.19 320 TYR A N 1
ATOM 2500 C CA . TYR A 1 320 ? 23.770 19.686 -10.006 1.00 97.19 320 TYR A CA 1
ATOM 2501 C C . TYR A 1 320 ? 24.230 18.523 -10.886 1.00 97.19 320 TYR A C 1
ATOM 2503 O O . TYR A 1 320 ? 25.433 18.248 -10.968 1.00 97.19 320 TYR A O 1
ATOM 2511 N N . PHE A 1 321 ? 23.264 17.831 -11.495 1.00 97.94 321 PHE A N 1
ATOM 2512 C CA . PHE A 1 321 ? 23.484 16.592 -12.222 1.00 97.94 321 PHE A CA 1
ATOM 2513 C C . PHE A 1 321 ? 24.155 16.836 -13.570 1.00 97.94 321 PHE A C 1
ATOM 2515 O O . PHE A 1 321 ? 25.175 16.213 -13.843 1.00 97.94 321 PHE A O 1
ATOM 2522 N N . VAL A 1 322 ? 23.624 17.749 -14.395 1.00 98.12 322 VAL A N 1
ATOM 2523 C CA . VAL A 1 322 ? 24.111 17.969 -15.769 1.00 98.12 322 VAL A CA 1
ATOM 2524 C C . VAL A 1 322 ? 25.578 18.381 -15.774 1.00 98.12 322 VAL A C 1
ATOM 2526 O O . VAL A 1 322 ? 26.371 17.788 -16.499 1.00 98.12 322 VAL A O 1
ATOM 2529 N N . GLU A 1 323 ? 25.957 19.347 -14.933 1.00 96.81 323 GLU A N 1
ATOM 2530 C CA . GLU A 1 323 ? 27.344 19.814 -14.822 1.00 96.81 323 GLU A CA 1
ATOM 2531 C C . GLU A 1 323 ? 28.297 18.657 -14.487 1.00 96.81 323 GLU A C 1
ATOM 2533 O O . GLU A 1 323 ? 29.302 18.442 -15.162 1.00 96.81 323 GLU A O 1
ATOM 2538 N N . ARG A 1 324 ? 27.963 17.874 -13.454 1.00 97.81 324 ARG A N 1
ATOM 2539 C CA . ARG A 1 324 ? 28.809 16.770 -12.980 1.00 97.81 324 ARG A CA 1
ATOM 2540 C C . ARG A 1 324 ? 28.864 15.631 -13.975 1.00 97.81 324 ARG A C 1
ATOM 2542 O O . ARG A 1 324 ? 29.939 15.103 -14.213 1.00 97.81 324 ARG A O 1
ATOM 2549 N N . PHE A 1 325 ? 27.733 15.283 -14.575 1.00 98.31 325 PHE A N 1
ATOM 2550 C CA . PHE A 1 325 ? 27.675 14.213 -15.554 1.00 98.31 325 PHE A CA 1
ATOM 2551 C C . PHE A 1 325 ? 28.524 14.547 -16.779 1.00 98.31 325 PHE A C 1
ATOM 2553 O O . PHE A 1 325 ? 29.316 13.717 -17.206 1.00 98.31 325 PHE A O 1
ATOM 2560 N N . LEU A 1 326 ? 28.432 15.774 -17.303 1.00 98.12 326 LEU A N 1
ATOM 2561 C CA . LEU A 1 326 ? 29.266 16.208 -18.426 1.00 98.12 326 LEU A CA 1
ATOM 2562 C C . LEU A 1 326 ? 30.758 16.219 -18.068 1.00 98.12 326 LEU A C 1
ATOM 2564 O O . LEU A 1 326 ? 31.571 15.779 -18.877 1.00 98.12 326 LEU A O 1
ATOM 2568 N N . ASN A 1 327 ? 31.116 16.653 -16.857 1.00 97.31 327 ASN A N 1
ATOM 2569 C CA . ASN A 1 327 ? 32.503 16.603 -16.387 1.00 97.31 327 ASN A CA 1
ATOM 2570 C C . ASN A 1 327 ? 33.028 15.162 -16.297 1.00 97.31 327 ASN A C 1
ATOM 2572 O O . ASN A 1 327 ? 34.130 14.893 -16.764 1.00 97.31 327 ASN A O 1
ATOM 2576 N N . GLU A 1 328 ? 32.236 14.232 -15.758 1.00 97.50 328 GLU A N 1
ATOM 2577 C CA . GLU A 1 328 ? 32.593 12.808 -15.674 1.00 97.50 328 GLU A CA 1
ATOM 2578 C C . GLU A 1 328 ? 32.634 12.135 -17.052 1.00 97.50 328 GLU A C 1
ATOM 2580 O O . GLU A 1 328 ? 33.423 11.223 -17.267 1.00 97.50 328 GLU A O 1
ATOM 2585 N N . MET A 1 329 ? 31.825 12.570 -18.021 1.00 97.50 329 MET A N 1
ATOM 2586 C CA . MET A 1 329 ? 31.924 12.081 -19.403 1.00 97.50 329 MET A CA 1
ATOM 2587 C C . MET A 1 329 ? 33.150 12.646 -20.139 1.00 97.50 329 MET A C 1
ATOM 2589 O O . MET A 1 329 ? 33.598 12.052 -21.115 1.00 97.50 329 MET A O 1
ATOM 2593 N N . ASN A 1 330 ? 33.733 13.748 -19.657 1.00 95.94 330 ASN A N 1
ATOM 2594 C CA . ASN A 1 330 ? 34.909 14.403 -20.233 1.00 95.94 330 ASN A CA 1
ATOM 2595 C C . ASN A 1 330 ? 36.226 13.997 -19.537 1.00 95.94 330 ASN A C 1
ATOM 2597 O O . ASN A 1 330 ? 37.102 14.827 -19.289 1.00 95.94 330 ASN A O 1
ATOM 2601 N N . VAL A 1 331 ? 36.366 12.712 -19.214 1.00 95.75 331 VAL A N 1
ATOM 2602 C CA . VAL A 1 331 ? 37.607 12.112 -18.693 1.00 95.75 331 VAL A CA 1
ATOM 2603 C C . VAL A 1 331 ? 38.119 11.044 -19.668 1.00 95.75 331 VAL A C 1
ATOM 2605 O O . VAL A 1 331 ? 37.301 10.459 -20.385 1.00 95.75 331 VAL A O 1
ATOM 2608 N N . PRO A 1 332 ? 39.437 10.758 -19.721 1.00 96.00 332 PRO A N 1
ATOM 2609 C CA . PRO A 1 332 ? 40.022 9.837 -20.702 1.00 96.00 332 PRO A CA 1
ATOM 2610 C C . PRO A 1 332 ? 39.346 8.467 -20.777 1.00 96.00 332 PRO A C 1
ATOM 2612 O O . PRO A 1 332 ? 39.227 7.893 -21.857 1.00 96.00 332 PRO A O 1
ATOM 2615 N N . GLU A 1 333 ? 38.869 7.958 -19.643 1.00 93.81 333 GLU A N 1
ATOM 2616 C CA . GLU A 1 333 ? 38.168 6.684 -19.539 1.00 93.81 333 GLU A CA 1
ATOM 2617 C C . GLU A 1 333 ? 36.851 6.666 -20.323 1.00 93.81 333 GLU A C 1
ATOM 2619 O O . GLU A 1 333 ? 36.410 5.578 -20.672 1.00 93.81 333 GLU A O 1
ATOM 2624 N N . ASN A 1 334 ? 36.239 7.828 -20.597 1.00 95.44 334 ASN A N 1
ATOM 2625 C CA . ASN A 1 334 ? 34.933 7.995 -21.243 1.00 95.44 334 ASN A CA 1
ATOM 2626 C C . ASN A 1 334 ? 34.972 8.577 -22.665 1.00 95.44 334 ASN A C 1
ATOM 2628 O O . ASN A 1 334 ? 33.922 8.725 -23.284 1.00 95.44 334 ASN A O 1
ATOM 2632 N N . TYR A 1 335 ? 36.156 8.818 -23.235 1.00 94.44 335 TYR A N 1
ATOM 2633 C CA . TYR A 1 335 ? 36.296 9.369 -24.593 1.00 94.44 335 TYR A CA 1
ATOM 2634 C C . TYR A 1 335 ? 35.823 8.440 -25.721 1.00 94.44 335 TYR A C 1
ATOM 2636 O O . TYR A 1 335 ? 35.666 8.882 -26.857 1.00 94.44 335 TYR A O 1
ATOM 2644 N N . ASP A 1 336 ? 35.583 7.160 -25.433 1.00 95.31 336 ASP A N 1
ATOM 2645 C CA . ASP A 1 336 ? 34.956 6.226 -26.370 1.00 95.31 336 ASP A CA 1
ATOM 2646 C C . ASP A 1 336 ? 33.430 6.416 -26.491 1.00 95.31 336 ASP A C 1
ATOM 2648 O O . ASP A 1 336 ? 32.806 5.823 -27.374 1.00 95.31 336 ASP A O 1
ATOM 2652 N N . ILE A 1 337 ? 32.823 7.244 -25.633 1.00 96.50 337 ILE A N 1
ATOM 2653 C CA . ILE A 1 337 ? 31.396 7.570 -25.654 1.00 96.50 337 ILE A CA 1
ATOM 2654 C C . ILE A 1 337 ? 31.183 8.860 -26.454 1.00 96.50 337 ILE A C 1
ATOM 2656 O O . ILE A 1 337 ? 31.641 9.932 -26.076 1.00 96.50 337 ILE A O 1
ATOM 2660 N N . ASP A 1 338 ? 30.443 8.759 -27.559 1.00 94.12 338 ASP A N 1
ATOM 2661 C CA . ASP A 1 338 ? 30.105 9.904 -28.410 1.00 94.12 338 ASP A CA 1
ATOM 2662 C C . ASP A 1 338 ? 29.342 11.001 -27.642 1.00 94.12 338 ASP A C 1
ATOM 2664 O O . ASP A 1 338 ? 28.355 10.733 -26.952 1.00 94.12 338 ASP A O 1
ATOM 2668 N N . GLU A 1 339 ? 29.742 12.261 -27.823 1.00 95.25 339 GLU A N 1
ATOM 2669 C CA . GLU A 1 339 ? 29.137 13.412 -27.142 1.00 95.25 339 GLU A CA 1
ATOM 2670 C C . GLU A 1 339 ? 27.636 13.534 -27.450 1.00 95.25 339 GLU A C 1
ATOM 2672 O O . GLU A 1 339 ? 26.828 13.833 -26.567 1.00 95.25 339 GLU A O 1
ATOM 2677 N N . LYS A 1 340 ? 27.205 13.237 -28.685 1.00 95.38 340 LYS A N 1
ATOM 2678 C CA . LYS A 1 340 ? 25.770 13.270 -29.008 1.00 95.38 340 LYS A CA 1
ATOM 2679 C C . LYS A 1 340 ? 25.014 12.171 -28.270 1.00 95.38 340 LYS A C 1
ATOM 2681 O O . LYS A 1 340 ? 23.853 12.375 -27.923 1.00 95.38 340 LYS A O 1
ATOM 2686 N N . LEU A 1 341 ? 25.632 11.016 -28.027 1.00 96.94 341 LEU A N 1
ATOM 2687 C CA . LEU A 1 341 ? 25.038 9.959 -27.210 1.00 96.94 341 LEU A CA 1
ATOM 2688 C C . LEU A 1 341 ? 24.889 10.399 -25.746 1.00 96.94 341 LEU A C 1
ATOM 2690 O O . LEU A 1 341 ? 23.829 10.167 -25.164 1.00 96.94 341 LEU A O 1
ATOM 2694 N N . VAL A 1 342 ? 25.886 11.100 -25.196 1.00 97.75 342 VAL A N 1
ATOM 2695 C CA . VAL A 1 342 ? 25.837 11.709 -23.853 1.00 97.75 342 VAL A CA 1
ATOM 2696 C C . VAL A 1 342 ? 24.657 12.679 -23.726 1.00 97.75 342 VAL A C 1
ATOM 2698 O O . VAL A 1 342 ? 23.877 12.584 -22.780 1.00 97.75 342 VAL A O 1
ATOM 2701 N N . GLN A 1 343 ? 24.448 13.559 -24.710 1.00 96.50 343 GLN A N 1
ATOM 2702 C CA . GLN A 1 343 ? 23.316 14.498 -24.699 1.00 96.50 343 GLN A CA 1
ATOM 2703 C C . GLN A 1 343 ? 21.957 13.782 -24.728 1.00 96.50 343 GLN A C 1
ATOM 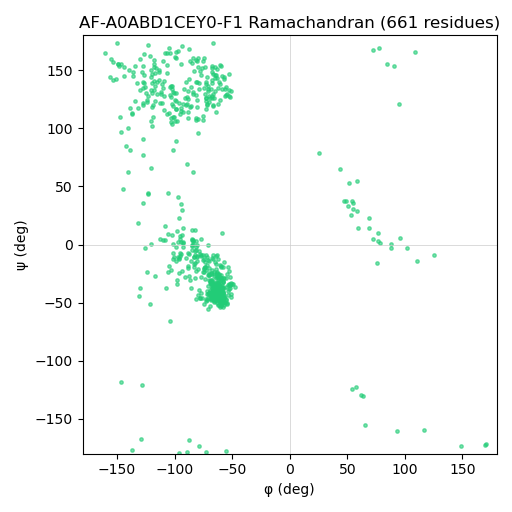2705 O O . GLN A 1 343 ? 21.031 14.146 -24.002 1.00 96.50 343 GLN A O 1
ATOM 2710 N N . LYS A 1 344 ? 21.832 12.712 -25.519 1.00 96.62 344 LYS A N 1
ATOM 2711 C CA . LYS A 1 344 ? 20.613 11.884 -25.554 1.00 96.62 344 LYS A CA 1
ATOM 2712 C C . LYS A 1 344 ? 20.383 11.159 -24.233 1.00 96.62 344 LYS A C 1
ATOM 2714 O O . LYS A 1 344 ? 19.235 10.971 -23.830 1.00 96.62 344 LYS A O 1
ATOM 2719 N N . PHE A 1 345 ? 21.462 10.756 -23.562 1.00 97.44 345 PHE A N 1
ATOM 2720 C CA . PHE A 1 345 ? 21.381 10.116 -22.256 1.00 97.44 345 PHE A CA 1
ATOM 2721 C C . PHE A 1 345 ? 20.848 11.089 -21.208 1.00 97.44 345 PHE A C 1
ATOM 2723 O O . PHE A 1 345 ? 19.981 10.699 -20.440 1.00 97.44 345 PHE A O 1
ATOM 2730 N N . LEU A 1 346 ? 21.265 12.360 -21.225 1.00 97.56 346 LEU A N 1
ATOM 2731 C CA . LEU A 1 346 ? 20.717 13.377 -20.320 1.00 97.56 346 LEU A CA 1
ATOM 2732 C C . LEU A 1 346 ? 19.199 13.551 -20.477 1.00 97.56 346 LEU A C 1
ATOM 2734 O O . LEU A 1 346 ? 18.503 13.690 -19.477 1.00 97.56 346 LEU A O 1
ATOM 2738 N N . VAL A 1 347 ? 18.669 13.495 -21.705 1.00 95.69 347 VAL A N 1
ATOM 2739 C CA . VAL A 1 347 ? 17.212 13.550 -21.947 1.00 95.69 347 VAL A CA 1
ATOM 2740 C C . VAL A 1 347 ? 16.508 12.320 -21.367 1.00 95.69 347 VAL A C 1
ATOM 2742 O O . VAL A 1 347 ? 15.504 12.458 -20.669 1.00 95.69 347 VAL A O 1
ATOM 2745 N N . TYR A 1 348 ? 17.044 11.124 -21.621 1.00 96.12 348 TYR A N 1
ATOM 2746 C CA . TYR A 1 348 ? 16.528 9.881 -21.042 1.00 96.12 348 TYR A CA 1
ATOM 2747 C C . TYR A 1 348 ? 16.554 9.921 -19.507 1.00 96.12 348 TYR A C 1
ATOM 2749 O O . TYR A 1 348 ? 15.536 9.679 -18.864 1.00 96.12 348 TYR A O 1
ATOM 2757 N N . PHE A 1 349 ? 17.696 10.284 -18.925 1.00 96.81 349 PHE A N 1
ATOM 2758 C CA . PHE A 1 349 ? 17.909 10.289 -17.483 1.00 96.81 349 PHE A CA 1
ATOM 2759 C C . PHE A 1 349 ? 17.075 11.371 -16.789 1.00 96.81 349 PHE A C 1
ATOM 2761 O O . PHE A 1 349 ? 16.574 11.158 -15.692 1.00 96.81 349 PHE A O 1
ATOM 2768 N N . HIS A 1 350 ? 16.833 12.511 -17.444 1.00 96.31 350 HIS A N 1
ATOM 2769 C CA . HIS A 1 350 ? 15.866 13.490 -16.955 1.00 96.31 350 HIS A CA 1
ATOM 2770 C C . HIS A 1 350 ? 14.462 12.873 -16.830 1.00 96.31 350 HIS A C 1
ATOM 2772 O O . HIS A 1 350 ? 13.820 13.039 -15.795 1.00 96.31 350 HIS A O 1
ATOM 2778 N N . ASN A 1 351 ? 13.993 12.126 -17.834 1.00 95.12 351 ASN A N 1
ATOM 2779 C CA . ASN A 1 351 ? 12.705 11.426 -17.762 1.00 95.12 351 ASN A CA 1
ATOM 2780 C C . ASN A 1 351 ? 12.684 10.308 -16.709 1.00 95.12 351 ASN A C 1
ATOM 2782 O O . ASN A 1 351 ? 11.661 10.121 -16.054 1.00 95.12 351 ASN A O 1
ATOM 2786 N N . ASP A 1 352 ? 13.796 9.604 -16.520 1.00 94.19 352 ASP A N 1
ATOM 2787 C CA . ASP A 1 352 ? 13.963 8.605 -15.460 1.00 94.19 352 ASP A CA 1
ATOM 2788 C C . ASP A 1 352 ? 13.808 9.242 -14.065 1.00 94.19 352 ASP A C 1
ATOM 2790 O O . ASP A 1 352 ? 12.962 8.842 -13.270 1.00 94.19 352 ASP A O 1
ATOM 2794 N N . LEU A 1 353 ? 14.507 10.351 -13.797 1.00 94.06 353 LEU A N 1
ATOM 2795 C CA . LEU A 1 353 ? 14.388 11.051 -12.513 1.00 94.06 353 LEU A CA 1
ATOM 2796 C C . LEU A 1 353 ? 13.018 11.718 -12.310 1.00 94.06 353 LEU A C 1
ATOM 2798 O O . LEU A 1 353 ? 12.530 11.792 -11.180 1.00 94.06 353 LEU A O 1
ATOM 2802 N N . ARG A 1 354 ? 12.371 12.202 -13.381 1.00 94.62 354 ARG A N 1
ATOM 2803 C CA . ARG A 1 354 ? 10.988 12.714 -13.317 1.00 94.62 354 ARG A CA 1
ATOM 2804 C C . ARG A 1 354 ? 10.010 11.642 -12.833 1.00 94.62 354 ARG A C 1
ATOM 2806 O O . ARG A 1 354 ? 9.068 11.971 -12.113 1.00 94.62 354 ARG A O 1
ATOM 2813 N N . GLU A 1 355 ? 10.239 10.385 -13.210 1.00 92.69 355 GLU A N 1
ATOM 2814 C CA . GLU A 1 355 ? 9.466 9.227 -12.762 1.00 92.69 355 GLU A CA 1
ATOM 2815 C C . GLU A 1 355 ? 9.741 8.904 -11.290 1.00 92.69 355 GLU A C 1
ATOM 2817 O O . GLU A 1 355 ? 8.810 8.949 -10.480 1.00 92.69 355 GLU A O 1
ATOM 2822 N N . ILE A 1 356 ? 11.011 8.706 -10.925 1.00 90.69 356 ILE A N 1
ATOM 2823 C CA . ILE A 1 356 ? 11.428 8.358 -9.556 1.00 90.69 356 ILE A CA 1
ATOM 2824 C C . ILE A 1 356 ? 10.911 9.377 -8.535 1.00 90.69 356 ILE A C 1
ATOM 2826 O O . ILE A 1 356 ? 10.343 9.010 -7.507 1.00 90.69 356 ILE A O 1
ATOM 2830 N N . PHE A 1 357 ? 11.060 10.673 -8.821 1.00 91.94 357 PHE A N 1
ATOM 2831 C CA . PHE A 1 357 ? 10.681 11.733 -7.883 1.00 91.94 357 PHE A CA 1
ATOM 2832 C C . PHE A 1 357 ? 9.258 12.263 -8.074 1.00 91.94 357 PHE A C 1
ATOM 2834 O O . PHE A 1 357 ? 8.857 13.150 -7.319 1.00 91.94 357 PHE A O 1
ATOM 2841 N N . ALA A 1 358 ? 8.509 11.768 -9.067 1.00 93.31 358 ALA A N 1
ATOM 2842 C CA . ALA A 1 358 ? 7.230 12.332 -9.503 1.00 93.31 358 ALA A CA 1
ATOM 2843 C C . ALA A 1 358 ? 7.278 13.867 -9.596 1.00 93.31 358 ALA A C 1
ATOM 2845 O O . ALA A 1 358 ? 6.597 14.577 -8.854 1.00 93.31 358 ALA A O 1
ATOM 2846 N N . ILE A 1 359 ? 8.088 14.383 -10.515 1.00 93.19 359 ILE A N 1
ATOM 2847 C CA . ILE A 1 359 ? 8.236 15.821 -10.781 1.00 93.19 359 ILE A CA 1
ATOM 2848 C C . ILE A 1 359 ? 8.034 16.121 -12.262 1.00 93.19 359 ILE A C 1
ATOM 2850 O O . ILE A 1 359 ? 8.282 15.278 -13.123 1.00 93.19 359 ILE A O 1
ATOM 2854 N N . ASP A 1 360 ? 7.599 17.339 -12.577 1.00 94.12 360 ASP A N 1
ATOM 2855 C CA . ASP A 1 360 ? 7.450 17.751 -13.972 1.00 94.12 360 ASP A CA 1
ATOM 2856 C C . ASP A 1 360 ? 8.807 18.016 -14.634 1.00 94.12 360 ASP A C 1
ATOM 2858 O O . ASP A 1 360 ? 8.942 17.790 -15.833 1.00 94.12 360 ASP A O 1
ATOM 2862 N N . SER A 1 361 ? 9.811 18.438 -13.859 1.00 94.19 361 SER A N 1
ATOM 2863 C CA . SER A 1 361 ? 11.186 18.660 -14.311 1.00 94.19 361 SER A CA 1
ATOM 2864 C C . SER A 1 361 ? 12.168 18.567 -13.144 1.00 94.19 361 SER A C 1
ATOM 2866 O O . SER A 1 361 ? 11.883 19.052 -12.049 1.00 94.19 361 SER A O 1
ATOM 2868 N N . TRP A 1 362 ? 13.371 18.032 -13.374 1.00 94.88 362 TRP A N 1
ATOM 2869 C CA . TRP A 1 362 ? 14.464 18.053 -12.385 1.00 94.88 362 TRP A CA 1
ATOM 2870 C C . TRP A 1 362 ? 14.946 19.469 -12.014 1.00 94.88 362 TRP A C 1
ATOM 2872 O O . TRP A 1 362 ? 15.698 19.635 -11.055 1.00 94.88 362 TRP A O 1
ATOM 2882 N N . TYR A 1 363 ? 14.488 20.501 -12.731 1.00 94.81 363 TYR A N 1
ATOM 2883 C CA . TYR A 1 363 ? 14.725 21.906 -12.405 1.00 94.81 363 TYR A CA 1
ATOM 2884 C C . TYR A 1 363 ? 13.703 22.456 -11.392 1.00 94.81 363 TYR A C 1
ATOM 2886 O O . TYR A 1 363 ? 13.837 23.586 -10.939 1.00 94.81 363 TYR A O 1
ATOM 2894 N N . GLU A 1 364 ? 12.695 21.670 -10.997 1.00 89.38 364 GLU A N 1
ATOM 2895 C CA . GLU A 1 364 ? 11.711 22.034 -9.962 1.00 89.38 364 GLU A CA 1
ATOM 2896 C C . GLU A 1 364 ? 12.001 21.395 -8.591 1.00 89.38 364 GLU A C 1
ATOM 2898 O O . GLU A 1 364 ? 11.410 21.776 -7.573 1.00 89.38 364 GLU A O 1
ATOM 2903 N N . LEU A 1 365 ? 12.934 20.440 -8.566 1.00 90.62 365 LEU A N 1
ATOM 2904 C CA . LEU A 1 365 ? 13.426 19.732 -7.387 1.00 90.62 365 LEU A CA 1
ATOM 2905 C C . LEU A 1 365 ? 14.786 20.307 -6.990 1.00 90.62 365 LEU A C 1
ATOM 2907 O O . LEU A 1 365 ? 15.646 20.536 -7.840 1.00 90.62 365 LEU A O 1
ATOM 2911 N N . THR A 1 366 ? 15.010 20.537 -5.698 1.00 90.00 366 THR A N 1
ATOM 2912 C CA . THR A 1 366 ? 16.348 20.892 -5.210 1.00 90.00 366 THR A CA 1
ATOM 2913 C C . THR A 1 366 ? 17.231 19.656 -5.140 1.00 90.00 366 THR A C 1
ATOM 2915 O O . THR A 1 366 ? 16.762 18.578 -4.779 1.00 90.00 366 THR A O 1
ATOM 2918 N N . ALA A 1 367 ? 18.528 19.814 -5.412 1.00 91.62 367 ALA A N 1
ATOM 2919 C CA . ALA A 1 367 ? 19.486 18.716 -5.261 1.00 91.62 367 ALA A CA 1
ATOM 2920 C C . ALA A 1 367 ? 19.502 18.179 -3.814 1.00 91.62 367 ALA A C 1
ATOM 2922 O O . ALA A 1 367 ? 19.464 16.978 -3.573 1.00 91.62 367 ALA A O 1
ATOM 2923 N N . ALA A 1 368 ? 19.458 19.068 -2.818 1.00 86.88 368 ALA A N 1
ATOM 2924 C CA . ALA A 1 368 ? 19.342 18.645 -1.424 1.00 86.88 368 ALA A CA 1
ATOM 2925 C C . ALA A 1 368 ? 18.008 17.932 -1.126 1.00 86.88 368 ALA A C 1
ATOM 2927 O O . ALA A 1 368 ? 17.977 16.984 -0.345 1.00 86.88 368 ALA A O 1
ATOM 2928 N N . GLY A 1 369 ? 16.912 18.364 -1.759 1.00 86.81 369 GLY A N 1
ATOM 2929 C CA . GLY A 1 369 ? 15.588 17.768 -1.602 1.00 86.81 369 GLY A CA 1
ATOM 2930 C C . GLY A 1 369 ? 15.495 16.353 -2.166 1.00 86.81 369 GLY A C 1
ATOM 2931 O O . GLY A 1 369 ? 14.839 15.516 -1.550 1.00 86.81 369 GLY A O 1
ATOM 2932 N N . SER A 1 370 ? 16.194 16.053 -3.267 1.00 88.81 370 SER A N 1
ATOM 2933 C CA . SER A 1 370 ? 16.240 14.695 -3.828 1.00 88.81 370 SER A CA 1
ATOM 2934 C C . SER A 1 370 ? 16.936 13.693 -2.904 1.00 88.81 370 SER A C 1
ATOM 2936 O O . SER A 1 370 ? 16.636 12.508 -2.957 1.00 88.81 370 SER A O 1
ATOM 2938 N N . ALA A 1 371 ? 17.830 14.162 -2.029 1.00 88.62 371 ALA A N 1
ATOM 2939 C CA . ALA A 1 371 ? 18.527 13.340 -1.037 1.00 88.62 371 ALA A CA 1
ATOM 2940 C C . ALA A 1 371 ? 17.865 13.337 0.353 1.00 88.62 371 ALA A C 1
ATOM 2942 O O . ALA A 1 371 ? 18.423 12.778 1.295 1.00 88.62 371 ALA A O 1
ATOM 2943 N N . ALA A 1 372 ? 16.698 13.973 0.505 1.00 87.31 372 ALA A N 1
ATOM 2944 C CA . ALA A 1 372 ? 15.941 13.931 1.757 1.00 87.31 372 ALA A CA 1
ATOM 2945 C C . ALA A 1 372 ? 15.243 12.578 1.976 1.00 87.31 372 ALA A C 1
ATOM 2947 O O . ALA A 1 372 ? 14.935 12.229 3.113 1.00 87.31 372 ALA A O 1
ATOM 2948 N N . PHE A 1 373 ? 14.985 11.835 0.896 1.00 89.44 373 PHE A N 1
ATOM 2949 C CA . PHE A 1 373 ? 14.462 10.478 0.971 1.00 89.44 373 PHE A CA 1
ATOM 2950 C C . PHE A 1 373 ? 15.535 9.524 1.501 1.00 89.44 373 PHE A C 1
ATOM 2952 O O . PHE A 1 373 ? 16.690 9.571 1.072 1.00 89.44 373 PHE A O 1
ATOM 2959 N N . LYS A 1 374 ? 15.146 8.635 2.412 1.00 90.88 374 LYS A N 1
ATOM 2960 C CA . LYS A 1 374 ? 16.025 7.627 2.995 1.00 90.88 374 LYS A CA 1
ATOM 2961 C C . LYS A 1 374 ? 15.688 6.256 2.432 1.00 90.88 374 LYS A C 1
ATOM 2963 O O . LYS A 1 374 ? 14.639 5.690 2.728 1.00 90.88 374 LYS A O 1
ATOM 2968 N N . GLU A 1 375 ? 16.610 5.709 1.650 1.00 90.56 375 GLU A N 1
ATOM 2969 C CA . GLU A 1 375 ? 16.500 4.339 1.154 1.00 90.56 375 GLU A CA 1
ATOM 2970 C C . GLU A 1 375 ? 16.562 3.340 2.319 1.00 90.56 375 GLU A C 1
ATOM 2972 O O . GLU A 1 375 ? 17.428 3.420 3.196 1.00 90.56 375 GLU A O 1
ATOM 2977 N N . CYS A 1 376 ? 15.630 2.388 2.331 1.00 93.62 376 CYS A N 1
ATOM 2978 C CA . CYS A 1 376 ? 15.693 1.234 3.222 1.00 93.62 376 CYS A CA 1
ATOM 2979 C C . CYS A 1 376 ? 16.875 0.338 2.824 1.00 93.62 376 CYS A C 1
ATOM 2981 O O . CYS A 1 376 ? 17.270 0.312 1.665 1.00 93.62 376 CYS A O 1
ATOM 2983 N N . GLU A 1 377 ? 17.448 -0.437 3.743 1.00 94.00 377 GLU A N 1
ATOM 2984 C CA . GLU A 1 377 ? 18.590 -1.293 3.389 1.00 94.00 377 GLU A CA 1
ATOM 2985 C C . GLU A 1 377 ? 18.143 -2.633 2.787 1.00 94.00 377 GLU A C 1
ATOM 2987 O O . GL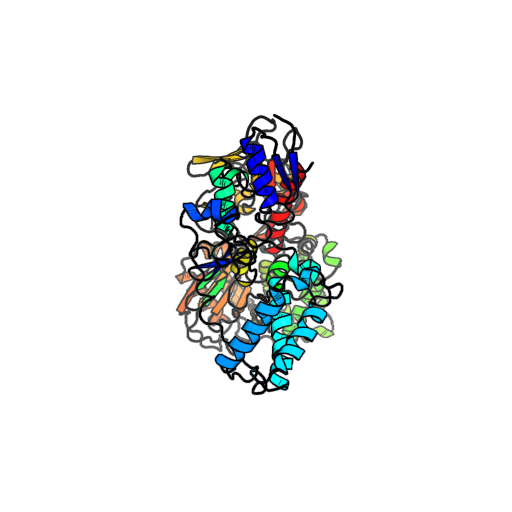U A 1 377 ? 17.035 -3.105 3.042 1.00 94.00 377 GLU A O 1
ATOM 2992 N N . GLY A 1 378 ? 19.046 -3.303 2.069 1.00 92.81 378 GLY A N 1
ATOM 2993 C CA . GLY A 1 378 ? 18.784 -4.596 1.428 1.00 92.81 378 GLY A CA 1
ATOM 2994 C C . GLY A 1 378 ? 18.313 -4.441 -0.016 1.00 92.81 378 GLY A C 1
ATOM 2995 O O . GLY A 1 378 ? 18.545 -3.404 -0.641 1.00 92.81 378 GLY A O 1
ATOM 2996 N N . TYR A 1 379 ? 17.683 -5.483 -0.555 1.00 91.31 379 TYR A N 1
ATOM 2997 C CA . TYR A 1 379 ? 17.224 -5.490 -1.946 1.00 91.31 379 TYR A CA 1
ATOM 2998 C C . TYR A 1 379 ? 16.078 -4.488 -2.184 1.00 91.31 379 TYR A C 1
ATOM 3000 O O . TYR A 1 379 ? 15.080 -4.501 -1.462 1.00 91.31 379 TYR A O 1
ATOM 3008 N N . GLN A 1 380 ? 16.213 -3.616 -3.190 1.00 90.75 380 GLN A N 1
ATOM 3009 C CA . GLN A 1 380 ? 15.302 -2.486 -3.408 1.00 90.75 380 GLN A CA 1
ATOM 3010 C C . GLN A 1 380 ? 14.082 -2.824 -4.275 1.00 90.75 380 GLN A C 1
ATOM 3012 O O . GLN A 1 380 ? 13.095 -2.106 -4.223 1.00 90.75 380 GLN A O 1
ATOM 3017 N N . GLU A 1 381 ? 14.080 -3.901 -5.055 1.00 90.50 381 GLU A N 1
ATOM 3018 C CA . GLU A 1 381 ? 13.003 -4.160 -6.020 1.00 90.50 381 GLU A CA 1
ATOM 3019 C C . GLU A 1 381 ? 12.299 -5.489 -5.742 1.00 90.50 381 GLU A C 1
ATOM 3021 O O . GLU A 1 381 ? 12.367 -6.430 -6.527 1.00 90.50 381 GLU A O 1
ATOM 3026 N N . LEU A 1 382 ? 11.604 -5.606 -4.610 1.00 93.38 382 LEU A N 1
ATOM 3027 C CA . LEU A 1 382 ? 10.913 -6.848 -4.255 1.00 93.38 382 LEU A CA 1
ATOM 3028 C C . LEU A 1 382 ? 9.482 -6.888 -4.817 1.00 93.38 382 LEU A C 1
ATOM 3030 O O . LEU A 1 382 ? 8.669 -5.998 -4.555 1.00 93.38 382 LEU A O 1
ATOM 3034 N N . GLY A 1 383 ? 9.161 -7.945 -5.565 1.00 91.56 383 GLY A N 1
ATOM 3035 C CA . GLY A 1 383 ? 7.848 -8.215 -6.154 1.00 91.56 383 GLY A CA 1
ATOM 3036 C C . GLY A 1 383 ? 7.003 -9.220 -5.357 1.00 91.56 383 GLY A C 1
ATOM 3037 O O . GLY A 1 383 ? 7.506 -10.014 -4.567 1.00 91.56 383 GLY A O 1
ATOM 3038 N N . TRP A 1 384 ? 5.688 -9.224 -5.604 1.00 92.06 384 TRP A N 1
ATOM 3039 C CA . TRP A 1 384 ? 4.679 -9.986 -4.842 1.00 92.06 384 TRP A CA 1
ATOM 3040 C C . TRP A 1 384 ? 4.333 -11.371 -5.415 1.00 92.06 384 TRP A C 1
ATOM 3042 O O . TRP A 1 384 ? 3.185 -11.810 -5.328 1.00 92.06 384 TRP A O 1
ATOM 3052 N N . LYS A 1 385 ? 5.268 -12.052 -6.091 1.00 89.12 385 LYS A N 1
ATOM 3053 C CA . LYS A 1 385 ? 5.062 -13.414 -6.641 1.00 89.12 385 LYS A CA 1
ATOM 3054 C C . LYS A 1 385 ? 3.783 -13.581 -7.486 1.00 89.12 385 LYS A C 1
ATOM 3056 O O . LYS A 1 385 ? 3.143 -14.633 -7.479 1.00 89.12 385 LYS A O 1
ATOM 3061 N N . GLY A 1 386 ? 3.373 -12.528 -8.199 1.00 84.38 386 GLY A N 1
ATOM 3062 C CA . GLY A 1 386 ? 2.154 -12.509 -9.021 1.00 84.38 386 GLY A CA 1
ATOM 3063 C C . GLY A 1 386 ? 0.829 -12.362 -8.254 1.00 84.38 386 GLY A C 1
ATOM 3064 O O . GLY A 1 386 ? -0.232 -12.528 -8.852 1.00 84.38 386 GLY A O 1
ATOM 3065 N N . LYS A 1 387 ? 0.855 -12.061 -6.948 1.00 87.75 387 LYS A N 1
ATOM 3066 C CA . LYS A 1 387 ? -0.342 -11.786 -6.123 1.00 87.75 387 LYS A CA 1
ATOM 3067 C C . LYS A 1 387 ? -0.760 -10.312 -6.128 1.00 87.75 387 LYS A C 1
ATOM 3069 O O . LYS A 1 387 ? -1.925 -10.006 -5.872 1.00 87.75 387 LYS A O 1
ATOM 3074 N N . GLY A 1 388 ? 0.182 -9.437 -6.478 1.00 91.44 388 GLY A N 1
ATOM 3075 C CA . GLY A 1 388 ? 0.026 -7.986 -6.518 1.00 91.44 388 GLY A CA 1
ATOM 3076 C C . GLY A 1 388 ? 0.075 -7.331 -5.138 1.00 91.44 388 GLY A C 1
ATOM 3077 O O . GLY A 1 388 ? 0.026 -7.997 -4.097 1.00 91.44 388 GLY A O 1
ATOM 3078 N N . TYR A 1 389 ? 0.168 -6.007 -5.134 1.00 94.06 389 TYR A N 1
ATOM 3079 C CA . TYR A 1 389 ? 0.441 -5.220 -3.933 1.00 94.06 389 TYR A CA 1
ATOM 3080 C C . TYR A 1 389 ? -0.680 -5.239 -2.895 1.00 94.06 389 TYR A C 1
ATOM 3082 O O . TYR A 1 389 ? -0.416 -5.035 -1.713 1.00 94.06 389 TYR A O 1
ATOM 3090 N N . LYS A 1 390 ? -1.928 -5.539 -3.285 1.00 93.69 390 LYS A N 1
ATOM 3091 C CA . LYS A 1 390 ? -3.064 -5.695 -2.354 1.00 93.69 390 LYS A CA 1
ATOM 3092 C C . LYS A 1 390 ? -2.778 -6.674 -1.213 1.00 93.69 390 LYS A C 1
ATOM 3094 O O . LYS A 1 390 ? -3.409 -6.568 -0.167 1.00 93.69 390 LYS A O 1
ATOM 3099 N N . SER A 1 391 ? -1.822 -7.584 -1.400 1.00 94.12 391 SER A N 1
ATOM 3100 C CA . SER A 1 391 ? -1.353 -8.518 -0.378 1.00 94.12 391 SER A CA 1
ATOM 3101 C C . SER A 1 391 ? -0.947 -7.794 0.913 1.00 94.12 391 SER A C 1
ATOM 3103 O O . SER A 1 391 ? -1.215 -8.296 1.997 1.00 94.12 391 SER A O 1
ATOM 3105 N N . VAL A 1 392 ? -0.396 -6.572 0.837 1.00 94.25 392 VAL A N 1
ATOM 3106 C CA . VAL A 1 392 ? -0.086 -5.782 2.043 1.00 94.25 392 VAL A CA 1
ATOM 3107 C C . VAL A 1 392 ? -1.339 -5.371 2.820 1.00 94.25 392 VAL A C 1
ATOM 3109 O O . VAL A 1 392 ? -1.323 -5.358 4.045 1.00 94.25 392 VAL A O 1
ATOM 3112 N N . LEU A 1 393 ? -2.445 -5.073 2.129 1.00 91.75 393 LEU A N 1
ATOM 3113 C CA . LEU A 1 393 ? -3.718 -4.752 2.778 1.00 91.75 393 LEU A CA 1
ATOM 3114 C C . LEU A 1 393 ? -4.289 -5.999 3.455 1.00 91.75 393 LEU A C 1
ATOM 3116 O O . LEU A 1 393 ? -4.783 -5.916 4.575 1.00 91.75 393 LEU A O 1
ATOM 3120 N N . GLU A 1 394 ? -4.183 -7.158 2.799 1.00 91.31 394 GLU A N 1
ATOM 3121 C CA . GLU A 1 394 ? -4.560 -8.446 3.387 1.00 91.31 394 GLU A CA 1
ATOM 3122 C C . GLU A 1 394 ? -3.739 -8.723 4.662 1.00 91.31 394 GLU A C 1
ATOM 3124 O O . GLU A 1 394 ? -4.318 -9.147 5.659 1.00 91.31 394 GLU A O 1
ATOM 3129 N N . LEU A 1 395 ? -2.441 -8.393 4.681 1.00 91.69 395 LEU A N 1
ATOM 3130 C CA . LEU A 1 395 ? -1.581 -8.520 5.867 1.00 91.69 395 LEU A CA 1
ATOM 3131 C C . LEU A 1 395 ? -1.958 -7.557 7.000 1.00 91.69 395 LEU A C 1
ATOM 3133 O O . LEU A 1 395 ? -2.084 -7.974 8.152 1.00 91.69 395 LEU A O 1
ATOM 3137 N N . LEU A 1 396 ? -2.170 -6.275 6.686 1.00 86.81 396 LEU A N 1
ATOM 3138 C CA . LEU A 1 396 ? -2.567 -5.255 7.666 1.00 86.81 396 LEU A CA 1
ATOM 3139 C C . LEU A 1 396 ? -3.917 -5.579 8.311 1.00 86.81 396 LEU A C 1
ATOM 3141 O O . LEU A 1 396 ? -4.102 -5.386 9.508 1.00 86.81 396 LEU A O 1
ATOM 3145 N N . MET A 1 397 ? -4.853 -6.107 7.523 1.00 87.50 397 MET A N 1
ATOM 3146 C CA . MET A 1 397 ? -6.165 -6.537 8.004 1.00 87.50 397 MET A CA 1
ATOM 3147 C C . MET A 1 397 ? -6.145 -7.929 8.644 1.00 87.50 397 MET A C 1
ATOM 3149 O O . MET A 1 397 ? -7.209 -8.428 9.006 1.00 87.50 397 MET A O 1
ATOM 3153 N N . ARG A 1 398 ? -4.975 -8.572 8.765 1.00 85.31 398 ARG A N 1
ATOM 3154 C CA . ARG A 1 398 ? -4.811 -9.935 9.298 1.00 85.31 398 ARG A CA 1
ATOM 3155 C C . ARG A 1 398 ? -5.671 -10.983 8.583 1.00 85.31 398 ARG A C 1
ATOM 3157 O O . ARG A 1 398 ? -6.235 -11.885 9.190 1.00 85.31 398 ARG A O 1
ATOM 3164 N N . ARG A 1 399 ? -5.836 -10.816 7.273 1.00 85.62 399 ARG A N 1
ATOM 3165 C CA . ARG A 1 399 ? -6.636 -11.686 6.393 1.00 85.62 399 ARG A CA 1
ATOM 3166 C C . ARG A 1 399 ? -5.800 -12.644 5.584 1.00 85.62 399 ARG A C 1
ATOM 3168 O O . ARG A 1 399 ? -6.356 -13.534 4.943 1.00 85.62 399 ARG A O 1
ATOM 3175 N N . HIS A 1 400 ? -4.490 -12.437 5.546 1.00 85.62 400 HIS A N 1
ATOM 3176 C CA . HIS A 1 400 ? -3.647 -13.316 4.774 1.00 85.62 400 HIS A CA 1
ATOM 3177 C C . HIS A 1 400 ? -3.608 -14.696 5.458 1.00 85.62 400 HIS A C 1
AT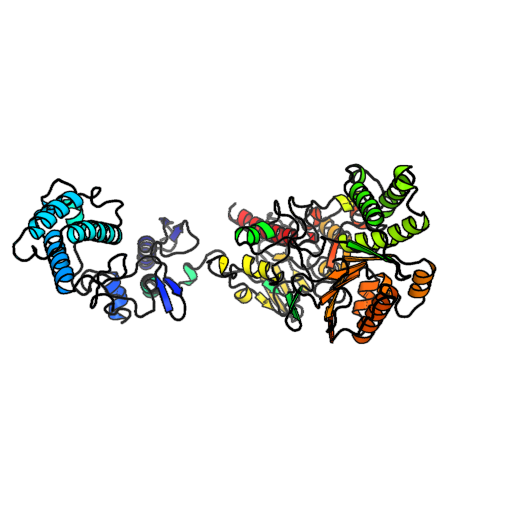OM 3179 O O . HIS A 1 400 ? -3.239 -14.768 6.632 1.00 85.62 400 HIS A O 1
ATOM 3185 N N . PRO A 1 401 ? -3.921 -15.804 4.755 1.00 79.69 401 PRO A N 1
ATOM 3186 C CA . PRO A 1 401 ? -4.021 -17.132 5.371 1.00 79.69 401 PRO A CA 1
ATOM 3187 C C . PRO A 1 401 ? -2.760 -17.571 6.125 1.00 79.69 401 PRO A C 1
ATOM 3189 O O . PRO A 1 401 ? -2.841 -18.303 7.103 1.00 79.69 401 PRO A O 1
ATOM 3192 N N . ALA A 1 402 ? -1.590 -17.090 5.695 1.00 78.88 402 ALA A N 1
ATOM 3193 C CA . ALA A 1 402 ? -0.313 -17.410 6.331 1.00 78.88 402 ALA A CA 1
ATOM 3194 C C . ALA A 1 402 ? -0.098 -16.767 7.719 1.00 78.88 402 ALA A C 1
ATOM 3196 O O . ALA A 1 402 ? 0.832 -17.170 8.405 1.00 78.88 402 ALA A O 1
ATOM 3197 N N . GLN A 1 403 ? -0.907 -15.781 8.133 1.00 78.44 403 GLN A N 1
ATOM 3198 C CA . GLN A 1 403 ? -0.782 -15.158 9.462 1.00 78.44 403 GLN A CA 1
ATOM 3199 C C . GLN A 1 403 ? -1.458 -15.976 10.570 1.00 78.44 403 GLN A C 1
ATOM 3201 O O . GLN A 1 403 ? -1.089 -15.823 11.726 1.00 78.44 403 GLN A O 1
ATOM 3206 N N . ASN A 1 404 ? -2.427 -16.838 10.228 1.00 74.94 404 ASN A N 1
ATOM 3207 C CA . ASN A 1 404 ? -3.242 -17.587 11.196 1.00 74.94 404 ASN A CA 1
ATOM 3208 C C . ASN A 1 404 ? -3.797 -16.708 12.344 1.00 74.94 404 ASN A C 1
ATOM 3210 O O . ASN A 1 404 ? -3.846 -17.118 13.501 1.00 74.94 404 ASN A O 1
ATOM 3214 N N . ASP A 1 405 ? -4.183 -15.476 12.010 1.00 69.25 405 ASP A N 1
ATOM 3215 C CA . ASP A 1 405 ? -4.671 -14.458 12.939 1.00 69.25 405 ASP A CA 1
ATOM 3216 C C . ASP A 1 405 ? -6.186 -14.256 12.801 1.00 69.25 405 ASP A C 1
ATOM 3218 O O . ASP A 1 405 ? -6.796 -14.622 11.795 1.00 69.25 405 ASP A O 1
ATOM 3222 N N . VAL A 1 406 ? -6.799 -13.603 13.794 1.00 73.56 406 VAL A N 1
ATOM 3223 C CA . VAL A 1 406 ? -8.188 -13.134 13.691 1.00 73.56 406 VAL A CA 1
ATOM 3224 C C . VAL A 1 406 ? -8.253 -11.935 12.732 1.00 73.56 406 VAL A C 1
ATOM 3226 O O . VAL A 1 406 ? -7.631 -10.905 13.017 1.00 73.56 406 VAL A O 1
ATOM 3229 N N . PRO A 1 407 ? -9.029 -12.014 11.633 1.00 78.50 407 PRO A N 1
ATOM 3230 C CA . PRO A 1 407 ? -9.164 -10.906 10.698 1.00 78.50 407 PRO A CA 1
ATOM 3231 C C . PRO A 1 407 ? -9.749 -9.649 11.340 1.00 78.50 407 PRO A C 1
ATOM 3233 O O . PRO A 1 407 ? -10.755 -9.705 12.049 1.00 78.50 407 PRO A O 1
ATOM 3236 N N . ILE A 1 408 ? -9.183 -8.492 11.001 1.00 77.75 408 ILE A N 1
ATOM 3237 C CA . ILE A 1 408 ? -9.734 -7.185 11.355 1.00 77.75 408 ILE A CA 1
ATOM 3238 C C . ILE A 1 408 ? -10.851 -6.856 10.349 1.00 77.75 408 ILE A C 1
ATOM 3240 O O . ILE A 1 408 ? -10.589 -6.758 9.141 1.00 77.75 408 ILE A O 1
ATOM 3244 N N . PRO A 1 409 ? -12.112 -6.686 10.788 1.00 80.06 409 PRO A N 1
ATOM 3245 C CA . PRO A 1 409 ? -13.240 -6.454 9.892 1.00 80.06 409 PRO A CA 1
ATOM 3246 C C . PRO A 1 409 ? -13.349 -4.967 9.516 1.00 80.06 409 PRO A C 1
ATOM 3248 O O . PRO A 1 409 ? -14.338 -4.317 9.841 1.00 80.06 409 PRO A O 1
ATOM 3251 N N . VAL A 1 410 ? -12.327 -4.418 8.849 1.00 80.00 410 VAL A N 1
ATOM 3252 C CA . VAL A 1 410 ? -12.214 -2.982 8.520 1.00 80.00 410 VAL A CA 1
ATOM 3253 C C . VAL A 1 410 ? -13.463 -2.423 7.823 1.00 80.00 410 VAL A C 1
ATOM 3255 O O . VAL A 1 410 ? -13.869 -1.299 8.109 1.00 80.00 410 VAL A O 1
ATOM 3258 N N . GLU A 1 411 ? -14.140 -3.204 6.976 1.00 83.44 411 GLU A N 1
ATOM 3259 C CA . GLU A 1 411 ? -15.365 -2.781 6.284 1.00 83.44 411 GLU A CA 1
ATOM 3260 C C . GLU A 1 411 ? -16.515 -2.484 7.245 1.00 83.44 411 GLU A C 1
ATOM 3262 O O . GLU A 1 411 ? -17.339 -1.634 6.930 1.00 83.44 411 GLU A O 1
ATOM 3267 N N . LYS A 1 412 ? -16.572 -3.121 8.424 1.00 82.00 412 LYS A N 1
ATOM 3268 C CA . LYS A 1 412 ? -17.603 -2.810 9.430 1.00 82.00 412 LYS A CA 1
ATOM 3269 C C . LYS A 1 412 ? -17.474 -1.384 9.961 1.00 82.00 412 LYS A C 1
ATOM 3271 O O . LYS A 1 412 ? -18.476 -0.790 10.337 1.00 82.00 412 LYS A O 1
ATOM 3276 N N . PHE A 1 413 ? -16.255 -0.851 9.971 1.00 84.31 413 PHE A N 1
ATOM 3277 C CA . PHE A 1 413 ? -15.958 0.515 10.396 1.00 84.31 413 PHE A CA 1
ATOM 3278 C C . PHE A 1 413 ? -15.922 1.491 9.213 1.00 84.31 413 PHE A C 1
ATOM 3280 O O . PHE A 1 413 ? -15.823 2.695 9.423 1.00 84.31 413 PHE A O 1
ATOM 3287 N N . THR A 1 414 ? -15.993 1.002 7.969 1.00 85.19 414 THR A N 1
ATOM 3288 C CA . THR A 1 414 ? -15.812 1.823 6.767 1.00 85.19 414 THR A CA 1
ATOM 3289 C C . THR A 1 414 ? -17.144 2.222 6.149 1.00 85.19 414 THR A C 1
ATOM 3291 O O . THR A 1 414 ? -17.943 1.383 5.738 1.00 85.19 414 THR A O 1
ATOM 3294 N N . LYS A 1 415 ? -17.353 3.528 5.998 1.00 90.88 415 LYS A N 1
ATOM 3295 C CA . LYS A 1 415 ? -18.455 4.115 5.237 1.00 90.88 415 LYS A CA 1
ATOM 3296 C C . LYS A 1 415 ? -17.923 4.566 3.879 1.00 90.88 415 LYS A C 1
ATOM 3298 O O . LYS A 1 415 ? -17.149 5.515 3.789 1.00 90.88 415 LYS A O 1
ATOM 3303 N N . PHE A 1 416 ? -18.336 3.859 2.830 1.00 93.56 416 PHE A N 1
ATOM 3304 C CA . PHE A 1 416 ? -17.924 4.116 1.449 1.00 93.56 416 PHE A CA 1
ATOM 3305 C C . PHE A 1 416 ? -18.683 5.281 0.808 1.00 93.56 416 PHE A C 1
ATOM 3307 O O . PHE A 1 416 ? -19.794 5.621 1.217 1.00 93.56 416 PHE A O 1
ATOM 3314 N N . ASN A 1 417 ? -18.108 5.830 -0.263 1.00 93.81 417 ASN A N 1
ATOM 3315 C CA . ASN A 1 417 ? -18.613 6.987 -1.005 1.00 93.81 417 ASN A CA 1
ATOM 3316 C C . ASN A 1 417 ? -18.777 8.252 -0.140 1.00 93.81 417 ASN A C 1
ATOM 3318 O O . ASN A 1 417 ? -19.616 9.107 -0.425 1.00 93.81 417 ASN A O 1
ATOM 3322 N N . LYS A 1 418 ? -17.966 8.389 0.915 1.00 96.69 418 LYS A N 1
ATOM 3323 C CA . LYS A 1 418 ? -17.977 9.515 1.856 1.00 96.69 418 LYS A CA 1
ATOM 3324 C C . LYS A 1 418 ? -16.844 10.489 1.558 1.00 96.69 418 LYS A C 1
ATOM 3326 O O . LYS A 1 418 ? -15.788 10.462 2.181 1.00 96.69 418 LYS A O 1
ATOM 3331 N N . PHE A 1 419 ? -17.058 11.360 0.572 1.00 96.12 419 PHE A N 1
ATOM 3332 C CA . PHE A 1 419 ? -16.123 12.451 0.293 1.00 96.12 419 PHE A CA 1
ATOM 3333 C C . PHE A 1 419 ? -16.285 13.554 1.346 1.00 96.12 419 PHE A C 1
ATOM 3335 O O . PHE A 1 419 ? -17.304 14.242 1.360 1.00 96.12 419 PHE A O 1
ATOM 3342 N N . VAL A 1 420 ? -15.297 13.727 2.223 1.00 97.75 420 VAL A N 1
ATOM 3343 C CA . VAL A 1 420 ? -15.311 14.754 3.276 1.00 97.75 420 VAL A CA 1
ATOM 3344 C C . VAL A 1 420 ? -15.100 16.143 2.672 1.00 97.75 420 VAL A C 1
ATOM 3346 O O . VAL A 1 420 ? -14.098 16.391 2.006 1.00 97.75 420 VAL A O 1
ATOM 3349 N N . THR A 1 421 ? -16.032 17.061 2.924 1.00 97.19 421 THR A N 1
ATOM 3350 C CA . THR A 1 421 ? -15.997 18.443 2.415 1.00 97.19 421 THR A CA 1
ATOM 3351 C C . THR A 1 421 ? -15.635 19.465 3.482 1.00 97.19 421 THR A C 1
ATOM 3353 O O . THR A 1 421 ? -15.147 20.540 3.135 1.00 97.19 421 THR A O 1
ATOM 3356 N N . ASN A 1 422 ? -15.853 19.151 4.762 1.00 98.25 422 ASN A N 1
ATOM 3357 C CA . ASN A 1 422 ? -15.499 20.015 5.882 1.00 98.25 422 ASN A CA 1
ATOM 3358 C C . ASN A 1 422 ? -15.252 19.204 7.161 1.00 98.25 422 ASN A C 1
ATOM 3360 O O . ASN A 1 422 ? -15.973 18.254 7.453 1.00 98.25 422 ASN A O 1
ATOM 3364 N N . ILE A 1 423 ? -14.256 19.617 7.935 1.00 97.38 423 ILE A N 1
ATOM 3365 C CA . ILE A 1 423 ? -13.978 19.167 9.292 1.00 97.38 423 ILE A CA 1
ATOM 3366 C C . ILE A 1 423 ? -14.047 20.408 10.175 1.00 97.38 423 ILE A C 1
ATOM 3368 O O . ILE A 1 423 ? -13.160 21.271 10.139 1.00 97.38 423 ILE A O 1
ATOM 3372 N N . SER A 1 424 ? -15.125 20.499 10.944 1.00 94.00 424 SER A N 1
ATOM 3373 C CA . SER A 1 424 ? -15.326 21.537 11.941 1.00 94.00 424 SER A CA 1
ATOM 3374 C C . SER A 1 424 ? -14.751 21.075 13.275 1.00 94.00 424 SER A C 1
ATOM 3376 O O . SER A 1 424 ? -15.152 20.044 13.807 1.00 94.00 424 SER A O 1
ATOM 3378 N N . TRP A 1 425 ? -13.795 21.824 13.810 1.00 87.00 425 TRP A N 1
ATOM 3379 C CA . TRP A 1 425 ? -13.120 21.552 15.074 1.00 87.00 425 TRP A CA 1
ATOM 3380 C C . TRP A 1 425 ? -13.098 22.843 15.896 1.00 87.00 425 TRP A C 1
ATOM 3382 O O . TRP A 1 425 ? -12.926 23.925 15.349 1.00 87.00 425 TRP A O 1
ATOM 3392 N N . TYR A 1 426 ? -13.325 22.776 17.204 1.00 77.81 426 TYR A N 1
ATOM 3393 C CA . TYR A 1 426 ? -13.360 23.969 18.055 1.00 77.81 426 TYR A CA 1
ATOM 3394 C C . TYR A 1 426 ? -12.231 23.920 19.079 1.00 77.81 426 TYR A C 1
ATOM 3396 O O . TYR A 1 426 ? -11.791 22.849 19.484 1.00 77.81 426 TYR A O 1
ATOM 3404 N N . ASN A 1 427 ? -11.765 25.093 19.511 1.00 64.56 427 ASN A N 1
ATOM 3405 C CA . ASN A 1 427 ? -10.704 25.177 20.514 1.00 64.56 427 ASN A CA 1
ATOM 3406 C C . ASN A 1 427 ? -11.177 24.848 21.938 1.00 64.56 427 ASN A C 1
ATOM 3408 O O . ASN A 1 427 ? -10.311 24.685 22.782 1.00 64.56 427 ASN A O 1
ATOM 3412 N N . GLY A 1 428 ? -12.486 24.762 22.208 1.00 62.03 428 GLY A N 1
ATOM 3413 C CA . GLY A 1 428 ? -13.022 24.495 23.549 1.00 62.03 428 GLY A CA 1
ATOM 3414 C C . GLY A 1 428 ? -13.309 23.007 23.824 1.00 62.03 428 GLY A C 1
ATOM 3415 O O . GLY A 1 428 ? -13.565 22.267 22.873 1.00 62.03 428 GLY A O 1
ATOM 3416 N N . PRO A 1 429 ? -13.313 22.576 25.101 1.00 58.03 429 PRO A N 1
ATOM 3417 C CA . PRO A 1 429 ? -13.463 21.170 25.508 1.00 58.03 429 PRO A CA 1
ATOM 3418 C C . PRO A 1 429 ? -14.848 20.562 25.236 1.00 58.03 429 PRO A C 1
ATOM 3420 O O . PRO A 1 429 ? -14.957 19.353 25.049 1.00 58.03 429 PRO A O 1
ATOM 3423 N N . ASP A 1 430 ? -15.899 21.387 25.170 1.00 64.81 430 ASP A N 1
ATOM 3424 C CA . ASP A 1 430 ? -17.290 20.916 25.268 1.00 64.81 430 ASP A CA 1
ATOM 3425 C C . ASP A 1 430 ? -17.999 20.673 23.922 1.00 64.81 430 ASP A C 1
ATOM 3427 O O . ASP A 1 430 ? -19.211 20.451 23.896 1.00 64.81 430 ASP A O 1
ATOM 3431 N N . ARG A 1 431 ? -17.295 20.749 22.781 1.00 71.81 431 ARG A N 1
ATOM 3432 C CA . ARG A 1 431 ? -17.897 20.467 21.462 1.00 71.81 431 ARG A CA 1
ATOM 3433 C C . ARG A 1 431 ? -17.164 19.361 20.706 1.00 71.81 431 ARG A C 1
ATOM 3435 O O . ARG A 1 431 ? -15.955 19.488 20.501 1.00 71.81 431 ARG A O 1
ATOM 3442 N N . PRO A 1 432 ? -17.881 18.329 20.220 1.00 78.50 432 PRO A N 1
ATOM 3443 C CA . PRO A 1 432 ? -17.285 17.313 19.365 1.00 78.50 432 PRO A CA 1
ATOM 3444 C C . PRO A 1 432 ? -16.832 17.923 18.033 1.00 78.50 432 PRO A C 1
ATOM 3446 O O . PRO A 1 432 ? -17.394 18.916 17.557 1.00 78.50 432 PRO A O 1
ATOM 3449 N N . LEU A 1 433 ? -15.813 17.318 17.418 1.00 90.50 433 LEU A N 1
ATOM 3450 C CA . LEU A 1 433 ? -15.481 17.612 16.029 1.00 90.50 433 LEU A CA 1
ATOM 3451 C C . LEU A 1 433 ? -16.611 17.092 15.146 1.00 90.50 433 LEU A C 1
ATOM 3453 O O . LEU A 1 433 ? -17.119 16.003 15.393 1.00 90.50 433 LEU A O 1
ATOM 3457 N N . VAL A 1 434 ? -16.955 17.829 14.092 1.00 94.75 434 VAL A N 1
ATOM 3458 C CA . VAL A 1 434 ? -17.984 17.427 13.127 1.00 94.75 434 VAL A CA 1
ATOM 3459 C C . VAL A 1 434 ? -17.364 17.303 11.744 1.00 94.75 434 VAL A C 1
ATOM 3461 O O . VAL A 1 434 ? -16.879 18.281 11.171 1.00 94.75 434 VAL A O 1
ATOM 3464 N N . VAL A 1 435 ? -17.406 16.099 11.182 1.00 97.00 435 VAL A N 1
ATOM 3465 C CA . VAL A 1 435 ? -16.961 15.800 9.821 1.00 97.00 435 VAL A CA 1
ATOM 3466 C C . VAL A 1 435 ? -18.175 15.760 8.900 1.00 97.00 435 VAL A C 1
ATOM 3468 O O . VAL A 1 435 ? -19.052 14.914 9.054 1.00 97.00 435 VAL A O 1
ATOM 3471 N N . THR A 1 436 ? -18.230 16.676 7.937 1.00 98.00 436 THR A N 1
ATOM 3472 C CA . THR A 1 436 ? -19.312 16.787 6.951 1.00 98.00 436 THR A CA 1
ATOM 3473 C C . THR A 1 436 ? -18.877 16.192 5.615 1.00 98.00 436 THR A C 1
ATOM 3475 O O . THR A 1 436 ? -17.803 16.510 5.098 1.00 98.00 436 THR A O 1
ATOM 3478 N N . CYS A 1 437 ? -19.727 15.338 5.049 1.00 97.75 437 CYS A N 1
ATOM 3479 C CA . CYS A 1 437 ? -19.536 14.709 3.746 1.00 97.75 437 CYS A CA 1
ATOM 3480 C C . CYS A 1 437 ? -20.316 15.436 2.639 1.00 97.75 437 CYS A C 1
ATOM 3482 O O . CYS A 1 437 ? -21.281 16.155 2.891 1.00 97.75 437 CYS A O 1
ATOM 3484 N N . ALA A 1 438 ? -19.913 15.222 1.385 1.00 96.06 438 ALA A N 1
ATOM 3485 C CA . ALA A 1 438 ? -20.522 15.834 0.202 1.00 96.06 438 ALA A CA 1
ATOM 3486 C C . ALA A 1 438 ? -22.001 15.462 -0.001 1.00 96.06 438 ALA A C 1
ATOM 3488 O O . ALA A 1 438 ? -22.736 16.217 -0.629 1.00 96.06 438 ALA A O 1
ATOM 3489 N N . ASP A 1 439 ? -22.434 14.315 0.522 1.00 94.31 439 ASP A N 1
ATOM 3490 C CA . ASP A 1 439 ? -23.828 13.864 0.497 1.00 94.31 439 ASP A CA 1
ATOM 3491 C C . ASP A 1 439 ? -24.670 14.422 1.660 1.00 94.31 439 ASP A C 1
ATOM 3493 O O . ASP A 1 439 ? -25.833 14.056 1.816 1.00 94.31 439 ASP A O 1
ATOM 3497 N N . GLY A 1 440 ? -24.089 15.309 2.471 1.00 96.69 440 GLY A N 1
ATOM 3498 C CA . GLY A 1 440 ? -24.743 15.961 3.599 1.00 96.69 440 GLY A CA 1
ATOM 3499 C C . GLY A 1 440 ? -24.663 15.190 4.915 1.00 96.69 440 GLY A C 1
ATOM 3500 O O . GLY A 1 440 ? -25.114 15.723 5.927 1.00 96.69 440 GLY A O 1
ATOM 3501 N N . THR A 1 441 ? -24.086 13.978 4.960 1.00 96.06 441 THR A N 1
ATOM 3502 C CA . THR A 1 441 ? -23.958 13.266 6.241 1.00 96.06 441 THR A CA 1
ATOM 3503 C C . THR A 1 441 ? -22.913 13.906 7.144 1.00 96.06 441 THR A C 1
ATOM 3505 O O . THR A 1 441 ? -21.874 14.384 6.683 1.00 96.06 441 THR A O 1
ATOM 3508 N N . GLN A 1 442 ? -23.188 13.887 8.447 1.00 95.62 442 GLN A N 1
ATOM 3509 C CA . GLN A 1 442 ? -22.316 14.426 9.483 1.00 95.62 442 GLN A CA 1
ATOM 3510 C C . GLN A 1 442 ? -21.917 13.333 10.471 1.00 95.62 442 GLN A C 1
ATOM 3512 O O . GLN A 1 442 ? -22.706 12.434 10.762 1.00 95.62 442 GLN A O 1
ATOM 3517 N N . HIS A 1 443 ? -20.678 13.412 10.947 1.00 92.12 443 HIS A N 1
ATOM 3518 C CA . HIS A 1 443 ? -20.064 12.430 11.832 1.00 92.12 443 HIS A CA 1
ATOM 3519 C C . HIS A 1 443 ? -19.353 13.157 12.967 1.00 92.12 443 HIS A C 1
ATOM 3521 O O . HIS A 1 443 ? -18.496 14.005 12.710 1.00 92.12 443 HIS A O 1
ATOM 3527 N N . GLU A 1 444 ? -19.714 12.837 14.205 1.00 91.25 444 GLU A N 1
ATOM 3528 C CA . GLU A 1 444 ? -19.079 13.411 15.388 1.00 91.25 444 GLU A CA 1
ATOM 3529 C C . GLU A 1 444 ? -17.885 12.566 15.833 1.00 91.25 444 GLU A C 1
ATOM 3531 O O . GLU A 1 444 ? -17.938 11.337 15.802 1.00 91.25 444 GLU A O 1
ATOM 3536 N N . ALA A 1 445 ? -16.801 13.221 16.248 1.00 89.50 445 ALA A N 1
ATOM 3537 C CA . ALA A 1 445 ? -15.605 12.539 16.724 1.00 89.50 445 ALA A CA 1
ATOM 3538 C C . ALA A 1 445 ? -14.862 13.341 17.799 1.00 89.50 445 ALA A C 1
ATOM 3540 O O . ALA A 1 445 ? -14.903 14.570 17.840 1.00 89.50 445 ALA A O 1
ATOM 3541 N N . ALA A 1 446 ? -14.126 12.628 18.653 1.00 87.25 446 ALA A N 1
ATOM 3542 C CA . ALA A 1 446 ? -13.187 13.221 19.605 1.00 87.25 446 ALA A CA 1
ATOM 3543 C C . ALA A 1 446 ? -11.825 13.555 18.968 1.00 87.25 446 ALA A C 1
ATOM 3545 O O . ALA A 1 446 ? -11.145 14.477 19.416 1.00 87.25 446 ALA A O 1
ATOM 3546 N N . HIS A 1 447 ? -11.450 12.798 17.935 1.00 90.69 447 HIS A N 1
ATOM 3547 C CA . HIS A 1 447 ? -10.194 12.890 17.196 1.00 90.69 447 HIS A CA 1
ATOM 3548 C C . HIS A 1 447 ? -10.464 12.594 15.719 1.00 90.69 447 HIS A C 1
ATOM 3550 O O . HIS A 1 447 ? -11.285 11.731 15.412 1.00 90.69 447 HIS A O 1
ATOM 3556 N N . VAL A 1 448 ? -9.752 13.251 14.801 1.00 95.81 448 VAL A N 1
ATOM 3557 C CA . VAL A 1 448 ? -9.807 12.931 13.366 1.00 95.81 448 VAL A CA 1
ATOM 3558 C C . VAL A 1 448 ? -8.395 12.720 12.827 1.00 95.81 448 VAL A C 1
ATOM 3560 O O . VAL A 1 448 ? -7.569 13.629 12.876 1.00 95.81 448 VAL A O 1
ATOM 3563 N N . ILE A 1 449 ? -8.125 11.539 12.263 1.00 97.81 449 ILE A N 1
ATOM 3564 C CA . ILE A 1 449 ? -6.912 11.276 11.476 1.00 97.81 449 ILE A CA 1
ATOM 3565 C C . ILE A 1 449 ? -7.230 11.543 10.002 1.00 97.81 449 ILE A C 1
ATOM 3567 O O . ILE A 1 449 ? -8.012 10.831 9.376 1.00 97.81 449 ILE A O 1
ATOM 3571 N N . VAL A 1 450 ? -6.603 12.566 9.432 1.00 98.31 450 VAL A N 1
ATOM 3572 C CA . VAL A 1 450 ? -6.723 12.923 8.018 1.00 98.31 450 VAL A CA 1
ATOM 3573 C C . VAL A 1 450 ? -5.675 12.154 7.219 1.00 98.31 450 VAL A C 1
ATOM 3575 O O . VAL A 1 450 ? -4.477 12.394 7.363 1.00 98.31 450 VAL A O 1
ATOM 3578 N N . THR A 1 451 ? -6.134 11.248 6.356 1.00 97.81 451 THR A N 1
ATOM 3579 C CA . THR A 1 451 ? -5.293 10.441 5.447 1.00 97.81 451 THR A CA 1
ATOM 3580 C C . THR A 1 451 ? -5.497 10.785 3.970 1.00 97.81 451 THR A C 1
ATOM 3582 O O . THR A 1 451 ? -4.932 10.137 3.085 1.00 97.81 451 THR A O 1
ATOM 3585 N N . SER A 1 452 ? -6.311 11.809 3.682 1.00 96.44 452 SER A N 1
ATOM 3586 C CA . SER A 1 452 ? -6.561 12.290 2.323 1.00 96.44 452 SER A CA 1
ATOM 3587 C C . SER A 1 452 ? -5.256 12.685 1.639 1.00 96.44 452 SER A C 1
ATOM 3589 O O . SER A 1 452 ? -4.367 13.273 2.259 1.00 96.44 452 SER A O 1
ATOM 3591 N N . SER A 1 453 ? -5.146 12.406 0.337 1.00 97.25 453 SER A N 1
ATOM 3592 C CA . SER A 1 453 ? -3.944 12.782 -0.402 1.00 97.25 453 SER A CA 1
ATOM 3593 C C . SER A 1 453 ? -3.680 14.285 -0.308 1.00 97.25 453 SER A C 1
ATOM 3595 O O . SER A 1 453 ? -4.605 15.096 -0.376 1.00 97.25 453 SER A O 1
ATOM 3597 N N . ILE A 1 454 ? -2.400 14.661 -0.250 1.00 97.12 454 ILE A N 1
ATOM 3598 C CA . ILE A 1 454 ? -1.967 16.059 -0.269 1.00 97.12 454 ILE A CA 1
ATOM 3599 C C . ILE A 1 454 ? -2.564 16.855 -1.442 1.00 97.12 454 ILE A C 1
ATOM 3601 O O . ILE A 1 454 ? -2.792 18.051 -1.305 1.00 97.12 454 ILE A O 1
ATOM 3605 N N . GLY A 1 455 ? -2.888 16.206 -2.565 1.00 97.56 455 GLY A N 1
ATOM 3606 C CA . GLY A 1 455 ? -3.545 16.836 -3.713 1.00 97.56 455 GLY A CA 1
ATOM 3607 C C . GLY A 1 455 ? -4.983 17.254 -3.419 1.00 97.56 455 GLY A C 1
ATOM 3608 O O . GLY A 1 455 ? -5.372 18.380 -3.720 1.00 97.56 455 GLY A O 1
ATOM 3609 N N . VAL A 1 456 ? -5.746 16.389 -2.745 1.00 98.12 456 VAL A N 1
ATOM 3610 C CA . VAL A 1 456 ? -7.098 16.706 -2.258 1.00 98.12 456 VAL A CA 1
ATOM 3611 C C . VAL A 1 456 ? -7.035 17.829 -1.226 1.00 98.12 456 VAL A C 1
ATOM 3613 O O . VAL A 1 456 ? -7.825 18.770 -1.290 1.00 98.12 456 VAL A O 1
ATOM 3616 N N . LEU A 1 457 ? -6.055 17.781 -0.317 1.00 98.19 457 LEU A N 1
ATOM 3617 C CA . LEU A 1 457 ? -5.845 18.834 0.678 1.00 98.19 457 LEU A CA 1
ATOM 3618 C C . LEU A 1 457 ? -5.490 20.179 0.040 1.00 98.19 457 LEU A C 1
ATOM 3620 O O . LEU A 1 457 ? -5.996 21.204 0.482 1.00 98.19 457 LEU A O 1
ATOM 3624 N N . LYS A 1 458 ? -4.655 20.194 -1.004 1.00 97.62 458 LYS A N 1
ATOM 3625 C CA . LYS A 1 458 ? -4.321 21.407 -1.767 1.00 97.62 458 LYS A CA 1
ATOM 3626 C C . LYS A 1 458 ? -5.553 22.026 -2.412 1.00 97.62 458 LYS A C 1
ATOM 3628 O O . LYS A 1 458 ? -5.759 23.230 -2.283 1.00 97.62 458 LYS A O 1
ATOM 3633 N N . GLU A 1 459 ? -6.355 21.207 -3.089 1.00 97.69 459 GLU A N 1
ATOM 3634 C CA . GLU A 1 459 ? -7.560 21.657 -3.788 1.00 97.69 459 GLU A CA 1
ATOM 3635 C C . GLU A 1 459 ? -8.619 22.193 -2.812 1.00 97.69 459 GLU A C 1
ATOM 3637 O O . GLU A 1 459 ? -9.244 23.217 -3.081 1.00 97.69 459 GLU A O 1
ATOM 3642 N N . ASN A 1 460 ? -8.772 21.553 -1.649 1.00 97.62 460 ASN A N 1
ATOM 3643 C CA . ASN A 1 460 ? -9.856 21.835 -0.705 1.00 97.62 460 ASN A CA 1
ATOM 3644 C C . ASN A 1 460 ? -9.409 22.616 0.542 1.00 97.62 460 ASN A C 1
ATOM 3646 O O . ASN A 1 460 ? -10.203 22.804 1.460 1.00 97.62 460 ASN A O 1
ATOM 3650 N N . LEU A 1 461 ? -8.169 23.122 0.598 1.00 96.62 461 LEU A N 1
ATOM 3651 C CA . LEU A 1 461 ? -7.604 23.763 1.798 1.00 96.62 461 LEU A CA 1
ATOM 3652 C C . LEU A 1 461 ? -8.501 24.873 2.368 1.00 96.62 461 LEU A C 1
ATOM 3654 O O . LEU A 1 461 ? -8.615 25.029 3.581 1.00 96.62 461 LEU A O 1
ATOM 3658 N N . ARG A 1 462 ? -9.145 25.643 1.486 1.00 95.94 462 ARG A N 1
ATOM 3659 C CA . ARG A 1 462 ? -9.996 26.778 1.870 1.00 95.94 462 ARG A CA 1
ATOM 3660 C C . ARG A 1 462 ? -11.310 26.361 2.530 1.00 95.94 462 ARG A C 1
ATOM 3662 O O . ARG A 1 462 ? -11.854 27.150 3.291 1.00 95.94 462 ARG A O 1
ATOM 3669 N N . THR A 1 463 ? -11.823 25.171 2.241 1.00 96.19 463 THR A N 1
ATOM 3670 C CA . THR A 1 463 ? -13.178 24.741 2.633 1.00 96.19 463 THR A CA 1
ATOM 3671 C C . THR A 1 463 ? -13.176 23.550 3.584 1.00 96.19 463 THR A C 1
ATOM 3673 O O . THR A 1 463 ? -14.084 23.428 4.401 1.00 96.19 463 THR A O 1
ATOM 3676 N N . MET A 1 464 ? -12.142 22.707 3.532 1.00 97.38 464 MET A N 1
ATOM 3677 C CA . MET A 1 464 ? -12.092 21.435 4.251 1.00 97.38 464 MET A CA 1
ATOM 3678 C C . MET A 1 464 ? -11.908 21.574 5.763 1.00 97.38 464 MET A C 1
ATOM 3680 O O . MET A 1 464 ? -12.194 20.626 6.480 1.00 97.38 464 MET A O 1
ATOM 3684 N N . PHE A 1 465 ? -11.467 22.724 6.276 1.00 97.12 465 PHE A N 1
ATOM 3685 C CA . PHE A 1 465 ? -11.198 22.905 7.706 1.00 97.12 465 PHE A CA 1
ATOM 3686 C C . PHE A 1 465 ? -11.868 24.166 8.246 1.00 97.12 465 PHE A C 1
ATOM 3688 O O . PHE A 1 465 ? -11.775 25.245 7.652 1.00 97.12 465 PHE A O 1
ATOM 3695 N N . THR A 1 466 ? -12.548 24.040 9.384 1.00 94.75 466 THR A N 1
ATOM 3696 C CA . THR A 1 466 ? -13.176 25.161 10.093 1.00 94.75 466 THR A CA 1
ATOM 3697 C C . THR A 1 466 ? -12.909 25.040 11.597 1.00 94.75 466 THR A C 1
ATOM 3699 O O . THR A 1 466 ? -13.412 24.110 12.208 1.00 94.75 466 THR A O 1
ATOM 3702 N N . PRO A 1 467 ? -12.129 25.945 12.213 1.00 93.56 467 PRO A N 1
ATOM 3703 C CA . PRO A 1 467 ? -11.416 27.056 11.601 1.00 93.56 467 PRO A CA 1
ATOM 3704 C C . PRO A 1 467 ? -10.292 26.570 10.674 1.00 93.56 467 PRO A C 1
ATOM 3706 O O . PRO A 1 467 ? -9.980 25.380 10.574 1.00 93.56 467 PRO A O 1
ATOM 3709 N N . GLN A 1 468 ? -9.687 27.523 9.969 1.00 95.12 468 GLN A N 1
ATOM 3710 C CA . GLN A 1 468 ? -8.540 27.253 9.109 1.00 95.12 468 GLN A CA 1
ATOM 3711 C C . GLN A 1 468 ? -7.375 26.652 9.903 1.00 95.12 468 GLN A C 1
ATOM 3713 O O . GLN A 1 468 ? -7.125 27.019 11.052 1.00 95.12 468 GLN A O 1
ATOM 3718 N N . LEU A 1 469 ? -6.632 25.753 9.257 1.00 96.06 469 LEU A N 1
ATOM 3719 C CA . LEU A 1 469 ? -5.451 25.122 9.844 1.00 96.06 469 LEU A CA 1
ATOM 3720 C C . LEU A 1 469 ? -4.377 26.162 10.212 1.00 96.06 469 LEU A C 1
ATOM 3722 O O . LEU A 1 469 ? -4.280 27.202 9.552 1.00 96.06 469 LEU A O 1
ATOM 3726 N N . PRO A 1 470 ? -3.494 25.879 11.187 1.00 95.38 470 PRO A N 1
ATOM 3727 C CA . PRO A 1 470 ? -2.360 26.747 11.495 1.00 95.38 470 PRO A CA 1
ATOM 3728 C C . PRO A 1 470 ? -1.504 27.074 10.262 1.00 95.38 470 PRO A C 1
ATOM 3730 O O . PRO A 1 470 ? -1.310 26.235 9.377 1.00 95.38 470 PRO A O 1
ATOM 3733 N N . MET A 1 471 ? -0.922 28.278 10.218 1.00 96.94 471 MET A N 1
ATOM 3734 C CA . MET A 1 471 ? -0.157 28.762 9.055 1.00 96.94 471 MET A CA 1
ATOM 3735 C C . MET A 1 471 ? 0.981 27.824 8.632 1.00 96.94 471 MET A C 1
ATOM 3737 O O . MET A 1 471 ? 1.220 27.658 7.437 1.00 96.94 471 MET A O 1
ATOM 3741 N N . ALA A 1 472 ? 1.661 27.177 9.584 1.00 97.00 472 ALA A N 1
ATOM 3742 C CA . ALA A 1 472 ? 2.705 26.195 9.283 1.00 97.00 472 ALA A CA 1
ATOM 3743 C C . ALA A 1 472 ? 2.164 25.003 8.471 1.00 97.00 472 ALA A C 1
ATOM 3745 O O . ALA A 1 472 ? 2.795 24.579 7.505 1.00 97.00 472 ALA A O 1
ATOM 3746 N N . LYS A 1 473 ? 0.961 24.520 8.806 1.00 96.81 473 LYS A N 1
ATOM 3747 C CA . LYS A 1 473 ? 0.283 23.428 8.099 1.00 96.81 473 LYS A CA 1
ATOM 3748 C C . LYS A 1 473 ? -0.204 23.866 6.721 1.00 96.81 473 LYS A C 1
ATOM 3750 O O . LYS A 1 473 ? -0.001 23.154 5.745 1.00 96.81 473 LYS A O 1
ATOM 3755 N N . GLN A 1 474 ? -0.779 25.066 6.614 1.00 97.88 474 GLN A N 1
ATOM 3756 C CA . GLN A 1 474 ? -1.182 25.621 5.319 1.00 97.88 474 GLN A CA 1
ATOM 3757 C C . GLN A 1 474 ? 0.011 25.783 4.368 1.00 97.88 474 GLN A C 1
ATOM 3759 O O . GLN A 1 474 ? -0.106 25.488 3.179 1.00 97.88 474 GLN A O 1
ATOM 3764 N N . LYS A 1 475 ? 1.163 26.244 4.879 1.00 98.00 475 LYS A N 1
ATOM 3765 C CA . LYS A 1 475 ? 2.409 26.318 4.105 1.00 98.00 475 LYS A CA 1
ATOM 3766 C C . LYS A 1 475 ? 2.862 24.933 3.657 1.00 98.00 475 LYS A C 1
ATOM 3768 O O . LYS A 1 475 ? 3.177 24.799 2.483 1.00 98.00 475 LYS A O 1
ATOM 3773 N N . ALA A 1 476 ? 2.817 23.923 4.528 1.00 97.44 476 ALA A N 1
ATOM 3774 C CA . ALA A 1 476 ? 3.174 22.548 4.170 1.00 97.44 476 ALA A CA 1
ATOM 3775 C C . ALA A 1 476 ? 2.289 22.007 3.039 1.00 97.44 476 ALA A C 1
ATOM 3777 O O . ALA A 1 476 ? 2.805 21.558 2.017 1.00 97.44 476 ALA A O 1
ATOM 3778 N N . ILE A 1 477 ? 0.964 22.159 3.166 1.00 97.81 477 ILE A N 1
ATOM 3779 C CA . ILE A 1 477 ? -0.001 21.746 2.137 1.00 97.81 477 ILE A CA 1
ATOM 3780 C C . ILE A 1 477 ? 0.279 22.449 0.809 1.00 97.81 477 ILE A C 1
ATOM 3782 O O . ILE A 1 477 ? 0.244 21.818 -0.242 1.00 97.81 477 ILE A O 1
ATOM 3786 N N . LYS A 1 478 ? 0.608 23.744 0.823 1.00 96.50 478 LYS A N 1
ATOM 3787 C CA . LYS A 1 478 ? 0.945 24.495 -0.396 1.00 96.50 478 LYS A CA 1
ATOM 3788 C C . LYS A 1 478 ? 2.312 24.114 -0.972 1.00 96.50 478 LYS A C 1
ATOM 3790 O O . LYS A 1 478 ? 2.418 23.994 -2.187 1.00 96.50 478 LYS A O 1
ATOM 3795 N N . GLY A 1 479 ? 3.316 23.905 -0.125 1.00 94.88 479 GLY A N 1
ATOM 3796 C CA . GLY A 1 479 ? 4.716 23.741 -0.516 1.00 94.88 479 GLY A CA 1
ATOM 3797 C C . GLY A 1 479 ? 5.078 22.352 -1.025 1.00 94.88 479 GLY A C 1
ATOM 3798 O O . GLY A 1 479 ? 5.754 22.256 -2.044 1.00 94.88 479 GLY A O 1
ATOM 3799 N N . ILE A 1 480 ? 4.596 21.292 -0.363 1.00 94.19 480 ILE A N 1
ATOM 3800 C CA . ILE A 1 480 ? 4.876 19.902 -0.759 1.00 94.19 480 ILE A CA 1
ATOM 3801 C C . ILE A 1 48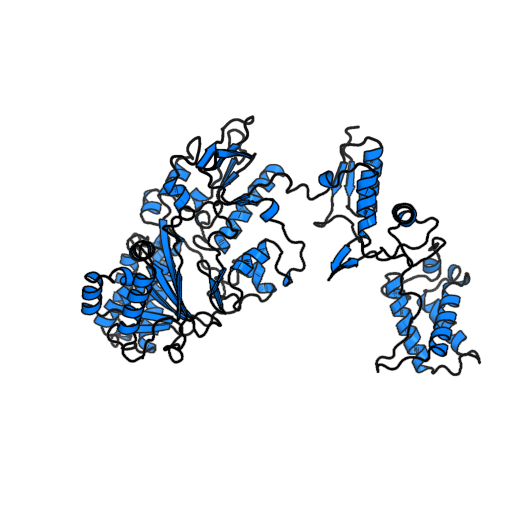0 ? 4.439 19.690 -2.207 1.00 94.19 480 ILE A C 1
ATOM 3803 O O . ILE A 1 480 ? 3.305 20.012 -2.557 1.00 94.19 480 ILE A O 1
ATOM 3807 N N . TYR A 1 481 ? 5.316 19.166 -3.054 1.00 93.06 481 TYR A N 1
ATOM 3808 C CA . TYR A 1 481 ? 4.972 18.878 -4.440 1.00 93.06 481 TYR A CA 1
ATOM 3809 C C . TYR A 1 481 ? 4.126 17.610 -4.529 1.00 93.06 481 TYR A C 1
ATOM 3811 O O . TYR A 1 481 ? 4.254 16.721 -3.690 1.00 93.06 481 TYR A O 1
ATOM 3819 N N . LEU A 1 482 ? 3.276 17.516 -5.548 1.00 94.69 482 LEU A N 1
ATOM 3820 C CA . LEU A 1 482 ? 2.567 16.286 -5.880 1.00 94.69 482 LEU A CA 1
ATOM 3821 C C . LEU A 1 482 ? 2.607 16.099 -7.390 1.00 94.69 482 LEU A C 1
ATOM 3823 O O . LEU A 1 482 ? 1.986 16.868 -8.123 1.00 94.69 482 LEU A O 1
ATOM 3827 N N . GLY A 1 483 ? 3.334 15.080 -7.834 1.00 93.56 483 GLY A N 1
ATOM 3828 C CA . GLY A 1 483 ? 3.488 14.807 -9.252 1.00 93.56 483 GLY A CA 1
ATOM 3829 C C . GLY A 1 483 ? 2.433 13.885 -9.828 1.00 93.56 483 GLY A C 1
ATOM 3830 O O . GLY A 1 483 ? 1.513 13.410 -9.159 1.00 93.56 483 GLY A O 1
ATOM 3831 N N . THR A 1 484 ? 2.605 13.616 -11.118 1.00 95.19 484 THR A N 1
ATOM 3832 C CA . THR A 1 484 ? 1.810 12.660 -11.885 1.00 95.19 484 THR A CA 1
ATOM 3833 C C . THR A 1 484 ? 2.722 11.570 -12.406 1.00 95.19 484 THR A C 1
ATOM 3835 O O . THR A 1 484 ? 3.638 11.852 -13.168 1.00 95.19 484 THR A O 1
ATOM 3838 N N . VAL A 1 485 ? 2.431 10.339 -12.011 1.00 96.06 485 VAL A N 1
ATOM 3839 C CA . VAL A 1 485 ? 3.053 9.121 -12.525 1.00 96.06 485 VAL A CA 1
ATOM 3840 C C . VAL A 1 485 ? 1.959 8.076 -12.687 1.00 96.06 485 VAL A C 1
ATOM 3842 O O . VAL A 1 485 ? 1.282 7.704 -11.726 1.00 96.06 485 VAL A O 1
ATOM 3845 N N . ASN A 1 486 ? 1.746 7.649 -13.922 1.00 95.88 486 ASN A N 1
ATOM 3846 C CA . ASN A 1 486 ? 0.729 6.704 -14.337 1.00 95.88 486 ASN A CA 1
ATOM 3847 C C . ASN A 1 486 ? 1.355 5.492 -15.011 1.00 95.88 486 ASN A C 1
ATOM 3849 O O . ASN A 1 486 ? 2.475 5.537 -15.510 1.00 95.88 486 ASN A O 1
ATOM 3853 N N . LYS A 1 487 ? 0.569 4.424 -15.093 1.00 96.38 487 LYS A N 1
ATOM 3854 C CA . LYS A 1 487 ? 0.924 3.212 -15.822 1.00 96.38 487 LYS A CA 1
ATOM 3855 C C . LYS A 1 487 ? -0.024 3.003 -16.980 1.00 96.38 487 LYS A C 1
ATOM 3857 O O . LYS A 1 487 ? -1.233 3.176 -16.825 1.00 96.38 487 LYS A O 1
ATOM 3862 N N . ILE A 1 488 ? 0.518 2.564 -18.108 1.00 98.06 488 ILE A N 1
ATOM 3863 C CA . ILE A 1 488 ? -0.240 2.034 -19.241 1.00 98.06 488 ILE A CA 1
ATOM 3864 C C . ILE A 1 488 ? 0.212 0.591 -19.436 1.00 98.06 488 ILE A C 1
ATOM 3866 O O . ILE A 1 488 ? 1.343 0.336 -19.837 1.00 98.06 488 ILE A O 1
ATOM 3870 N N . ILE A 1 489 ? -0.663 -0.358 -19.123 1.00 97.81 489 ILE A N 1
ATOM 3871 C CA . ILE A 1 489 ? -0.386 -1.791 -19.196 1.00 97.81 489 ILE A CA 1
ATOM 3872 C C . ILE A 1 489 ? -1.061 -2.348 -20.442 1.00 97.81 489 ILE A C 1
ATOM 3874 O O . ILE A 1 489 ? -2.262 -2.165 -20.648 1.00 97.81 489 ILE A O 1
ATOM 3878 N N . MET A 1 490 ? -0.289 -3.043 -21.268 1.00 97.81 490 MET A N 1
ATOM 3879 C CA . MET A 1 490 ? -0.720 -3.580 -22.553 1.00 97.81 490 MET A CA 1
ATOM 3880 C C . MET A 1 490 ? -0.455 -5.083 -22.615 1.00 97.81 490 MET A C 1
ATOM 3882 O O . MET A 1 490 ? 0.654 -5.532 -22.332 1.00 97.81 490 MET A O 1
ATOM 3886 N N . GLU A 1 491 ? -1.465 -5.858 -23.013 1.00 96.81 491 GLU A N 1
ATOM 3887 C CA . GLU A 1 491 ? -1.332 -7.297 -23.265 1.00 96.81 491 GLU A CA 1
ATOM 3888 C C . GLU A 1 491 ? -1.171 -7.564 -24.759 1.00 96.81 491 GLU A C 1
ATOM 3890 O O . GLU A 1 491 ? -1.976 -7.098 -25.565 1.00 96.81 491 GLU A O 1
ATOM 3895 N N . PHE A 1 492 ? -0.171 -8.359 -25.134 1.00 96.00 492 PHE A N 1
ATOM 3896 C CA . PHE A 1 492 ? 0.102 -8.717 -26.524 1.00 96.00 492 PHE A CA 1
ATOM 3897 C C . PHE A 1 492 ? -0.045 -10.222 -26.736 1.00 96.00 492 PHE A C 1
ATOM 3899 O O . PHE A 1 492 ? 0.468 -11.023 -25.959 1.00 96.00 492 PHE A O 1
ATOM 3906 N N . GLY A 1 493 ? -0.695 -10.615 -27.835 1.00 94.12 493 GLY A N 1
ATOM 3907 C CA . GLY A 1 493 ? -0.807 -12.029 -28.215 1.00 94.12 493 GLY A CA 1
ATOM 3908 C C . GLY A 1 493 ? 0.525 -12.627 -28.659 1.00 94.12 493 GLY A C 1
ATOM 3909 O O . GLY A 1 493 ? 0.809 -13.794 -28.399 1.00 94.12 493 GLY A O 1
ATOM 3910 N N . LYS A 1 494 ? 1.367 -11.805 -29.293 1.00 92.81 494 LYS A N 1
ATOM 3911 C CA . LYS A 1 494 ? 2.722 -12.162 -29.718 1.00 92.81 494 LYS A CA 1
ATOM 3912 C C . LYS A 1 494 ? 3.720 -11.127 -29.192 1.00 92.81 494 LYS A C 1
ATOM 3914 O O . LYS A 1 494 ? 3.971 -10.123 -29.856 1.00 92.81 494 LYS A O 1
ATOM 3919 N N . PRO A 1 495 ? 4.290 -11.341 -27.996 1.00 92.62 495 PRO A N 1
ATOM 3920 C CA . PRO A 1 495 ? 5.285 -10.432 -27.432 1.00 92.62 495 PRO A CA 1
ATOM 3921 C C . PRO A 1 495 ? 6.536 -10.366 -28.315 1.00 92.62 495 PRO A C 1
ATOM 3923 O O . PRO A 1 495 ? 7.196 -11.384 -28.533 1.00 92.62 495 PRO A O 1
ATOM 3926 N N . PHE A 1 496 ? 6.884 -9.174 -28.804 1.00 92.31 496 PHE A N 1
ATOM 3927 C CA . PHE A 1 496 ? 8.022 -8.965 -29.714 1.00 92.31 496 PHE A CA 1
ATOM 3928 C C . PHE A 1 496 ? 9.375 -8.845 -28.985 1.00 92.31 496 PHE A C 1
ATOM 3930 O O . PHE A 1 496 ? 10.434 -8.866 -29.612 1.00 92.31 496 PHE A O 1
ATOM 3937 N N . TRP A 1 497 ? 9.343 -8.724 -27.656 1.00 90.44 497 TRP A N 1
ATOM 3938 C CA . TRP A 1 497 ? 10.492 -8.421 -26.799 1.00 90.44 497 TRP A CA 1
ATOM 3939 C C . TRP A 1 497 ? 11.066 -9.633 -26.055 1.00 90.44 497 TRP A C 1
ATOM 3941 O O . TRP A 1 497 ? 11.911 -9.461 -25.178 1.00 90.44 497 TRP A O 1
ATOM 3951 N N . LYS A 1 498 ? 10.622 -10.864 -26.356 1.00 81.88 498 LYS A N 1
ATOM 3952 C CA . LYS A 1 498 ? 11.023 -12.071 -25.599 1.00 81.88 498 LYS A CA 1
ATOM 3953 C C . LYS A 1 498 ? 12.542 -12.249 -25.494 1.00 81.88 498 LYS A C 1
ATOM 3955 O O . LYS A 1 498 ? 13.022 -12.687 -24.458 1.00 81.88 498 LYS A O 1
ATOM 3960 N N . SER A 1 499 ? 13.283 -11.875 -26.537 1.00 79.44 499 SER A N 1
ATOM 3961 C CA . SER A 1 499 ? 14.748 -11.961 -26.593 1.00 79.44 499 SER A CA 1
ATOM 3962 C C . SER A 1 499 ? 15.474 -10.671 -26.178 1.00 79.44 499 SER A C 1
ATOM 3964 O O . SER A 1 499 ? 16.693 -10.598 -26.304 1.00 79.44 499 SER A O 1
ATOM 3966 N N . LEU A 1 500 ? 14.747 -9.625 -25.779 1.00 79.19 500 LEU A N 1
ATOM 3967 C CA . LEU A 1 500 ? 15.311 -8.335 -25.372 1.00 79.19 500 LEU A CA 1
ATOM 3968 C C . LEU A 1 500 ? 15.434 -8.279 -23.837 1.00 79.19 500 LEU A C 1
ATOM 3970 O O . LEU A 1 500 ? 14.884 -9.145 -23.152 1.00 79.19 500 LEU A O 1
ATOM 3974 N N . GLY A 1 501 ? 16.170 -7.296 -23.295 1.00 81.56 501 GLY A N 1
ATOM 3975 C CA . GLY A 1 501 ? 16.271 -7.042 -21.843 1.00 81.56 501 GLY A CA 1
ATOM 3976 C C . GLY A 1 501 ? 14.914 -6.827 -21.164 1.00 81.56 501 GLY A C 1
ATOM 3977 O O . GLY A 1 501 ? 13.883 -6.968 -21.808 1.00 81.56 501 GLY A O 1
ATOM 3978 N N . ASN A 1 502 ? 14.878 -6.548 -19.867 1.00 88.12 502 ASN A N 1
ATOM 3979 C CA . ASN A 1 502 ? 13.631 -6.495 -19.093 1.00 88.12 502 ASN A CA 1
ATOM 3980 C C . ASN A 1 502 ? 13.069 -5.071 -18.941 1.00 88.12 502 ASN A C 1
ATOM 3982 O O . ASN A 1 502 ? 11.849 -4.918 -18.846 1.00 88.12 502 ASN A O 1
ATOM 3986 N N . VAL A 1 503 ? 13.937 -4.058 -19.032 1.00 92.06 503 VAL A N 1
ATOM 3987 C CA . VAL A 1 503 ? 13.586 -2.631 -19.107 1.00 92.06 503 VAL A CA 1
ATOM 3988 C C . VAL A 1 503 ? 14.105 -2.043 -20.414 1.00 92.06 503 VAL A C 1
ATOM 3990 O O . VAL A 1 503 ? 15.225 -2.342 -20.835 1.00 92.06 503 VAL A O 1
ATOM 3993 N N . PHE A 1 504 ? 13.296 -1.197 -21.047 1.00 95.12 504 PHE A N 1
ATOM 3994 C CA . PHE A 1 504 ? 13.609 -0.502 -22.291 1.00 95.12 504 PHE A CA 1
ATOM 3995 C C . PHE A 1 504 ? 13.559 1.011 -22.071 1.00 95.12 504 PHE A C 1
ATOM 3997 O O . PHE A 1 504 ? 12.474 1.597 -22.021 1.00 95.12 504 PHE A O 1
ATOM 4004 N N . GLY A 1 505 ? 14.735 1.625 -21.949 1.00 95.31 505 GLY A N 1
ATOM 4005 C CA . GLY A 1 505 ? 14.896 3.074 -21.882 1.00 95.31 505 GLY A CA 1
ATOM 4006 C C . GLY A 1 505 ? 14.875 3.706 -23.272 1.00 95.31 505 GLY A C 1
ATOM 4007 O O . GLY A 1 505 ? 15.426 3.148 -24.225 1.00 95.31 505 GLY A O 1
ATOM 4008 N N . LEU A 1 506 ? 14.219 4.860 -23.394 1.00 95.69 506 LEU A N 1
ATOM 4009 C CA . LEU A 1 506 ? 13.960 5.522 -24.673 1.00 95.69 506 LEU A CA 1
ATOM 4010 C C . LEU A 1 506 ? 14.913 6.708 -24.883 1.00 95.69 506 LEU A C 1
ATOM 4012 O O . LEU A 1 506 ? 14.742 7.765 -24.282 1.00 95.69 506 LEU A O 1
ATOM 4016 N N . MET A 1 507 ? 15.907 6.549 -25.760 1.00 96.69 507 MET A N 1
ATOM 4017 C CA . MET A 1 507 ? 16.844 7.615 -26.135 1.00 96.69 507 MET A CA 1
ATOM 4018 C C . MET A 1 507 ? 16.456 8.234 -27.480 1.00 96.69 507 MET A C 1
ATOM 4020 O O . MET A 1 507 ? 16.583 7.613 -28.533 1.00 96.69 507 MET A O 1
ATOM 4024 N N . TRP A 1 508 ? 15.981 9.471 -27.479 1.00 97.06 508 TRP A N 1
ATOM 4025 C CA . TRP A 1 508 ? 15.552 10.119 -28.715 1.00 97.06 508 TRP A CA 1
ATOM 4026 C C . TRP A 1 508 ? 16.721 10.645 -29.551 1.00 97.06 508 TRP A C 1
ATOM 4028 O O . TRP A 1 508 ? 17.651 11.247 -29.024 1.00 97.06 508 TRP A O 1
ATOM 4038 N N . GLU A 1 509 ? 16.651 10.482 -30.871 1.00 97.19 509 GLU A N 1
ATOM 4039 C CA . GLU A 1 509 ? 17.377 11.355 -31.794 1.00 97.19 509 GLU A CA 1
ATOM 4040 C C . GLU A 1 509 ? 16.791 12.768 -31.739 1.00 97.19 509 GLU A C 1
ATOM 4042 O O . GLU A 1 509 ? 15.590 12.939 -31.520 1.00 97.19 509 GLU A O 1
ATOM 4047 N N . HIS A 1 510 ? 17.630 13.781 -31.959 1.00 94.88 510 HIS A N 1
ATOM 4048 C CA . HIS A 1 510 ? 17.219 15.176 -31.821 1.00 94.88 510 HIS A CA 1
ATOM 4049 C C . HIS A 1 510 ? 16.079 15.530 -32.786 1.00 94.88 510 HIS A C 1
ATOM 4051 O O . HIS A 1 510 ? 15.049 16.057 -32.372 1.00 94.88 510 HIS A O 1
ATOM 4057 N N . GLU A 1 511 ? 16.217 15.152 -34.056 1.00 96.38 511 GLU A N 1
ATOM 4058 C CA . GLU A 1 511 ? 15.224 15.419 -35.096 1.00 96.38 511 GLU A CA 1
ATOM 4059 C C . GLU A 1 511 ? 13.914 14.662 -34.843 1.00 96.38 511 GLU A C 1
ATOM 4061 O O . GLU A 1 511 ? 12.830 15.173 -35.117 1.00 96.38 511 GLU A O 1
ATOM 4066 N N . ASP A 1 512 ? 14.004 13.446 -34.299 1.00 97.56 512 ASP A N 1
ATOM 4067 C CA . ASP A 1 512 ? 12.838 12.627 -33.975 1.00 97.56 512 ASP A CA 1
ATOM 4068 C C . ASP A 1 512 ? 12.038 13.213 -32.804 1.00 97.56 512 ASP A C 1
ATOM 4070 O O . ASP A 1 512 ? 10.806 13.185 -32.832 1.00 97.56 512 ASP A O 1
ATOM 4074 N N . LEU A 1 513 ? 12.731 13.742 -31.790 1.00 96.56 513 LEU A N 1
ATOM 4075 C CA . LEU A 1 513 ? 12.116 14.396 -30.637 1.00 96.56 513 LEU A CA 1
ATOM 4076 C C . LEU A 1 513 ? 11.433 15.705 -31.035 1.00 96.56 513 LEU A C 1
ATOM 4078 O O . LEU A 1 513 ? 10.290 15.955 -30.656 1.00 96.56 513 LEU A O 1
ATOM 4082 N N . GLU A 1 514 ? 12.101 16.516 -31.853 1.00 96.94 514 GLU A N 1
ATOM 4083 C CA . GLU A 1 514 ? 11.513 17.740 -32.397 1.00 96.94 514 GLU A CA 1
ATOM 4084 C C . GLU A 1 514 ? 10.259 17.429 -33.227 1.00 96.94 514 GLU A C 1
ATOM 4086 O O . GLU A 1 514 ? 9.218 18.060 -33.045 1.00 96.94 514 GLU A O 1
ATOM 4091 N N . GLN A 1 515 ? 10.288 16.396 -34.074 1.00 97.44 515 GLN A N 1
ATOM 4092 C CA . GLN A 1 515 ? 9.097 15.956 -34.811 1.00 97.44 515 GLN A CA 1
ATOM 4093 C C . GLN A 1 515 ? 7.972 15.473 -33.886 1.00 97.44 515 GLN A C 1
ATOM 4095 O O . GLN A 1 515 ? 6.802 15.774 -34.135 1.00 97.44 515 GLN A O 1
ATOM 4100 N N . LEU A 1 516 ? 8.302 14.736 -32.821 1.00 97.69 516 LEU A N 1
ATOM 4101 C CA . LEU A 1 516 ? 7.328 14.259 -31.842 1.00 97.69 516 LEU A CA 1
ATOM 4102 C C . LEU A 1 516 ? 6.564 15.423 -31.201 1.00 97.69 516 LEU A C 1
ATOM 4104 O O . LEU A 1 516 ? 5.331 15.379 -31.157 1.00 97.69 516 LEU A O 1
ATOM 4108 N N . ARG A 1 517 ? 7.286 16.451 -30.744 1.00 96.88 517 ARG A N 1
ATOM 4109 C CA . ARG A 1 517 ? 6.739 17.629 -30.046 1.00 96.88 517 ARG A CA 1
ATOM 4110 C C . ARG A 1 517 ? 5.733 18.415 -30.880 1.00 96.88 517 ARG A C 1
ATOM 4112 O O . ARG A 1 517 ? 4.785 18.972 -30.337 1.00 96.88 517 ARG A O 1
ATOM 4119 N N . HIS A 1 518 ? 5.897 18.402 -32.200 1.00 97.06 518 HIS A N 1
ATOM 4120 C CA . HIS A 1 518 ? 4.985 19.049 -33.146 1.00 97.06 518 HIS A CA 1
ATOM 4121 C C . HIS A 1 518 ? 3.881 18.111 -33.668 1.00 97.06 518 HIS A C 1
ATOM 4123 O O . HIS A 1 518 ? 3.071 18.502 -34.510 1.00 97.06 518 HIS A O 1
ATOM 4129 N N . SER A 1 519 ? 3.831 16.865 -33.195 1.00 97.06 519 SER A N 1
ATOM 4130 C CA . SER A 1 519 ? 2.843 15.871 -33.614 1.00 97.06 519 SER A CA 1
ATOM 4131 C C . SER A 1 519 ? 1.678 15.759 -32.628 1.00 97.06 519 SER A C 1
ATOM 4133 O O . SER A 1 519 ? 1.771 16.126 -31.457 1.00 97.06 519 SER A O 1
ATOM 4135 N N . LYS A 1 520 ? 0.587 15.113 -33.057 1.00 96.38 520 LYS A N 1
ATOM 4136 C CA . LYS A 1 520 ? -0.522 14.756 -32.154 1.00 96.38 520 LYS A CA 1
ATOM 4137 C C . LYS A 1 520 ? -0.129 13.779 -31.030 1.00 96.38 520 LYS A C 1
ATOM 4139 O O . LYS A 1 520 ? -0.908 13.573 -30.103 1.00 96.38 520 LYS A O 1
ATOM 4144 N N . PHE A 1 521 ? 1.049 13.157 -31.120 1.00 97.81 521 PHE A N 1
ATOM 4145 C CA . PHE A 1 521 ? 1.572 12.222 -30.128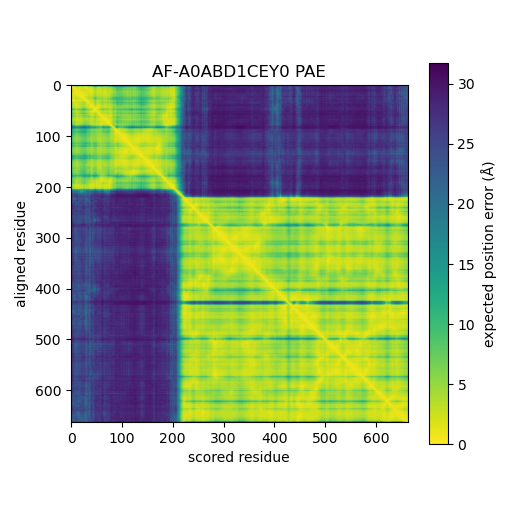 1.00 97.81 521 PHE A CA 1
ATOM 4146 C C . PHE A 1 521 ? 2.561 12.867 -29.150 1.00 97.81 521 PHE A C 1
ATOM 4148 O O . PHE A 1 521 ? 3.183 12.128 -28.397 1.00 97.81 521 PHE A O 1
ATOM 4155 N N . ALA A 1 522 ? 2.693 14.200 -29.113 1.00 97.62 522 ALA A N 1
ATOM 4156 C CA . ALA A 1 522 ? 3.638 14.914 -28.242 1.00 97.62 522 ALA A CA 1
ATOM 4157 C C . ALA A 1 522 ? 3.617 14.449 -26.770 1.00 97.62 522 ALA A C 1
ATOM 4159 O O . ALA A 1 522 ? 4.667 14.284 -26.160 1.00 97.62 522 ALA A O 1
ATOM 4160 N N . TRP A 1 523 ? 2.440 14.106 -26.230 1.00 97.00 523 TRP A N 1
ATOM 4161 C CA . TRP A 1 523 ? 2.286 13.552 -24.874 1.00 97.00 523 TRP A CA 1
ATOM 4162 C C . TRP A 1 523 ? 3.085 12.256 -24.624 1.00 97.00 523 TRP A C 1
ATOM 4164 O O . TRP A 1 523 ? 3.332 11.866 -23.490 1.00 97.00 523 TRP A O 1
ATOM 4174 N N . THR A 1 524 ? 3.493 11.542 -25.669 1.00 97.56 524 THR A N 1
ATOM 4175 C CA . THR A 1 524 ? 4.298 10.326 -25.517 1.00 97.56 524 THR A CA 1
ATOM 4176 C C . THR A 1 524 ? 5.760 10.614 -25.156 1.00 97.56 524 THR A C 1
ATOM 4178 O O . THR A 1 524 ? 6.456 9.684 -24.759 1.00 97.56 524 THR A O 1
ATOM 4181 N N . GLU A 1 525 ? 6.215 11.877 -25.194 1.00 96.31 525 GLU A N 1
ATOM 4182 C CA . GLU A 1 525 ? 7.511 12.295 -24.623 1.00 96.31 525 GLU A CA 1
ATOM 4183 C C . GLU A 1 525 ? 7.588 12.000 -23.115 1.00 96.31 525 GLU A C 1
ATOM 4185 O O . GLU A 1 525 ? 8.661 11.703 -22.594 1.00 96.31 525 GLU A O 1
ATOM 4190 N N . GLY A 1 526 ? 6.437 11.999 -22.432 1.00 96.25 526 GLY A N 1
ATOM 4191 C CA . GLY A 1 526 ? 6.311 11.615 -21.027 1.00 96.25 526 GLY A CA 1
ATOM 4192 C C . GLY A 1 526 ? 6.333 10.108 -20.762 1.00 96.25 526 GLY A C 1
ATOM 4193 O O . GLY A 1 526 ? 6.124 9.707 -19.619 1.00 96.25 526 GLY A O 1
ATOM 4194 N N . VAL A 1 527 ? 6.549 9.254 -21.773 1.00 97.19 527 VAL A N 1
ATOM 4195 C CA . VAL A 1 527 ? 6.856 7.835 -21.531 1.00 97.19 527 VAL A CA 1
ATOM 4196 C C . VAL A 1 527 ? 8.329 7.715 -21.160 1.00 97.19 527 VAL A C 1
ATOM 4198 O O . VAL A 1 527 ? 9.187 7.851 -22.030 1.00 97.19 527 VAL A O 1
ATOM 4201 N N . SER A 1 528 ? 8.636 7.432 -19.892 1.00 92.94 528 SER A N 1
ATOM 4202 C CA . SER A 1 528 ? 10.032 7.270 -19.454 1.00 92.94 528 SER A CA 1
ATOM 4203 C C . SER A 1 528 ? 10.646 5.972 -19.973 1.00 92.94 528 SER A C 1
ATOM 4205 O O . SER A 1 528 ? 11.749 5.963 -20.520 1.00 92.94 528 SER A O 1
ATOM 4207 N N . MET A 1 529 ? 9.920 4.864 -19.826 1.00 93.88 529 MET A N 1
ATOM 4208 C CA . MET A 1 529 ? 10.411 3.530 -20.159 1.00 93.88 529 MET A CA 1
ATOM 4209 C C . MET A 1 529 ? 9.276 2.523 -20.357 1.00 93.88 529 MET A C 1
ATOM 4211 O O . MET A 1 529 ? 8.137 2.732 -19.923 1.00 93.88 529 MET A O 1
ATOM 4215 N N . PHE A 1 530 ? 9.622 1.387 -20.966 1.00 95.94 530 PHE A N 1
ATOM 4216 C CA . PHE A 1 530 ? 8.789 0.186 -20.982 1.00 95.94 530 PHE A CA 1
ATOM 4217 C C . PHE A 1 530 ? 9.424 -0.925 -20.145 1.00 95.94 530 PHE A C 1
ATOM 4219 O O . PHE A 1 530 ? 10.621 -1.171 -20.260 1.00 95.94 530 PHE A O 1
ATOM 4226 N N . LEU A 1 531 ? 8.621 -1.649 -19.368 1.00 93.12 531 LEU A N 1
ATOM 4227 C CA . LEU A 1 531 ? 9.082 -2.771 -18.554 1.00 93.12 531 LEU A CA 1
ATOM 4228 C C . LEU A 1 531 ? 8.255 -4.020 -18.839 1.00 93.12 531 LEU A C 1
ATOM 4230 O O . LEU A 1 531 ? 7.041 -3.951 -19.070 1.00 93.12 531 LEU A O 1
ATOM 4234 N N . LYS A 1 532 ? 8.910 -5.179 -18.780 1.00 92.56 532 LYS A N 1
ATOM 4235 C CA . LYS A 1 532 ? 8.204 -6.456 -18.647 1.00 92.56 532 LYS A CA 1
ATOM 4236 C C . LYS A 1 532 ? 7.551 -6.528 -17.269 1.00 92.56 532 LYS A C 1
ATOM 4238 O O . LYS A 1 532 ? 8.034 -5.934 -16.313 1.00 92.56 532 LYS A O 1
ATOM 4243 N N . VAL A 1 533 ? 6.458 -7.277 -17.170 1.00 89.31 533 VAL A N 1
ATOM 4244 C CA . VAL A 1 533 ? 5.771 -7.493 -15.892 1.00 89.31 533 VAL A CA 1
ATOM 4245 C C . VAL A 1 533 ? 6.151 -8.858 -15.325 1.00 89.31 533 VAL A C 1
ATOM 4247 O O . VAL A 1 533 ? 6.073 -9.877 -16.020 1.00 89.31 533 VAL A O 1
ATOM 4250 N N . ASP A 1 534 ? 6.541 -8.876 -14.049 1.00 84.06 534 ASP A N 1
ATOM 4251 C CA . ASP A 1 534 ? 6.966 -10.086 -13.350 1.00 84.06 534 ASP A CA 1
ATOM 4252 C C . ASP A 1 534 ? 5.937 -11.215 -13.471 1.00 84.06 534 ASP A C 1
ATOM 4254 O O . ASP A 1 534 ? 4.757 -11.037 -13.172 1.00 84.06 534 ASP A O 1
ATOM 4258 N N . ARG A 1 535 ? 6.393 -12.399 -13.899 1.00 84.56 535 ARG A N 1
ATOM 4259 C CA . ARG A 1 535 ? 5.572 -13.610 -14.107 1.00 84.56 535 ARG A CA 1
ATOM 4260 C C . ARG A 1 535 ? 4.436 -13.443 -15.128 1.00 84.56 535 ARG A C 1
ATOM 4262 O O . ARG A 1 535 ? 3.575 -14.313 -15.209 1.00 84.56 535 ARG A O 1
ATOM 4269 N N . GLN A 1 536 ? 4.447 -12.374 -15.927 1.00 89.44 536 GLN A N 1
ATOM 4270 C CA . GLN A 1 536 ? 3.423 -12.077 -16.929 1.00 89.44 536 GLN A CA 1
ATOM 4271 C C . GLN A 1 536 ? 4.067 -11.828 -18.308 1.00 89.44 536 GLN A C 1
ATOM 4273 O O . GLN A 1 536 ? 4.179 -10.684 -18.753 1.00 89.44 536 GLN A O 1
ATOM 4278 N N . PRO A 1 537 ? 4.492 -12.883 -19.035 1.00 89.06 537 PRO A N 1
ATOM 4279 C CA . PRO A 1 537 ? 5.362 -12.760 -20.216 1.00 89.06 537 PRO A CA 1
ATOM 4280 C C . PRO A 1 537 ? 4.735 -12.014 -21.405 1.00 89.06 537 PRO A C 1
ATOM 4282 O O . PRO A 1 537 ? 5.449 -11.622 -22.331 1.00 89.06 537 PRO A O 1
ATOM 4285 N N . ASN A 1 538 ? 3.413 -11.827 -21.385 1.00 93.69 538 ASN A N 1
ATOM 4286 C CA . ASN A 1 538 ? 2.653 -11.157 -22.436 1.00 93.69 538 ASN A CA 1
ATOM 4287 C C . ASN A 1 538 ? 2.325 -9.690 -22.129 1.00 93.69 538 ASN A C 1
ATOM 4289 O O . ASN A 1 538 ? 1.699 -9.027 -22.958 1.00 93.69 538 ASN A O 1
ATOM 4293 N N . LEU A 1 539 ? 2.718 -9.189 -20.955 1.00 94.62 539 LEU A N 1
ATOM 4294 C CA . LEU A 1 539 ? 2.426 -7.828 -20.526 1.00 94.62 539 LEU A CA 1
ATOM 4295 C C . LEU A 1 539 ? 3.650 -6.923 -20.648 1.00 94.62 539 LEU A C 1
ATOM 4297 O O . LEU A 1 539 ? 4.752 -7.278 -20.225 1.00 94.62 539 LEU A O 1
ATOM 4301 N N . LEU A 1 540 ? 3.408 -5.728 -21.180 1.00 95.75 540 LEU A N 1
ATOM 4302 C CA . LEU A 1 540 ? 4.343 -4.611 -21.184 1.00 95.75 540 LEU A CA 1
ATOM 4303 C C . LEU A 1 540 ? 3.690 -3.435 -20.461 1.00 95.75 540 LEU A C 1
ATOM 4305 O O . LEU A 1 540 ? 2.533 -3.109 -20.739 1.00 95.75 540 LEU A O 1
ATOM 4309 N N . VAL A 1 541 ? 4.416 -2.801 -19.546 1.00 95.94 541 VAL A N 1
ATOM 4310 C CA . VAL A 1 541 ? 3.965 -1.587 -18.862 1.00 95.94 541 VAL A CA 1
ATOM 4311 C C . VAL A 1 541 ? 4.807 -0.399 -19.301 1.00 95.94 541 VAL A C 1
ATOM 4313 O O . VAL A 1 541 ? 6.029 -0.482 -19.323 1.00 95.94 541 VAL A O 1
ATOM 4316 N N . ALA A 1 542 ? 4.148 0.695 -19.665 1.00 97.19 542 ALA A N 1
ATOM 4317 C CA . ALA A 1 542 ? 4.769 1.991 -19.885 1.00 97.19 542 ALA A CA 1
ATOM 4318 C C . ALA A 1 542 ? 4.513 2.886 -18.671 1.00 97.19 542 ALA A C 1
ATOM 4320 O O . ALA A 1 542 ? 3.372 2.965 -18.199 1.00 97.19 542 ALA A O 1
ATOM 4321 N N . TRP A 1 543 ? 5.552 3.565 -18.196 1.00 95.12 543 TRP A N 1
ATOM 4322 C CA . TRP A 1 543 ? 5.427 4.598 -17.169 1.00 95.12 543 TRP A CA 1
ATOM 4323 C C . TRP A 1 543 ? 5.241 5.953 -17.834 1.00 95.12 543 TRP A C 1
ATOM 4325 O O . TRP A 1 543 ? 5.917 6.268 -18.807 1.00 95.12 543 TRP A O 1
ATOM 4335 N N . MET A 1 544 ? 4.272 6.715 -17.342 1.00 95.44 544 MET A N 1
ATOM 4336 C CA . MET A 1 544 ? 3.782 7.948 -17.946 1.00 95.44 544 MET A CA 1
ATOM 4337 C C . MET A 1 544 ? 3.811 9.065 -16.913 1.00 95.44 544 MET A C 1
ATOM 4339 O O . MET A 1 544 ? 3.132 8.957 -15.894 1.00 95.44 544 MET A O 1
ATOM 4343 N N . ILE A 1 545 ? 4.553 10.136 -17.169 1.00 96.25 545 ILE A N 1
ATOM 4344 C CA . ILE A 1 545 ? 4.918 11.101 -16.125 1.00 96.25 545 ILE A CA 1
ATOM 4345 C C . ILE A 1 545 ? 4.567 12.543 -16.484 1.00 96.25 545 ILE A C 1
ATOM 4347 O O . ILE A 1 545 ? 4.305 12.872 -17.639 1.00 96.25 545 ILE A O 1
ATOM 4351 N N . GLY A 1 546 ? 4.564 13.404 -15.468 1.00 95.12 546 GLY A N 1
ATOM 4352 C CA . GLY A 1 546 ? 4.574 14.854 -15.639 1.00 95.12 546 GLY A CA 1
ATOM 4353 C C . GLY A 1 546 ? 3.315 15.450 -16.297 1.00 95.12 546 GLY A C 1
ATOM 4354 O O . GLY A 1 546 ? 2.221 14.869 -16.200 1.00 95.12 546 GLY A O 1
ATOM 4355 N N . PRO A 1 547 ? 3.425 16.631 -16.943 1.00 96.12 547 PRO A N 1
ATOM 4356 C CA . PRO A 1 547 ? 2.309 17.279 -17.629 1.00 96.12 547 PRO A CA 1
ATOM 4357 C C . PRO A 1 547 ? 1.764 16.443 -18.783 1.00 96.12 547 PRO A C 1
ATOM 4359 O O . PRO A 1 547 ? 0.552 16.435 -19.009 1.00 96.12 547 PRO A O 1
ATOM 4362 N N . GLU A 1 548 ? 2.619 15.690 -19.466 1.00 97.44 548 GLU A N 1
ATOM 4363 C CA . GLU A 1 548 ? 2.221 14.800 -20.545 1.00 97.44 548 GLU A CA 1
ATOM 4364 C C . GLU A 1 548 ? 1.324 13.670 -20.033 1.00 97.44 548 GLU A C 1
ATOM 4366 O O . GLU A 1 548 ? 0.304 13.352 -20.645 1.00 97.44 548 GLU A O 1
ATOM 4371 N N . GLY A 1 549 ? 1.632 13.121 -18.855 1.00 96.44 549 GLY A N 1
ATOM 4372 C CA . GLY A 1 549 ? 0.770 12.152 -18.193 1.00 96.44 549 GLY A CA 1
ATOM 4373 C C . GLY A 1 549 ? -0.598 12.721 -17.840 1.00 96.44 549 GLY A C 1
ATOM 4374 O O . GLY A 1 549 ? -1.610 12.056 -18.069 1.00 96.44 549 GLY A O 1
ATOM 4375 N N . ARG A 1 550 ? -0.663 13.972 -17.367 1.00 97.00 550 ARG A N 1
ATOM 4376 C CA . ARG A 1 550 ? -1.942 14.658 -17.103 1.00 97.00 550 ARG A CA 1
ATOM 4377 C C . ARG A 1 550 ? -2.747 14.880 -18.379 1.00 97.00 550 ARG A C 1
ATOM 4379 O O . ARG A 1 550 ? -3.961 14.678 -18.369 1.00 97.00 550 ARG A O 1
ATOM 4386 N N . GLN A 1 551 ? -2.084 15.245 -19.475 1.00 96.94 551 GLN A N 1
ATOM 4387 C CA . GLN A 1 551 ? -2.712 15.348 -20.790 1.00 96.94 551 GLN A CA 1
ATOM 4388 C C . GLN A 1 551 ? -3.256 13.987 -21.244 1.00 96.94 551 GLN A C 1
ATOM 4390 O O . GLN A 1 551 ? -4.412 13.891 -21.660 1.00 96.94 551 GLN A O 1
ATOM 4395 N N . ALA A 1 552 ? -2.459 12.924 -21.112 1.00 97.06 552 ALA A N 1
ATOM 4396 C CA . ALA A 1 552 ? -2.834 11.577 -21.518 1.00 97.06 552 ALA A CA 1
ATOM 4397 C C . ALA A 1 552 ? -4.095 11.081 -20.791 1.00 97.06 552 ALA A C 1
ATOM 4399 O O . ALA A 1 552 ? -4.950 10.449 -21.412 1.00 97.06 552 ALA A O 1
ATOM 4400 N N . GLU A 1 553 ? -4.280 11.396 -19.505 1.00 97.75 553 GLU A N 1
ATOM 4401 C CA . GLU A 1 553 ? -5.485 11.008 -18.754 1.00 97.75 553 GLU A CA 1
ATOM 4402 C C . GLU A 1 553 ? -6.801 11.504 -19.387 1.00 97.75 553 GLU A C 1
ATOM 4404 O O . GLU A 1 553 ? -7.825 10.818 -19.267 1.00 97.75 553 GLU A O 1
ATOM 4409 N N . GLN A 1 554 ? -6.762 12.637 -20.101 1.00 96.69 554 GLN A N 1
ATOM 4410 C CA . GLN A 1 554 ? -7.914 13.244 -20.783 1.00 96.69 554 GLN A CA 1
ATOM 4411 C C . GLN A 1 554 ? -8.197 12.639 -22.165 1.00 96.69 554 GLN A C 1
ATOM 4413 O O . GLN A 1 554 ? -9.286 12.815 -22.710 1.00 96.69 554 GLN A O 1
ATOM 4418 N N . LEU A 1 555 ? -7.239 11.915 -22.748 1.00 97.69 555 LEU A N 1
ATOM 4419 C CA . LEU A 1 555 ? -7.394 11.329 -24.078 1.00 97.69 555 LEU A CA 1
ATOM 4420 C C . LEU A 1 555 ? -8.257 10.058 -24.039 1.00 97.69 555 LEU A C 1
ATOM 4422 O O . LEU A 1 555 ? -8.192 9.311 -23.058 1.00 97.69 555 LEU A O 1
ATOM 4426 N N . PRO A 1 556 ? -9.015 9.738 -25.104 1.00 97.62 556 PRO A N 1
ATOM 4427 C CA . PRO A 1 556 ? -9.671 8.440 -25.256 1.00 97.62 556 PRO A CA 1
ATOM 4428 C C . PRO A 1 556 ? -8.662 7.287 -25.345 1.00 97.62 556 PRO A C 1
ATOM 4430 O O . PRO A 1 556 ? -7.564 7.453 -25.875 1.00 97.62 556 PRO A O 1
ATOM 4433 N N . ASP A 1 557 ? -9.051 6.085 -24.909 1.00 97.62 557 ASP A N 1
ATOM 4434 C CA . ASP A 1 557 ? -8.158 4.912 -24.896 1.00 97.62 557 ASP A CA 1
ATOM 4435 C C . ASP A 1 557 ? -7.594 4.564 -26.283 1.00 97.62 557 ASP A C 1
ATOM 4437 O O . ASP A 1 557 ? -6.450 4.129 -26.391 1.00 97.62 557 ASP A O 1
ATOM 4441 N N . LYS A 1 558 ? -8.350 4.816 -27.359 1.00 97.12 558 LYS A N 1
ATOM 4442 C CA . LYS A 1 558 ? -7.869 4.617 -28.733 1.00 97.12 558 LYS A CA 1
ATOM 4443 C C . LYS A 1 558 ? -6.626 5.462 -29.040 1.00 97.12 558 LYS A C 1
ATOM 4445 O O . LYS A 1 558 ? -5.664 4.924 -29.581 1.00 97.12 558 LYS A O 1
ATOM 4450 N N . GLU A 1 559 ? -6.627 6.747 -28.677 1.00 98.06 559 GLU A N 1
ATOM 4451 C CA . GLU A 1 559 ? -5.478 7.634 -28.916 1.00 98.06 559 GLU A CA 1
ATOM 4452 C C . GLU A 1 559 ? -4.278 7.235 -28.047 1.00 98.06 559 GLU A C 1
ATOM 4454 O O . GLU A 1 559 ? -3.139 7.348 -28.497 1.00 98.06 559 GLU A O 1
ATOM 4459 N N . ILE A 1 560 ? -4.518 6.688 -26.846 1.00 98.44 560 ILE A N 1
ATOM 4460 C CA . ILE A 1 560 ? -3.449 6.113 -26.017 1.00 98.44 560 ILE A CA 1
ATOM 4461 C C . ILE A 1 560 ? -2.799 4.926 -26.714 1.00 98.44 560 ILE A C 1
ATOM 4463 O O . ILE A 1 560 ? -1.578 4.895 -26.851 1.00 98.44 560 ILE A O 1
ATOM 4467 N N . VAL A 1 561 ? -3.597 3.967 -27.191 1.00 98.44 561 VAL A N 1
ATOM 4468 C CA . VAL A 1 561 ? -3.065 2.806 -27.914 1.00 98.44 561 VAL A CA 1
ATOM 4469 C C . VAL A 1 561 ? -2.334 3.254 -29.181 1.00 98.44 561 VAL A C 1
ATOM 4471 O O . VAL A 1 561 ? -1.255 2.742 -29.463 1.00 98.44 561 VAL A O 1
ATOM 4474 N N . ASP A 1 562 ? -2.870 4.219 -29.929 1.00 98.50 562 ASP A N 1
ATOM 4475 C CA . ASP A 1 562 ? -2.224 4.727 -31.144 1.00 98.50 562 ASP A CA 1
ATOM 4476 C C . ASP A 1 562 ? -0.876 5.407 -30.844 1.00 98.50 562 ASP A C 1
ATOM 4478 O O . ASP A 1 562 ? 0.100 5.140 -31.548 1.00 98.50 562 ASP A O 1
ATOM 4482 N N . GLY A 1 563 ? -0.782 6.201 -29.771 1.00 98.31 563 GLY A N 1
ATOM 4483 C CA . GLY A 1 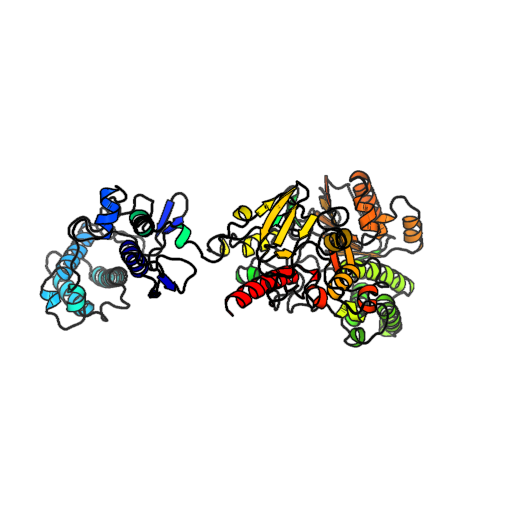563 ? 0.477 6.809 -29.325 1.00 98.31 563 GLY A CA 1
ATOM 4484 C C . GLY A 1 563 ? 1.498 5.788 -28.813 1.00 98.31 563 GLY A C 1
ATOM 4485 O O . GLY A 1 563 ? 2.670 5.849 -29.183 1.00 98.31 563 GLY A O 1
ATOM 4486 N N . MET A 1 564 ? 1.067 4.784 -28.041 1.00 98.50 564 MET A N 1
ATOM 4487 C CA . MET A 1 564 ? 1.956 3.691 -27.622 1.00 98.50 564 MET A CA 1
ATOM 4488 C C . MET A 1 564 ? 2.462 2.895 -28.827 1.00 98.50 564 MET A C 1
ATOM 4490 O O . MET A 1 564 ? 3.649 2.597 -28.921 1.00 98.50 564 MET A O 1
ATOM 4494 N N . MET A 1 565 ? 1.593 2.597 -29.795 1.00 98.12 565 MET A N 1
ATOM 4495 C CA . MET A 1 565 ? 1.993 1.912 -31.025 1.00 98.12 565 MET A CA 1
ATOM 4496 C C . MET A 1 565 ? 2.949 2.748 -31.876 1.00 98.12 565 MET A C 1
ATOM 4498 O O . MET A 1 565 ? 3.836 2.175 -32.509 1.00 98.12 565 MET A O 1
ATOM 4502 N N . PHE A 1 566 ? 2.795 4.075 -31.893 1.00 97.88 566 PHE A N 1
ATOM 4503 C CA . PHE A 1 566 ? 3.756 4.978 -32.522 1.00 97.88 566 PHE A CA 1
ATOM 4504 C C . PHE A 1 566 ? 5.140 4.839 -31.875 1.00 97.88 566 PHE A C 1
ATOM 4506 O O . PHE A 1 566 ? 6.100 4.544 -32.588 1.00 97.88 566 PHE A O 1
ATOM 4513 N N . LEU A 1 567 ? 5.239 4.950 -30.543 1.00 97.56 567 LEU A N 1
ATOM 4514 C CA . LEU A 1 567 ? 6.514 4.789 -29.834 1.00 97.56 567 LEU A CA 1
ATOM 4515 C C . LEU A 1 567 ? 7.139 3.417 -30.074 1.00 97.56 567 LEU A C 1
ATOM 4517 O O . LEU A 1 567 ? 8.306 3.323 -30.451 1.00 97.56 567 LEU A O 1
ATOM 4521 N N . LEU A 1 568 ? 6.365 2.345 -29.897 1.00 97.25 568 LEU A N 1
ATOM 4522 C CA . LEU A 1 568 ? 6.881 0.988 -30.050 1.00 97.25 568 LEU A CA 1
ATOM 4523 C C . LEU A 1 568 ? 7.412 0.753 -31.470 1.00 97.25 568 LEU A C 1
ATOM 4525 O O . LEU A 1 568 ? 8.492 0.200 -31.645 1.00 97.25 568 LEU A O 1
ATOM 4529 N N . LYS A 1 569 ? 6.717 1.235 -32.503 1.00 96.62 569 LYS A N 1
ATOM 4530 C CA . LYS A 1 569 ? 7.219 1.144 -33.882 1.00 96.62 569 LYS A CA 1
ATOM 4531 C C . LYS A 1 569 ? 8.434 2.039 -34.132 1.00 96.62 569 LYS A C 1
ATOM 4533 O O . LYS A 1 569 ? 9.278 1.674 -34.946 1.00 96.62 569 LYS A O 1
ATOM 4538 N N . LYS A 1 570 ? 8.532 3.189 -33.457 1.00 96.75 570 LYS A N 1
ATOM 4539 C CA . LYS A 1 570 ? 9.661 4.119 -33.587 1.00 96.75 570 LYS A CA 1
ATOM 4540 C C . LYS A 1 570 ? 10.946 3.537 -33.006 1.00 96.75 570 LYS A C 1
ATOM 4542 O O . LYS A 1 570 ? 11.971 3.593 -33.671 1.00 96.75 570 LYS A O 1
ATOM 4547 N N . PHE A 1 571 ? 10.887 2.965 -31.807 1.00 96.69 571 PHE A N 1
ATOM 4548 C CA . PHE A 1 571 ? 12.066 2.444 -31.108 1.00 96.69 571 PHE A CA 1
ATOM 4549 C C . PHE A 1 571 ? 12.399 0.998 -31.482 1.00 96.69 571 PHE A C 1
ATOM 4551 O O . PHE A 1 571 ? 13.566 0.629 -31.533 1.00 96.69 571 PHE A O 1
ATOM 4558 N N . PHE A 1 572 ? 11.409 0.172 -31.824 1.00 95.06 572 PHE A N 1
ATOM 4559 C CA . PHE A 1 572 ? 11.626 -1.229 -32.195 1.00 95.06 572 PHE A CA 1
ATOM 4560 C C . PHE A 1 572 ? 11.476 -1.452 -33.709 1.00 95.06 572 PHE A C 1
ATOM 4562 O O . PHE A 1 572 ? 10.865 -2.432 -34.129 1.00 95.06 572 PHE A O 1
ATOM 4569 N N . LYS A 1 573 ? 12.047 -0.565 -34.546 1.00 91.69 573 LYS A N 1
ATOM 4570 C CA . LYS A 1 573 ? 11.899 -0.598 -36.024 1.00 91.69 573 LYS A CA 1
ATOM 4571 C C . LYS A 1 573 ? 12.230 -1.949 -36.656 1.00 91.69 573 LYS A C 1
ATOM 4573 O O . LYS A 1 573 ? 11.609 -2.350 -37.633 1.00 91.69 573 LYS A O 1
ATOM 4578 N N . ASN A 1 574 ? 13.192 -2.658 -36.072 1.00 87.44 574 ASN A N 1
ATOM 4579 C CA . ASN A 1 574 ? 13.669 -3.955 -36.551 1.00 87.44 574 ASN A CA 1
ATOM 4580 C C . ASN A 1 574 ? 12.820 -5.138 -36.046 1.00 87.44 574 ASN A C 1
ATOM 4582 O O . ASN A 1 574 ? 13.248 -6.291 -36.122 1.00 87.44 574 ASN A O 1
ATOM 4586 N N . LYS A 1 575 ? 11.641 -4.875 -35.471 1.00 91.62 575 LYS A N 1
ATOM 4587 C CA . LYS A 1 575 ? 10.717 -5.878 -34.933 1.00 91.62 575 LYS A CA 1
ATOM 4588 C C . LYS A 1 575 ? 9.319 -5.674 -35.509 1.00 91.62 575 LYS A C 1
ATOM 4590 O O . LYS A 1 575 ? 8.874 -4.557 -35.754 1.00 91.62 575 LYS A O 1
ATOM 4595 N N . VAL A 1 576 ? 8.590 -6.774 -35.666 1.00 92.06 576 VAL A N 1
ATOM 4596 C CA . VAL A 1 576 ? 7.162 -6.728 -35.995 1.00 92.06 576 VAL A CA 1
ATOM 4597 C C . VAL A 1 576 ? 6.379 -6.477 -34.708 1.00 92.06 576 VAL A C 1
ATOM 4599 O O . VAL A 1 576 ? 6.299 -7.351 -33.847 1.00 92.06 576 VAL A O 1
ATOM 4602 N N . VAL A 1 577 ? 5.815 -5.276 -34.575 1.00 94.94 577 VAL A N 1
ATOM 4603 C CA . VAL A 1 577 ? 4.993 -4.870 -33.425 1.00 94.94 577 VAL A CA 1
ATOM 4604 C C . VAL A 1 577 ? 3.511 -4.923 -33.811 1.00 94.94 577 VAL A C 1
ATOM 4606 O O . VAL A 1 577 ? 3.005 -4.041 -34.512 1.00 94.94 577 VAL A O 1
ATOM 4609 N N . GLU A 1 578 ? 2.812 -5.965 -33.356 1.00 95.56 578 GLU A N 1
ATOM 4610 C CA . GLU A 1 578 ? 1.350 -6.083 -33.470 1.00 95.56 578 GLU A CA 1
ATOM 4611 C C . GLU A 1 578 ? 0.643 -5.175 -32.446 1.00 95.56 578 GLU A C 1
ATOM 4613 O O . GLU A 1 578 ? 1.233 -4.785 -31.441 1.00 95.56 578 GLU A O 1
ATOM 4618 N N . ARG A 1 579 ? -0.626 -4.816 -32.690 1.00 97.12 579 ARG A N 1
ATOM 4619 C CA . ARG A 1 579 ? -1.415 -4.058 -31.702 1.00 97.12 579 ARG A CA 1
ATOM 4620 C C . ARG A 1 579 ? -1.672 -4.912 -30.451 1.00 97.12 579 ARG A C 1
ATOM 4622 O O . ARG A 1 579 ? -1.854 -6.124 -30.587 1.00 97.12 579 ARG A O 1
ATOM 4629 N N . PRO A 1 580 ? -1.742 -4.306 -29.252 1.00 97.19 580 PRO A N 1
ATOM 4630 C CA . PRO A 1 580 ? -2.116 -5.040 -28.052 1.00 97.19 580 PRO A CA 1
ATOM 4631 C C . PRO A 1 580 ? -3.561 -5.549 -28.152 1.00 97.19 580 PRO A C 1
ATOM 4633 O O . PRO A 1 580 ? -4.430 -4.880 -28.711 1.00 97.19 580 PRO A O 1
ATOM 4636 N N . ILE A 1 581 ? -3.815 -6.724 -27.573 1.00 96.56 581 ILE A N 1
ATOM 4637 C CA . ILE A 1 581 ? -5.146 -7.338 -27.457 1.00 96.56 581 ILE A CA 1
ATOM 4638 C C . ILE A 1 581 ? -6.046 -6.467 -26.579 1.00 96.56 581 ILE A C 1
ATOM 4640 O O . ILE A 1 581 ? -7.232 -6.302 -26.854 1.00 96.56 581 ILE A O 1
ATOM 4644 N N . ARG A 1 582 ? -5.478 -5.921 -25.502 1.00 95.81 582 ARG A N 1
ATOM 4645 C CA . ARG A 1 582 ? -6.164 -5.038 -24.560 1.00 95.81 582 ARG A CA 1
ATOM 4646 C C . ARG A 1 582 ? -5.169 -4.141 -23.837 1.00 95.81 582 ARG A C 1
ATOM 4648 O O . ARG A 1 582 ? -3.980 -4.449 -23.752 1.00 95.81 582 ARG A O 1
ATOM 4655 N N . MET A 1 583 ? -5.686 -3.047 -23.292 1.00 97.00 583 MET A N 1
ATOM 4656 C CA . MET A 1 583 ? -4.933 -2.054 -22.536 1.00 97.00 583 MET A CA 1
ATOM 4657 C C . MET A 1 583 ? -5.724 -1.657 -21.288 1.00 97.00 583 MET A C 1
ATOM 4659 O O . MET A 1 583 ? -6.949 -1.568 -21.335 1.00 97.00 583 MET A O 1
ATOM 4663 N N . ILE A 1 584 ? -5.022 -1.391 -20.191 1.00 97.12 584 ILE A N 1
ATOM 4664 C CA . ILE A 1 584 ? -5.555 -0.699 -19.018 1.00 97.12 584 ILE A CA 1
ATOM 4665 C C . ILE A 1 584 ? -4.568 0.368 -18.550 1.00 97.12 584 ILE A C 1
ATOM 4667 O O . ILE A 1 584 ? -3.369 0.259 -18.801 1.00 97.12 584 ILE A O 1
ATOM 4671 N N . ARG A 1 585 ? -5.056 1.417 -17.887 1.00 96.62 585 ARG A N 1
ATOM 4672 C CA . ARG A 1 585 ? -4.215 2.513 -17.400 1.00 96.62 585 ARG A CA 1
ATOM 4673 C C . ARG A 1 585 ? -4.718 3.109 -16.095 1.00 96.62 585 ARG A C 1
ATOM 4675 O O . ARG A 1 585 ? -5.913 3.044 -15.809 1.00 96.62 585 ARG A O 1
ATOM 4682 N N . SER A 1 586 ? -3.813 3.718 -15.338 1.00 96.56 586 SER A N 1
ATOM 4683 C CA . SER A 1 586 ? -4.161 4.552 -14.185 1.00 96.56 586 SER A CA 1
ATOM 4684 C C . SER A 1 586 ? -4.447 6.000 -14.602 1.00 96.56 586 SER A C 1
ATOM 4686 O O . SER A 1 586 ? -4.009 6.444 -15.665 1.00 96.56 586 SER A O 1
ATOM 4688 N N . LYS A 1 587 ? -5.196 6.725 -13.760 1.00 96.44 587 LYS A N 1
ATOM 4689 C CA . LYS A 1 587 ? -5.524 8.148 -13.938 1.00 96.44 587 LYS A CA 1
ATOM 4690 C C . LYS A 1 587 ? -5.493 8.899 -12.604 1.00 96.44 587 LYS A C 1
ATOM 4692 O O . LYS A 1 587 ? -6.522 9.344 -12.100 1.00 96.44 587 LYS A O 1
ATOM 4697 N N . TRP A 1 588 ? -4.327 8.940 -11.969 1.00 95.81 588 TRP A N 1
ATOM 4698 C CA . TRP A 1 588 ? -4.210 9.413 -10.589 1.00 95.81 588 TRP A CA 1
ATOM 4699 C C . TRP A 1 588 ? -4.438 10.923 -10.422 1.00 95.81 588 TRP A C 1
ATOM 4701 O O . TRP A 1 588 ? -4.872 11.353 -9.351 1.00 95.81 588 TRP A O 1
ATOM 4711 N N . SER A 1 589 ? -4.183 11.729 -11.454 1.00 96.19 589 SER A N 1
ATOM 4712 C CA . SER A 1 589 ? -4.264 13.194 -11.365 1.00 96.19 589 SER A CA 1
ATOM 4713 C C . SER A 1 589 ? -5.664 13.747 -11.600 1.00 96.19 589 SER A C 1
ATOM 4715 O O . SER A 1 589 ? -6.087 14.690 -10.930 1.00 96.19 589 SER A O 1
ATOM 4717 N N . SER A 1 590 ? -6.414 13.153 -12.524 1.00 96.44 590 SER A N 1
ATOM 4718 C CA . SER A 1 590 ? -7.812 13.498 -12.785 1.00 96.44 590 SER A CA 1
ATOM 4719 C C . SER A 1 590 ? -8.770 12.878 -11.769 1.00 96.44 590 SER A C 1
ATOM 4721 O O . SER A 1 590 ? -9.859 13.423 -11.577 1.00 96.44 590 SER A O 1
ATOM 4723 N N . ASP A 1 591 ? -8.371 11.810 -11.066 1.00 96.06 591 ASP A N 1
ATOM 4724 C CA . ASP A 1 591 ? -9.155 11.263 -9.959 1.00 96.06 591 ASP A CA 1
ATOM 4725 C C . ASP A 1 591 ? -9.249 12.281 -8.813 1.00 96.06 591 ASP A C 1
ATOM 4727 O O . ASP A 1 591 ? -8.265 12.619 -8.146 1.00 96.06 591 ASP A O 1
ATOM 4731 N N . LYS A 1 592 ? -10.474 12.758 -8.571 1.00 95.81 592 LYS A N 1
ATOM 4732 C CA . LYS A 1 592 ? -10.794 13.748 -7.535 1.00 95.81 592 LYS A CA 1
ATOM 4733 C C . LYS A 1 592 ? -10.438 13.304 -6.114 1.00 95.81 592 LYS A C 1
ATOM 4735 O O . LYS A 1 592 ? -10.335 14.151 -5.237 1.00 95.81 592 LYS A O 1
ATOM 4740 N N . ASN A 1 593 ? -10.257 12.005 -5.877 1.00 95.50 593 ASN A N 1
ATOM 4741 C CA . ASN A 1 593 ? -9.931 11.458 -4.560 1.00 95.50 593 ASN A CA 1
ATOM 4742 C C . ASN A 1 593 ? -8.415 11.410 -4.295 1.00 95.50 593 ASN A C 1
ATOM 4744 O O . ASN A 1 593 ? -7.998 11.122 -3.174 1.00 95.50 593 ASN A O 1
ATOM 4748 N N . PHE A 1 594 ? -7.582 11.703 -5.303 1.00 95.62 594 PHE A N 1
ATOM 4749 C CA . PHE A 1 594 ? -6.120 11.634 -5.194 1.00 95.62 594 PHE A CA 1
ATOM 4750 C C . PHE A 1 594 ? -5.412 12.889 -5.707 1.00 95.62 594 PHE A C 1
ATOM 4752 O O . PHE A 1 594 ? -4.496 13.370 -5.038 1.00 95.62 594 PHE A O 1
ATOM 4759 N N . ARG A 1 595 ? -5.831 13.426 -6.863 1.00 97.25 595 ARG A N 1
ATOM 4760 C CA . ARG A 1 595 ? -5.255 14.624 -7.505 1.00 97.25 595 ARG A CA 1
ATOM 4761 C C . ARG A 1 595 ? -3.743 14.550 -7.762 1.00 97.25 595 ARG A C 1
ATOM 4763 O O . ARG A 1 595 ? -3.060 15.568 -7.744 1.00 97.25 595 ARG A O 1
ATOM 4770 N N . GLY A 1 596 ? -3.224 13.347 -7.992 1.00 95.69 596 GLY A N 1
ATOM 4771 C CA . GLY A 1 596 ? -1.818 13.080 -8.295 1.00 95.69 596 GLY A CA 1
ATOM 4772 C C . GLY A 1 596 ? -1.370 11.715 -7.783 1.00 95.69 596 GLY A C 1
ATOM 4773 O O . GLY A 1 596 ? -2.190 10.943 -7.277 1.00 95.69 596 GLY A O 1
ATOM 4774 N N . SER A 1 597 ? -0.074 11.421 -7.885 1.00 94.19 597 SER A N 1
ATOM 4775 C CA . SER A 1 597 ? 0.495 10.095 -7.595 1.00 94.19 597 SER A CA 1
ATOM 4776 C C . SER A 1 597 ? 1.218 10.028 -6.253 1.00 94.19 597 SER A C 1
ATOM 4778 O O . SER A 1 597 ? 0.756 9.334 -5.353 1.00 94.19 597 SER A O 1
ATOM 4780 N N . TYR A 1 598 ? 2.327 10.737 -6.078 1.00 91.75 598 TYR A N 1
ATOM 4781 C CA . TYR A 1 598 ? 3.055 10.757 -4.809 1.00 91.75 598 TYR A CA 1
ATOM 4782 C C . TYR A 1 598 ? 3.841 12.050 -4.634 1.00 91.75 598 TYR A C 1
ATOM 4784 O O . TYR A 1 598 ? 4.080 12.788 -5.597 1.00 91.75 598 TYR A O 1
ATOM 4792 N N . SER A 1 599 ? 4.129 12.362 -3.372 1.00 94.00 599 SER A N 1
ATOM 4793 C CA . SER A 1 599 ? 4.700 13.641 -2.986 1.00 94.00 599 SER A CA 1
ATOM 4794 C C . SER A 1 599 ? 6.221 13.695 -3.111 1.00 94.00 599 SER A C 1
ATOM 4796 O O . SER A 1 599 ? 6.903 12.675 -3.096 1.00 94.00 599 SER A O 1
ATOM 4798 N N . SER A 1 600 ? 6.737 14.917 -3.248 1.00 90.94 600 SER A N 1
ATOM 4799 C CA . SER A 1 600 ? 8.169 15.217 -3.291 1.00 90.94 600 SER A CA 1
ATOM 4800 C C . SER A 1 600 ? 8.442 16.619 -2.729 1.00 90.94 600 SER A C 1
ATOM 4802 O O . SER A 1 600 ? 7.516 17.392 -2.435 1.00 90.94 600 SER A O 1
ATOM 4804 N N . ARG A 1 601 ? 9.718 16.982 -2.573 1.00 88.38 601 ARG A N 1
ATOM 4805 C CA . ARG A 1 601 ? 10.147 18.302 -2.087 1.00 88.38 601 ARG A CA 1
ATOM 4806 C C . ARG A 1 601 ? 10.436 19.238 -3.258 1.00 88.38 601 ARG A C 1
ATOM 4808 O O . ARG A 1 601 ? 11.377 19.020 -3.995 1.00 88.38 601 ARG A O 1
ATOM 4815 N N . SER A 1 602 ? 9.676 20.317 -3.423 1.00 83.94 602 SER A N 1
ATOM 4816 C CA . SER A 1 602 ? 9.943 21.292 -4.494 1.00 83.94 602 SER A CA 1
ATOM 4817 C C . SER A 1 602 ? 10.827 22.451 -4.034 1.00 83.94 602 SER A C 1
ATOM 4819 O O . SER A 1 602 ? 10.988 22.701 -2.838 1.00 83.94 602 SER A O 1
ATOM 4821 N N . LEU A 1 603 ? 11.275 23.269 -4.988 1.00 89.00 603 LEU A N 1
ATOM 4822 C CA . LEU A 1 603 ? 11.749 24.633 -4.717 1.00 89.00 603 LEU A CA 1
ATOM 4823 C C . LEU A 1 603 ? 10.755 25.453 -3.872 1.00 89.00 603 LEU A C 1
ATOM 4825 O O . LEU A 1 603 ? 11.164 26.247 -3.024 1.00 89.00 603 LEU A O 1
ATOM 4829 N N . THR A 1 604 ? 9.446 25.239 -4.054 1.00 90.81 604 THR A N 1
ATOM 4830 C CA . THR A 1 604 ? 8.409 25.914 -3.255 1.00 90.81 604 THR A CA 1
ATOM 4831 C C . THR A 1 604 ? 8.434 25.455 -1.796 1.00 90.81 604 THR A C 1
ATOM 4833 O O . THR A 1 604 ? 8.259 26.279 -0.896 1.00 90.81 604 THR A O 1
ATOM 4836 N N . THR A 1 605 ? 8.693 24.168 -1.539 1.00 91.31 605 THR A N 1
ATOM 4837 C CA . THR A 1 605 ? 8.883 23.627 -0.182 1.00 91.31 605 THR A CA 1
ATOM 4838 C C . THR A 1 605 ? 9.987 24.390 0.555 1.00 91.31 605 THR A C 1
ATOM 4840 O O . THR A 1 605 ? 9.772 24.862 1.676 1.00 91.31 605 THR A O 1
ATOM 4843 N N . GLU A 1 606 ? 11.129 24.595 -0.105 1.00 89.94 606 GLU A N 1
ATOM 4844 C CA . GLU A 1 606 ? 12.277 25.307 0.466 1.00 89.94 606 GLU A CA 1
ATOM 4845 C C . GLU A 1 606 ? 11.998 26.802 0.660 1.00 89.94 606 GLU A C 1
ATOM 4847 O O . GLU A 1 606 ? 12.233 27.347 1.741 1.00 89.94 606 GLU A O 1
ATOM 4852 N N . ALA A 1 607 ? 11.415 27.466 -0.343 1.00 91.81 607 ALA A N 1
ATOM 4853 C CA . ALA A 1 607 ? 11.069 28.886 -0.265 1.00 91.81 607 ALA A CA 1
ATOM 4854 C C . ALA A 1 607 ? 10.098 29.190 0.891 1.00 91.81 607 ALA A C 1
ATOM 4856 O O . ALA A 1 607 ? 10.218 30.214 1.568 1.00 91.81 607 ALA A O 1
ATOM 4857 N N . LEU A 1 608 ? 9.154 28.283 1.159 1.00 94.69 608 LEU A N 1
ATOM 4858 C CA . LEU A 1 608 ? 8.203 28.412 2.263 1.00 94.69 608 LEU A CA 1
ATOM 4859 C C . LEU A 1 608 ? 8.763 27.963 3.621 1.00 94.69 608 LEU A C 1
ATOM 4861 O O . LEU A 1 608 ? 8.075 28.163 4.630 1.00 94.69 608 LEU A O 1
ATOM 4865 N N . LYS A 1 609 ? 9.981 27.399 3.662 1.00 93.81 609 LYS A N 1
ATOM 4866 C CA . LYS A 1 609 ? 10.619 26.807 4.852 1.00 93.81 609 LYS A CA 1
ATOM 4867 C C . LYS A 1 609 ? 9.694 25.802 5.541 1.00 93.81 609 LYS A C 1
ATOM 4869 O O . LYS A 1 609 ? 9.357 25.935 6.720 1.00 93.81 609 LYS A O 1
ATOM 4874 N N . THR A 1 610 ? 9.199 24.849 4.761 1.00 94.88 610 THR A N 1
ATOM 4875 C CA . THR A 1 610 ? 8.198 23.867 5.186 1.00 94.88 610 THR A CA 1
ATOM 4876 C C . THR A 1 610 ? 8.559 22.471 4.680 1.00 94.88 610 THR A C 1
ATOM 4878 O O . THR A 1 610 ? 9.614 22.299 4.081 1.00 94.88 610 THR A O 1
ATOM 4881 N N . GLY A 1 611 ? 7.715 21.469 4.926 1.00 93.00 611 GLY A N 1
ATOM 4882 C CA . GLY A 1 611 ? 8.005 20.093 4.536 1.00 93.00 611 GLY A CA 1
ATOM 4883 C C . GLY A 1 611 ? 7.038 19.076 5.125 1.00 93.00 611 GLY A C 1
ATOM 4884 O O . GLY A 1 611 ? 6.023 19.425 5.741 1.00 93.00 611 GLY A O 1
ATOM 4885 N N . HIS A 1 612 ? 7.372 17.804 4.915 1.00 94.94 612 HIS A N 1
ATOM 4886 C CA . HIS A 1 612 ? 6.631 16.658 5.441 1.00 94.94 612 HIS A CA 1
ATOM 4887 C C . HIS A 1 612 ? 6.619 16.631 6.978 1.00 94.94 612 HIS A C 1
ATOM 4889 O O . HIS A 1 612 ? 5.602 16.275 7.570 1.00 94.94 612 HIS A O 1
ATOM 4895 N N . ASP A 1 613 ? 7.684 17.116 7.626 1.00 94.25 613 ASP A N 1
ATOM 4896 C CA . ASP A 1 613 ? 7.781 17.287 9.080 1.00 94.25 613 ASP A CA 1
ATOM 4897 C C . ASP A 1 613 ? 6.662 18.201 9.612 1.00 94.25 613 ASP A C 1
ATOM 4899 O O . ASP A 1 613 ? 5.911 17.837 10.517 1.00 94.25 613 ASP A O 1
ATOM 4903 N N . LYS A 1 614 ? 6.454 19.365 8.979 1.00 96.88 614 LYS A N 1
ATOM 4904 C CA . LYS A 1 614 ? 5.366 20.295 9.319 1.00 96.88 614 LYS A CA 1
ATOM 4905 C C . LYS A 1 614 ? 4.001 19.708 8.974 1.00 96.88 614 LYS A C 1
ATOM 4907 O O . LYS A 1 614 ? 3.014 19.993 9.660 1.00 96.88 614 LYS A O 1
ATOM 4912 N N . MET A 1 615 ? 3.927 18.863 7.946 1.00 96.62 615 MET A N 1
ATOM 4913 C CA . MET A 1 615 ? 2.713 18.135 7.582 1.00 96.62 615 MET A CA 1
ATOM 4914 C C . MET A 1 615 ? 2.346 17.041 8.601 1.00 96.62 615 MET A C 1
ATOM 4916 O O . MET A 1 615 ? 1.158 16.798 8.791 1.00 96.62 615 MET A O 1
ATOM 4920 N N . ALA A 1 616 ? 3.304 16.486 9.346 1.00 97.12 616 ALA A N 1
ATOM 4921 C CA . ALA A 1 616 ? 3.078 15.464 10.374 1.00 97.12 616 ALA A CA 1
ATOM 4922 C C . ALA A 1 616 ? 2.635 16.006 11.748 1.00 97.12 616 ALA A C 1
ATOM 4924 O O . ALA A 1 616 ? 2.166 15.241 12.585 1.00 97.12 616 ALA A O 1
ATOM 4925 N N . VAL A 1 617 ? 2.796 17.307 12.024 1.00 97.38 617 VAL A N 1
ATOM 4926 C CA . VAL A 1 617 ? 2.461 17.894 13.343 1.00 97.38 617 VAL A CA 1
ATOM 4927 C C . VAL A 1 617 ? 0.942 17.867 13.602 1.00 97.38 617 VAL A C 1
ATOM 4929 O O . VAL A 1 617 ? 0.199 18.402 12.777 1.00 97.38 617 VAL A O 1
ATOM 4932 N N . PRO A 1 618 ? 0.439 17.317 14.719 1.00 96.31 618 PRO A N 1
ATOM 4933 C CA . PRO A 1 618 ? -0.994 17.302 14.989 1.00 96.31 618 PRO A CA 1
ATOM 4934 C C . PRO A 1 618 ? -1.484 18.701 15.394 1.00 96.31 618 PRO A C 1
ATOM 4936 O O . PRO A 1 618 ? -0.731 19.517 15.928 1.00 96.31 618 PRO A O 1
ATOM 4939 N N . VAL A 1 619 ? -2.756 18.992 15.143 1.00 94.69 619 VAL A N 1
ATOM 4940 C CA . VAL A 1 619 ? -3.435 20.175 15.682 1.00 94.69 619 VAL A CA 1
ATOM 4941 C C . VAL A 1 619 ? -4.023 19.801 17.034 1.00 94.69 619 VAL A C 1
ATOM 4943 O O . VAL A 1 619 ? -4.677 18.766 17.148 1.00 94.69 619 VAL A O 1
ATOM 4946 N N . LYS A 1 620 ? -3.799 20.646 18.041 1.00 91.94 620 LYS A N 1
ATOM 4947 C CA . LYS A 1 620 ? -4.296 20.469 19.408 1.00 91.94 620 LYS A CA 1
ATOM 4948 C C . LYS A 1 620 ? -5.314 21.560 19.759 1.00 91.94 620 LYS A C 1
ATOM 4950 O O . LYS A 1 620 ? -5.215 22.662 19.215 1.00 91.94 620 LYS A O 1
ATOM 4955 N N . ASN A 1 621 ? -6.274 21.258 20.633 1.00 87.56 621 ASN A N 1
ATOM 4956 C CA . ASN A 1 621 ? -7.178 22.264 21.211 1.00 87.56 621 ASN A CA 1
ATOM 4957 C C . ASN A 1 621 ? -6.486 23.051 22.351 1.00 87.56 621 ASN A C 1
ATOM 4959 O O . ASN A 1 621 ? -5.284 22.883 22.578 1.00 87.56 621 ASN A O 1
ATOM 4963 N N . SER A 1 622 ? -7.227 23.911 23.068 1.00 85.75 622 SER A N 1
ATOM 4964 C CA . SER A 1 622 ? -6.678 24.711 24.178 1.00 85.75 622 SER A CA 1
ATOM 4965 C C . SER A 1 622 ? -6.081 23.881 25.312 1.00 85.75 622 SER A C 1
ATOM 4967 O O . SER A 1 622 ? -5.148 24.339 25.964 1.00 85.75 622 SER A O 1
ATOM 4969 N N . ASP A 1 623 ? -6.583 22.664 25.512 1.00 84.12 623 ASP A N 1
ATOM 4970 C CA . ASP A 1 623 ? -6.220 21.789 26.631 1.00 84.12 623 ASP A CA 1
ATOM 4971 C C . ASP A 1 623 ? -5.089 20.824 26.253 1.00 84.12 623 ASP A C 1
ATOM 4973 O O . ASP A 1 623 ? -4.770 19.889 26.981 1.00 84.12 623 ASP A O 1
ATOM 4977 N N . GLY A 1 624 ? -4.485 21.016 25.076 1.00 87.31 624 GLY A N 1
ATOM 4978 C CA . GLY A 1 624 ? -3.409 20.167 24.577 1.00 87.31 624 GLY A CA 1
ATOM 4979 C C . GLY A 1 624 ? -3.874 18.836 23.981 1.00 87.31 624 GLY A C 1
ATOM 4980 O O . GLY A 1 624 ? -3.026 18.084 23.489 1.00 87.31 624 GLY A O 1
ATOM 4981 N N . LYS A 1 625 ? -5.188 18.567 23.932 1.00 88.44 625 LYS A N 1
ATOM 4982 C CA . LYS A 1 625 ? -5.756 17.371 23.298 1.00 88.44 625 LYS A CA 1
ATOM 4983 C C . LYS A 1 625 ? -5.504 17.400 21.790 1.00 88.44 625 LYS A C 1
ATOM 4985 O O . LYS A 1 625 ? -5.894 18.380 21.145 1.00 88.44 625 LYS A O 1
ATOM 4990 N N . PRO A 1 626 ? -4.897 16.362 21.186 1.00 90.88 626 PRO A N 1
ATOM 4991 C CA . PRO A 1 626 ? -4.763 16.279 19.735 1.00 90.88 626 PRO A CA 1
ATOM 4992 C C . PRO A 1 626 ? -6.148 16.120 19.105 1.00 90.88 626 PRO A C 1
ATOM 4994 O O . PRO A 1 626 ? -6.848 15.170 19.405 1.00 90.88 626 PRO A O 1
ATOM 4997 N N . VAL A 1 627 ? -6.576 17.041 18.247 1.00 92.12 627 VAL A N 1
ATOM 4998 C CA . VAL A 1 627 ? -7.915 17.018 17.627 1.00 92.12 627 VAL A CA 1
ATOM 4999 C C . VAL A 1 627 ? -7.865 16.639 16.150 1.00 92.12 627 VAL A C 1
ATOM 5001 O O . VAL A 1 627 ? -8.721 15.888 15.687 1.00 92.12 627 VAL A O 1
ATOM 5004 N N . LEU A 1 628 ? -6.840 17.097 15.421 1.00 95.56 628 LEU A N 1
ATOM 5005 C CA . LEU A 1 628 ? -6.586 16.692 14.036 1.00 95.56 628 LEU A CA 1
ATOM 5006 C C . LEU A 1 628 ? -5.178 16.127 13.901 1.00 95.56 628 LEU A C 1
ATOM 5008 O O . LEU A 1 628 ? -4.189 16.824 14.131 1.00 95.56 628 LEU A O 1
ATOM 5012 N N . MET A 1 629 ? -5.092 14.895 13.435 1.00 97.44 629 MET A N 1
ATOM 5013 C CA . MET A 1 629 ? -3.851 14.224 13.082 1.00 97.44 629 MET A CA 1
ATOM 5014 C C . MET A 1 629 ? -3.759 14.055 11.576 1.00 97.44 629 MET A C 1
ATOM 5016 O O . MET A 1 629 ? -4.767 14.085 10.872 1.00 97.44 629 MET A O 1
ATOM 5020 N N . PHE A 1 630 ? -2.542 13.889 11.069 1.00 98.25 630 PHE A N 1
ATOM 5021 C CA . PHE A 1 630 ? -2.289 13.768 9.638 1.00 98.25 630 PHE A CA 1
ATOM 5022 C C . PHE A 1 630 ? -1.381 12.570 9.394 1.00 98.25 630 PHE A C 1
ATOM 5024 O O . PHE A 1 630 ? -0.234 12.558 9.838 1.00 98.25 630 PHE A O 1
ATOM 5031 N N . ALA A 1 631 ? -1.900 11.593 8.658 1.00 98.19 631 ALA A N 1
ATOM 5032 C CA . ALA A 1 631 ? -1.173 10.409 8.219 1.00 98.19 631 ALA A CA 1
ATOM 5033 C C . ALA A 1 631 ? -1.223 10.292 6.687 1.00 98.19 631 ALA A C 1
ATOM 5035 O O . ALA A 1 631 ? -1.913 11.041 5.998 1.00 98.19 631 ALA A O 1
ATOM 5036 N N . GLY A 1 632 ? -0.465 9.349 6.143 1.00 96.75 632 GLY A N 1
ATOM 5037 C CA . GLY A 1 632 ? -0.250 9.160 4.713 1.00 96.75 632 GLY A CA 1
ATOM 5038 C C . GLY A 1 632 ? 1.161 9.561 4.288 1.00 96.75 632 GLY A C 1
ATOM 5039 O O . GLY A 1 632 ? 1.887 10.235 5.020 1.00 96.75 632 GLY A O 1
ATOM 5040 N N . GLU A 1 633 ? 1.548 9.148 3.080 1.00 95.69 633 GLU A N 1
ATOM 5041 C CA . GLU A 1 633 ? 2.925 9.268 2.571 1.00 95.69 633 GLU A CA 1
ATOM 5042 C C . GLU A 1 633 ? 3.499 10.692 2.667 1.00 95.69 633 GLU A C 1
ATOM 5044 O O . GLU A 1 633 ? 4.633 10.865 3.100 1.00 95.69 633 GLU A O 1
ATOM 5049 N N . ALA A 1 634 ? 2.680 11.721 2.423 1.00 96.50 634 ALA A N 1
ATOM 5050 C CA . ALA A 1 634 ? 3.106 13.122 2.468 1.00 96.50 634 ALA A CA 1
ATOM 5051 C C . ALA A 1 634 ? 3.392 13.659 3.888 1.00 96.50 634 ALA A C 1
ATOM 5053 O O . ALA A 1 634 ? 3.731 14.834 4.046 1.00 96.50 634 ALA A O 1
ATOM 5054 N N . THR A 1 635 ? 3.228 12.828 4.919 1.00 97.06 635 THR A N 1
ATOM 5055 C CA . THR A 1 635 ? 3.514 13.138 6.329 1.00 97.06 635 THR A CA 1
ATOM 5056 C C . THR A 1 635 ? 4.752 12.395 6.843 1.00 97.06 635 THR A C 1
ATOM 5058 O O . THR A 1 635 ? 5.055 12.451 8.033 1.00 97.06 635 THR A O 1
ATOM 5061 N N . SER A 1 636 ? 5.450 11.657 5.977 1.00 94.75 636 SER A N 1
ATOM 5062 C CA . SER A 1 636 ? 6.708 10.993 6.309 1.00 94.75 636 SER A CA 1
ATOM 5063 C C . SER A 1 636 ? 7.875 11.869 5.868 1.00 94.75 636 SER A C 1
ATOM 5065 O O . SER A 1 636 ? 7.976 12.208 4.695 1.00 94.75 636 SER A O 1
ATOM 5067 N N . GLU A 1 637 ? 8.749 12.259 6.794 1.00 90.88 637 GLU A N 1
ATOM 5068 C CA . GLU A 1 637 ? 9.932 13.060 6.458 1.00 90.88 637 GLU A CA 1
ATOM 5069 C C . GLU A 1 637 ? 10.985 12.249 5.701 1.00 90.88 637 GLU A C 1
ATOM 5071 O O . GLU A 1 637 ? 11.529 12.736 4.715 1.00 90.88 637 GLU A O 1
ATOM 5076 N N . GLU A 1 638 ? 11.221 11.009 6.132 1.00 90.06 638 GLU A N 1
ATOM 5077 C CA . GLU A 1 638 ? 12.258 10.142 5.565 1.00 90.06 638 GLU A CA 1
ATOM 5078 C C . GLU A 1 638 ? 11.742 9.260 4.412 1.00 90.06 638 GLU A C 1
ATOM 5080 O O . GLU A 1 638 ? 12.513 8.907 3.527 1.00 90.06 638 GLU A O 1
ATOM 5085 N N . TYR A 1 639 ? 10.448 8.910 4.400 1.00 93.12 639 TYR A N 1
ATOM 5086 C CA . TYR A 1 639 ? 9.881 7.891 3.495 1.00 93.12 639 TYR A CA 1
ATOM 5087 C C . TYR A 1 639 ? 8.660 8.389 2.703 1.00 93.12 639 TYR A C 1
ATOM 5089 O O . TYR A 1 639 ? 7.694 7.644 2.502 1.00 93.12 639 TYR A O 1
ATOM 5097 N N . PHE A 1 640 ? 8.645 9.663 2.306 1.00 93.38 640 PHE A N 1
ATOM 5098 C CA . PHE A 1 640 ? 7.574 10.217 1.470 1.00 93.38 640 PHE A CA 1
ATOM 5099 C C . PHE A 1 640 ? 7.457 9.482 0.129 1.00 93.38 640 PHE A C 1
ATOM 5101 O O . PHE A 1 640 ? 8.396 8.855 -0.349 1.00 93.38 640 PHE A O 1
ATOM 5108 N N . GLY A 1 641 ? 6.263 9.505 -0.455 1.00 92.31 641 GLY A N 1
ATOM 5109 C CA . GLY A 1 641 ? 5.942 8.842 -1.715 1.00 92.31 641 GLY A CA 1
ATOM 5110 C C . GLY A 1 641 ? 5.839 7.315 -1.680 1.00 92.31 641 GLY A C 1
ATOM 5111 O O . GLY A 1 641 ? 5.589 6.703 -2.715 1.00 92.31 641 GLY A O 1
ATOM 5112 N N . THR A 1 642 ? 5.949 6.683 -0.507 1.00 95.00 642 THR A N 1
ATOM 5113 C CA . THR A 1 642 ? 5.980 5.216 -0.386 1.00 95.00 642 THR A CA 1
ATOM 5114 C C . THR A 1 642 ? 4.820 4.636 0.424 1.00 95.00 642 THR A C 1
ATOM 5116 O O . THR A 1 642 ? 4.209 5.295 1.270 1.00 95.00 642 THR A O 1
ATOM 5119 N N . VAL A 1 643 ? 4.535 3.347 0.205 1.00 95.44 643 VAL A N 1
ATOM 5120 C CA . VAL A 1 643 ? 3.537 2.606 0.995 1.00 95.44 643 VAL A CA 1
ATOM 5121 C C . VAL A 1 643 ? 4.007 2.382 2.434 1.00 95.44 643 VAL A C 1
ATOM 5123 O O . VAL A 1 643 ? 3.213 2.537 3.357 1.00 95.44 643 VAL A O 1
ATOM 5126 N N . HIS A 1 644 ? 5.283 2.051 2.649 1.00 94.38 644 HIS A N 1
ATOM 5127 C CA . HIS A 1 644 ? 5.809 1.832 3.999 1.00 94.38 644 HIS A CA 1
ATOM 5128 C C . HIS A 1 644 ? 5.801 3.126 4.824 1.00 94.38 644 HIS A C 1
ATOM 5130 O O . HIS A 1 644 ? 5.405 3.089 5.987 1.00 94.38 644 HIS A O 1
ATOM 5136 N N . GLY A 1 645 ? 6.118 4.276 4.215 1.00 94.62 645 GLY A N 1
ATOM 5137 C CA . GLY A 1 645 ? 5.961 5.584 4.852 1.00 94.62 645 GLY A CA 1
ATOM 5138 C C . GLY A 1 645 ? 4.505 5.900 5.205 1.00 94.62 645 GLY A C 1
ATOM 5139 O O . GLY A 1 645 ? 4.230 6.386 6.302 1.00 94.62 645 GLY A O 1
ATOM 5140 N N . ALA A 1 646 ? 3.555 5.564 4.325 1.00 96.38 646 ALA A N 1
ATOM 5141 C CA . ALA A 1 646 ? 2.129 5.721 4.610 1.00 96.38 646 ALA A CA 1
ATOM 5142 C C . ALA A 1 646 ? 1.665 4.845 5.789 1.00 96.38 646 ALA A C 1
ATOM 5144 O O . ALA A 1 646 ? 1.008 5.359 6.693 1.00 96.38 646 ALA A O 1
ATOM 5145 N N . ILE A 1 647 ? 2.042 3.562 5.823 1.00 95.56 647 ILE A N 1
ATOM 5146 C CA . ILE A 1 647 ? 1.697 2.639 6.921 1.00 95.56 647 ILE A CA 1
ATOM 5147 C C . ILE A 1 647 ? 2.290 3.130 8.243 1.00 95.56 647 ILE A C 1
ATOM 5149 O O . ILE A 1 647 ? 1.550 3.306 9.209 1.00 95.56 647 ILE A O 1
ATOM 5153 N N . ALA A 1 648 ? 3.594 3.420 8.269 1.00 94.44 648 ALA A N 1
ATOM 5154 C CA . ALA A 1 648 ? 4.280 3.881 9.472 1.00 94.44 648 ALA A CA 1
ATOM 5155 C C . ALA A 1 648 ? 3.682 5.192 10.008 1.00 94.44 648 ALA A C 1
ATOM 5157 O O . ALA A 1 648 ? 3.510 5.347 11.213 1.00 94.44 648 ALA A O 1
ATOM 5158 N N . SER A 1 649 ? 3.295 6.120 9.125 1.00 96.94 649 SER A N 1
ATOM 5159 C CA . SER A 1 649 ? 2.600 7.343 9.545 1.00 96.94 649 SER A CA 1
ATOM 5160 C C . SER A 1 649 ? 1.202 7.081 10.117 1.00 96.94 649 SER A C 1
ATOM 5162 O O . SER A 1 649 ? 0.773 7.804 11.007 1.00 96.94 649 SER A O 1
ATOM 5164 N N . GLY A 1 650 ? 0.498 6.052 9.633 1.00 94.00 650 GLY A N 1
ATOM 5165 C CA . GLY A 1 650 ? -0.790 5.633 10.182 1.00 94.00 650 GLY A CA 1
ATOM 5166 C C . GLY A 1 650 ? -0.654 5.095 11.604 1.00 94.00 650 GLY A C 1
ATOM 5167 O O . GLY A 1 650 ? -1.410 5.513 12.475 1.00 94.00 650 GLY A O 1
ATOM 5168 N N . TRP A 1 651 ? 0.344 4.237 11.847 1.00 91.44 651 TRP A N 1
ATOM 5169 C CA . TRP A 1 651 ? 0.681 3.764 13.195 1.00 91.44 651 TRP A CA 1
ATOM 5170 C C . TRP A 1 651 ? 1.072 4.923 14.109 1.00 91.44 651 TRP A C 1
ATOM 5172 O O . TRP A 1 651 ? 0.450 5.094 15.146 1.00 91.44 651 TRP A O 1
ATOM 5182 N N . ARG A 1 652 ? 1.957 5.819 13.652 1.00 96.00 652 ARG A N 1
ATOM 5183 C CA . ARG A 1 652 ? 2.353 7.024 14.398 1.00 96.00 652 ARG A CA 1
ATOM 5184 C C . ARG A 1 652 ? 1.161 7.855 14.884 1.00 96.00 652 ARG A C 1
ATOM 5186 O O . ARG A 1 652 ? 1.178 8.341 16.008 1.00 96.00 652 ARG A O 1
ATOM 5193 N N . GLU A 1 653 ? 0.153 8.092 14.042 1.00 94.56 653 GLU A N 1
ATOM 5194 C CA . GLU A 1 653 ? -1.016 8.878 14.466 1.00 94.56 653 GLU A CA 1
ATOM 5195 C C . GLU A 1 653 ? -1.989 8.093 15.349 1.00 94.56 653 GLU A C 1
ATOM 5197 O O . GLU A 1 653 ? -2.671 8.711 16.162 1.00 94.56 653 GLU A O 1
ATOM 5202 N N . ALA A 1 654 ? -2.061 6.767 15.206 1.00 86.62 654 ALA A N 1
ATOM 5203 C CA . ALA A 1 654 ? -2.827 5.922 16.117 1.00 86.62 654 ALA A CA 1
ATOM 5204 C C . ALA A 1 654 ? -2.182 5.899 17.511 1.00 86.62 654 ALA A C 1
ATOM 5206 O O . ALA A 1 654 ? -2.870 6.165 18.495 1.00 86.62 654 ALA A O 1
ATOM 5207 N N . ASP A 1 655 ? -0.865 5.690 17.579 1.00 85.31 655 ASP A N 1
ATOM 5208 C CA . ASP A 1 655 ? -0.094 5.652 18.824 1.00 85.31 655 ASP A CA 1
ATOM 5209 C C . ASP A 1 655 ? -0.208 6.981 19.580 1.00 85.31 655 ASP A C 1
ATOM 5211 O O . ASP A 1 655 ? -0.472 6.981 20.772 1.00 85.31 655 ASP A O 1
ATOM 5215 N N . ARG A 1 656 ? -0.191 8.130 18.887 1.00 87.69 656 ARG A N 1
ATOM 5216 C CA . ARG A 1 656 ? -0.443 9.446 19.513 1.00 87.69 656 ARG A CA 1
ATOM 5217 C C . ARG A 1 656 ? -1.799 9.572 20.212 1.00 87.69 656 ARG A C 1
ATOM 5219 O O . ARG A 1 656 ? -1.920 10.362 21.145 1.00 87.69 656 ARG A O 1
ATOM 5226 N N . ILE A 1 657 ? -2.843 8.898 19.718 1.00 84.44 657 ILE A N 1
ATOM 5227 C CA . ILE A 1 657 ? -4.145 8.870 20.408 1.00 84.44 657 ILE A CA 1
ATOM 5228 C C . ILE A 1 657 ? -4.037 7.989 21.640 1.00 84.44 657 ILE A C 1
ATOM 5230 O O . ILE A 1 657 ? -4.515 8.383 22.697 1.00 84.44 657 ILE A O 1
ATOM 5234 N N . VAL A 1 658 ? -3.440 6.805 21.482 1.00 80.62 658 VAL A N 1
ATOM 5235 C CA . VAL A 1 658 ? -3.270 5.831 22.565 1.00 80.62 658 VAL A CA 1
ATOM 5236 C C . VAL A 1 658 ? -2.490 6.465 23.714 1.00 80.62 658 VAL A C 1
ATOM 5238 O O . VAL A 1 658 ? -3.021 6.549 24.814 1.00 80.62 658 VAL A O 1
ATOM 5241 N N . GLU A 1 659 ? -1.319 7.033 23.427 1.00 82.62 659 GLU A N 1
ATOM 5242 C CA . GLU A 1 659 ? -0.464 7.740 24.386 1.00 82.62 659 GLU A CA 1
ATOM 5243 C C . GLU A 1 659 ? -1.227 8.854 25.120 1.00 82.62 659 GLU A C 1
ATOM 5245 O O . GLU A 1 659 ? -1.145 8.956 26.337 1.00 82.62 659 GLU A O 1
ATOM 5250 N N . TYR A 1 660 ? -2.042 9.649 24.412 1.00 82.12 660 TYR A N 1
ATOM 5251 C CA . TYR A 1 660 ? -2.830 10.725 25.031 1.00 82.12 660 TYR A CA 1
ATOM 5252 C C . TYR A 1 660 ? -3.864 10.233 26.059 1.00 82.12 660 TYR A C 1
ATOM 5254 O O . TYR A 1 660 ? -4.251 10.999 26.935 1.00 82.12 660 TYR A O 1
ATOM 5262 N N . TYR A 1 661 ? -4.364 9.004 25.923 1.00 77.25 661 TYR A N 1
ATOM 5263 C CA . TYR A 1 661 ? -5.327 8.418 26.861 1.00 77.25 661 TYR A CA 1
ATOM 5264 C C . TYR A 1 661 ? -4.678 7.526 27.927 1.00 77.25 661 TYR A C 1
ATOM 5266 O O . TYR A 1 661 ? -5.363 7.122 28.869 1.00 77.25 661 TYR A O 1
ATOM 5274 N N . GLU A 1 662 ? -3.401 7.182 27.756 1.00 71.06 662 GLU A N 1
ATOM 5275 C CA . GLU A 1 662 ? -2.596 6.467 28.750 1.00 71.06 662 GLU A CA 1
ATOM 5276 C C . GLU A 1 662 ? -1.921 7.422 29.753 1.00 71.06 662 GLU A C 1
ATOM 5278 O O . GLU A 1 662 ? -1.671 7.013 30.890 1.00 71.06 662 GLU A O 1
ATOM 5283 N N . GLU A 1 663 ? -1.657 8.673 29.349 1.00 50.75 663 GLU A N 1
ATOM 5284 C CA . GLU A 1 663 ? -1.271 9.809 30.212 1.00 50.75 663 GLU A CA 1
ATOM 5285 C C . GLU A 1 663 ? -2.455 10.374 31.016 1.00 50.75 663 GLU A C 1
ATOM 5287 O O . GLU A 1 663 ? -2.233 10.727 32.202 1.00 50.75 663 GLU A O 1
#

Nearest PDB structures (foldseek):
  5mbx-assembly1_A  TM=8.466E-01  e=3.029E-35  Mus musculus
  5lae-assembly1_A  TM=8.744E-01  e=9.056E-35  Mus musculus
  7oy0-assembly1_A-2  TM=7.978E-01  e=7.642E-34  Homo sapiens
  7oxl-assembly1_A-2  TM=8.155E-01  e=4.563E-33  Homo sapiens
  2hko-assembly1_A  TM=4.859E-01  e=1.173E-25  Homo sapiens

Solvent-accessible surface area (backbone atoms only — not comparable to full-atom values): 36178 Å² total; per-residue (Å²): 95,79,67,76,46,80,37,80,37,38,21,64,67,35,47,51,50,51,34,55,42,41,67,72,54,44,71,38,70,45,71,50,50,97,58,100,64,70,33,62,61,40,40,52,40,84,48,90,99,43,48,45,46,82,42,53,65,63,47,52,10,62,38,93,27,68,65,33,70,66,36,46,89,73,66,44,54,44,79,49,87,74,79,83,76,83,80,57,71,45,98,88,72,47,72,52,58,63,76,58,50,52,52,54,50,56,51,48,51,56,57,72,73,33,77,64,36,58,73,41,87,53,25,32,38,56,59,48,50,61,51,51,57,58,56,45,71,37,84,94,36,60,88,57,55,67,70,57,54,56,52,45,52,57,49,49,50,53,50,49,26,67,73,74,71,45,96,43,50,67,79,37,44,22,28,66,72,57,70,70,80,81,38,52,67,59,59,47,25,27,37,82,69,64,27,50,43,52,58,58,53,47,55,30,62,78,47,74,42,55,64,76,82,72,52,65,94,84,61,89,90,60,78,42,72,33,55,43,91,63,87,56,81,63,42,42,51,44,81,53,89,99,42,58,44,47,57,43,56,62,64,47,54,11,63,40,94,23,61,57,31,66,68,33,46,86,73,62,47,54,41,83,44,68,39,73,78,31,74,36,47,29,26,46,86,35,50,69,56,58,64,75,59,51,51,50,55,50,50,53,52,51,52,58,73,69,34,81,63,36,61,73,45,92,51,27,30,42,63,59,45,54,57,50,50,53,54,62,49,70,36,86,93,32,67,88,56,56,68,71,58,53,57,26,45,52,56,34,50,47,39,47,50,17,52,78,50,21,30,77,42,46,72,49,27,24,26,30,43,71,60,49,56,58,82,41,44,71,64,57,50,23,27,39,83,61,68,28,44,46,54,56,56,31,51,76,31,32,58,38,79,90,68,79,52,80,59,54,68,61,68,83,36,43,42,62,61,32,39,73,49,30,37,38,52,59,60,56,92,90,54,69,27,40,40,32,26,75,88,69,53,73,45,79,36,83,58,44,77,45,57,72,34,62,38,37,46,50,76,35,55,86,56,35,35,36,63,72,69,58,69,64,42,51,42,10,48,68,20,44,34,65,14,28,57,31,36,40,39,33,35,33,90,68,58,76,53,81,91,51,62,28,26,40,37,54,27,54,43,70,70,58,47,57,52,36,64,76,39,100,50,31,49,56,74,27,46,37,35,41,31,48,42,74,97,35,89,38,35,41,36,33,39,28,20,21,67,29,30,58,54,52,60,75,51,58,70,68,60,52,52,53,38,51,51,49,51,51,50,40,37,41,56,90,52,78,78,73,79,57,79,46,73,52,67,41,50,39,48,80,34,78,78,29,38,20,57,34,38,37,51,23,52,51,10,60,77,65,71,45,33,26,61,46,37,36,57,59,44,56,34,76,87,66,50,66,38,40,34,39,25,24,21,62,28,22,60,44,34,45,51,35,68,44,21,19,52,52,26,42,49,54,52,50,48,56,53,50,51,64,74,75,106

Sequence (663 aa):
MDEKIIIIGAGAAGIASAARLYKKGFRNLEILEATNRIGGRIQTVPFGANVVDLGGHWCHGEKGNVVYQLAGPLGLLESSIVSDDNVILRSNGELVPQDIADRMMAVSEKIMESKEIERYTGTLGQYFTERFMKAMELPKNRDIDEELVQKFLAYFHNEQRGFIAIDSWYDLTAAGSAADEECEGDQELSWKGKGYRSVLDLLLLRESLQLHDFTLKGFQNLEILEATNRIGGRINTIRFGANVVDLGGQWCHGERGNVVYQLAGPLRLLEPSFTFEKVVLIRSNGEQVPQNISDRMMKVGEQIMKSKAIVRFKGTLGEYFVERFLNEMNVPENYDIDEKLVQKFLVYFHNDLREIFAIDSWYELTAAGSAAFKECEGYQELGWKGKGYKSVLELLMRRHPAQNDVPIPVEKFTKFNKFVTNISWYNGPDRPLVVTCADGTQHEAAHVIVTSSIGVLKENLRTMFTPQLPMAKQKAIKGIYLGTVNKIIMEFGKPFWKSLGNVFGLMWEHEDLEQLRHSKFAWTEGVSMFLKVDRQPNLLVAWMIGPEGRQAEQLPDKEIVDGMMFLLKKFFKNKVVERPIRMIRSKWSSDKNFRGSYSSRSLTTEALKTGHDKMAVPVKNSDGKPVLMFAGEATSEEYFGTVHGAIASGWREADRIVEYYEE

pLDDT: mean 89.94, std 10.11, range [36.69, 98.5]

InterPro domains:
  IPR002937 Amine oxidase [PF01593] (13-132)
  IPR002937 Amine oxidase [PF01593] (218-657)
  IPR036188 FAD/NAD(P)-binding domain superfamily [G3DSA:3.50.50.60] (1-128)
  IPR036188 FAD/NAD(P)-binding domain superfamily [G3DSA:3.50.50.60] (217-656)
  IPR036188 FAD/NAD(P)-binding domain superfamily [SSF51905] (2-203)
  IPR036188 FAD/NAD(P)-binding domain superfamily [SSF51905] (218-661)
  IPR050281 Flavin monoamine oxidase and related enzymes [PTHR10742] (210-662)

Secondary structure (DSSP, 8-state):
----EEEE--BHHHHHHHHHHHHTT---EEEE-SSSSSBTT--EEEETTEEEESS---B--SSS-HHHHHHGGGT--EE-TTSS----B-TTSPBPPHHHHHHHHHHHHHHHT-TTGGG--SBHHHHHHHHHHHHHTSGGGTTS-HHHHHHHHHHHHHHHHHHHT-S-TTSSBHHHHT---PPSS-S-EE-TTS-TTHHHHHHHHHTT--GGGTS-TTSTT--EEESSSSS-TT--EEEETTEEEESS---B--SBS-HHHHHHTTTT--EE-GGGS-EEEEETTSPBPPHHHHHHHHHHHHHHHT-TTGGG--SBHHHHHHHHHHHHHTSGGGTTS-HHHHHHHHHHHHHHHHHHTT-S-TTSBBHHHHTSS-PPBS-S-EE-TTS-TTHHHHHHTT-SGGG--PPP-HHHHEEET--EEEEE--SSTTS-EEEEETTS-EEEES-EEE---HHHHHHHTTTSEESPPPHHHHHHHHHSEE--EEEEEEE-SS-TTTTS-SEEEEE--HHHHHHHHTSTTGGGGGEEEEEEETTEEEEEEEEEEHHHHHHHHHS-HHHHHHHHHHHHHHH-TTS--PPPSEEEE--TTT-TTTSSS-EE-BHHHHHTT--HHHHHPPEE-TTS-EEEEE-SGGG-SSSTTSHHHHHHHHHHHHHHHHHHHH-

Organism: Culex pipiens pipiens (NCBI:txid38569)